Protein AF-A0A6A4WKG2-F1 (afdb_monomer)

pLDDT: mean 79.71, std 17.21, range [23.78, 96.62]

Organism: Amphibalanus amphitrite (NCBI:txid1232801)

Secondary structure (DSSP, 8-state):
--SSGGG-SSHHHHHHHHHHHHSSSPPTT-HHHHHHTSHHHHHHHTSTTTGGGTS-HHHHHHHHHH---EEE-SSSHHHHHHHHHHHH-GGGEEEEES--SSS--EETHHHHHHHHHHTTSGGGGGEEEEEPP-PPPEEEE---TT--S--EEEEEEEEEEEEEEEE-SS-EEEEEEEEEEEEEEETT-S---TTTTS-EEE-PPP--TT-----TT---S----------SS----B--HHHHHHHTGGGTT-STT-SEEE-TTS---B--SHHHH-TT--EEE--SS---S--S-TT-TT--EEE-TTS---S--S-TT-TT--EEE-TT-----GGGGGGGGG-TT--EEE-TTSGGGGSTTHHHHHHHH-TT--EETTEEPPHHHHHHHHHHHHHHHHHHHHHHHHHHHHHHHHHHHHHHT-----GGGS-HHHHHHHTTS----SHHHHHHHHHHHHHHHHSPPPP---TTSSPPPP---B-TTS-B--B-TT---EEEEEETTTTEEEEEEE--TT--GGGEEEEE-SSEEEEEETTEEEEEE-SS-B-GGG-EEEE-TTT-EEEEEEEBP---TT------------S----

Nearest PDB structures (foldseek):
  8glv-assembly1_Em  TM=5.903E-01  e=3.203E-11  Chlamydomonas reinhardtii
  6mky-assembly1_A  TM=9.482E-01  e=1.195E-07  Homo sapiens
  8axj-assembly1_A  TM=8.548E-01  e=4.445E-08  Trypanosoma brucei brucei TREU927
  6hkw-assembly5_E  TM=9.007E-01  e=2.477E-07  Homo sapiens
  6obn-assembly2_D  TM=8.796E-01  e=8.639E-07  Homo sapiens

Mean predicted aligned error: 21.27 Å

Radius of gyration: 39.15 Å; Cα contacts (8 Å, |Δi|>4): 899; chains: 1; bounding box: 76×107×89 Å

Foldseek 3Di:
DPQACVCDPDCVSVVVLVVVLPDPDCDDPHPVVSVCPWLLVVLQCQDPPNVVVPDDPVVNVVVNVPAFDKFALAPDPRNLVVLVVCLVFVQQKKKAFRGDDWPGIDGDNVSNVVCVVCVVPRCSRRIMITTDDDADWDWDWDDDPPDPDTDTATKGKDKAWDWDWDDDPPDTPDTDTDGIWIKMFGPPDPIGHVVVVGIDTDDDDDDDPVDPCPDPPPPPDDDDDDDDDDPDPDDQAADDLVNQLVQCVVVVSQQQDDQETADEPVQHQYYPCNLPRHLNHAYYHHAQHAHADDDSCLNNCNHAYDAHANYAHQAADSPLNNQNHAEYHHHQYAHLPLVRLLSCLSNLNHAYYEDHNYNLVPADLSVLQNCQSRVNYQYYNNHGDDPVSNVVSVVCVVVSVVRSVVSSVVVVVVVVVVVVVVVVPDDVPVCVVDDPVRNVVVVVDDDDPHSVVSSVVVVVVVVVVPPDDDPDDDPVPDDPDPDDQADPVGHGDQDDPPPWDKDWDQDPVQQKIKIKTQDDLPADPVQWDWDDDQQKIWIGHNNGIGIDGDQAGFDRVPKDWDADNHRRMIMIITHGDPDDPDDDRDDDDDDPDDDDDDD

Structure (mmCIF, N/CA/C/O backbone):
data_AF-A0A6A4WKG2-F1
#
_entry.id   AF-A0A6A4WKG2-F1
#
loop_
_atom_site.group_PDB
_atom_site.id
_atom_site.type_symbol
_atom_site.label_atom_id
_atom_site.label_alt_id
_atom_site.label_comp_id
_atom_site.label_asym_id
_atom_site.label_entity_id
_atom_site.label_seq_id
_atom_site.pdbx_PDB_ins_code
_atom_site.Cartn_x
_atom_site.Cartn_y
_atom_site.Cartn_z
_atom_site.occupancy
_atom_site.B_iso_or_equiv
_atom_site.auth_seq_id
_atom_site.auth_comp_id
_atom_site.auth_asym_id
_atom_site.auth_atom_id
_atom_site.pdbx_PDB_model_num
ATOM 1 N N . MET A 1 1 ? 15.780 -7.893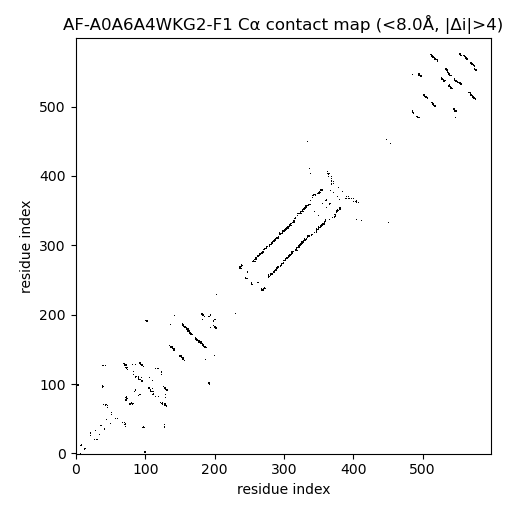 -16.369 1.00 75.62 1 MET A N 1
ATOM 2 C CA . MET A 1 1 ? 16.903 -8.104 -17.314 1.00 75.62 1 MET A CA 1
ATOM 3 C C . MET A 1 1 ? 16.369 -8.141 -18.740 1.00 75.62 1 MET A C 1
ATOM 5 O O . MET A 1 1 ? 15.164 -8.269 -18.909 1.00 75.62 1 MET A O 1
ATOM 9 N N . GLY A 1 2 ? 17.225 -7.999 -19.754 1.00 85.75 2 GLY A N 1
ATOM 10 C CA . GLY A 1 2 ? 16.813 -8.100 -21.162 1.00 85.75 2 GLY A CA 1
ATOM 11 C C . GLY A 1 2 ? 16.401 -6.785 -21.843 1.00 85.75 2 GLY A C 1
ATOM 12 O O . GLY A 1 2 ? 15.857 -6.837 -22.946 1.00 85.75 2 GLY A O 1
ATOM 13 N N . TYR A 1 3 ? 16.678 -5.640 -21.207 1.00 85.44 3 TYR A N 1
ATOM 14 C CA . TYR A 1 3 ? 16.482 -4.272 -21.730 1.00 85.44 3 TYR A CA 1
ATOM 15 C C . TYR A 1 3 ? 17.797 -3.571 -22.136 1.00 85.44 3 TYR A C 1
ATOM 17 O O . TYR A 1 3 ? 17.779 -2.471 -22.674 1.00 85.44 3 TYR A O 1
ATOM 25 N N . SER A 1 4 ? 18.944 -4.199 -21.857 1.00 87.06 4 SER A N 1
ATOM 26 C CA . SER A 1 4 ? 20.282 -3.731 -22.260 1.00 87.06 4 SER A CA 1
ATOM 27 C C . SER A 1 4 ? 20.970 -4.842 -23.055 1.00 87.06 4 SER A C 1
ATOM 29 O O . SER A 1 4 ? 20.802 -6.005 -22.669 1.00 87.06 4 SER A O 1
ATOM 31 N N . PRO A 1 5 ? 21.741 -4.522 -24.110 1.00 88.00 5 PRO A N 1
ATOM 32 C CA . PRO A 1 5 ? 22.531 -5.500 -24.858 1.00 88.00 5 PRO A CA 1
ATOM 33 C C . PRO A 1 5 ? 23.532 -6.291 -24.018 1.00 88.00 5 PRO A C 1
ATOM 35 O O . PRO A 1 5 ? 23.800 -7.435 -24.359 1.00 88.00 5 PRO A O 1
ATOM 38 N N . ASP A 1 6 ? 24.004 -5.758 -22.889 1.00 89.06 6 ASP A N 1
ATOM 39 C CA . ASP A 1 6 ? 24.918 -6.488 -21.992 1.00 89.06 6 ASP A CA 1
ATOM 40 C C . ASP A 1 6 ? 24.262 -7.729 -21.364 1.00 89.06 6 ASP A C 1
ATOM 42 O O . ASP A 1 6 ? 24.941 -8.650 -20.920 1.00 89.06 6 ASP A O 1
ATOM 46 N N . HIS A 1 7 ? 22.925 -7.790 -21.362 1.00 90.94 7 HIS A N 1
ATOM 47 C CA . HIS A 1 7 ? 22.179 -8.984 -20.966 1.00 90.94 7 HIS A CA 1
ATOM 48 C C . HIS A 1 7 ? 22.109 -10.056 -22.070 1.00 90.94 7 HIS A C 1
ATOM 50 O O . HIS A 1 7 ? 21.531 -11.113 -21.833 1.00 90.94 7 HIS A O 1
ATOM 56 N N . TYR A 1 8 ? 22.648 -9.786 -23.263 1.00 93.00 8 TYR A N 1
ATOM 57 C CA . TYR A 1 8 ? 22.671 -10.691 -24.415 1.00 93.00 8 TYR A CA 1
ATOM 58 C C . TYR A 1 8 ? 24.104 -10.864 -24.948 1.00 93.00 8 TYR A C 1
ATOM 60 O O . TYR A 1 8 ? 24.396 -10.471 -26.080 1.00 93.00 8 TYR A O 1
ATOM 68 N N . PRO A 1 9 ? 25.023 -11.434 -24.147 1.00 92.94 9 PRO A N 1
ATOM 69 C CA . PRO A 1 9 ? 26.411 -11.618 -24.562 1.00 92.94 9 PRO A CA 1
ATOM 70 C C . PRO A 1 9 ? 26.560 -12.621 -25.714 1.00 92.94 9 PRO A C 1
ATOM 72 O O . PRO A 1 9 ? 27.573 -12.593 -26.412 1.00 92.94 9 PRO A O 1
ATOM 75 N N . THR A 1 10 ? 25.588 -13.521 -25.915 1.00 95.31 10 THR A N 1
ATOM 76 C CA . THR A 1 10 ? 25.614 -14.540 -26.970 1.00 95.31 10 THR A CA 1
ATOM 77 C C . THR A 1 10 ? 24.241 -14.736 -27.635 1.00 95.31 10 THR A C 1
ATOM 79 O O . THR A 1 10 ? 23.204 -14.275 -27.155 1.00 95.31 10 THR A O 1
ATOM 82 N N . ASP A 1 11 ? 24.203 -15.498 -28.733 1.00 95.31 11 ASP A N 1
ATOM 83 C CA . ASP A 1 11 ? 22.955 -15.864 -29.426 1.00 95.31 11 ASP A CA 1
ATOM 84 C C . ASP A 1 11 ? 22.031 -16.776 -28.597 1.00 95.31 11 ASP A C 1
ATOM 86 O O . ASP A 1 11 ? 20.850 -16.960 -28.921 1.00 95.31 11 ASP A O 1
ATOM 90 N N . LYS A 1 12 ? 22.540 -17.361 -27.505 1.00 95.19 12 LYS A N 1
ATOM 91 C CA . LYS A 1 12 ? 21.744 -18.217 -26.618 1.00 95.19 12 LYS A CA 1
ATOM 92 C C . LYS A 1 12 ? 20.682 -17.408 -25.888 1.00 95.19 12 LYS A C 1
ATOM 94 O O . LYS A 1 12 ? 19.529 -17.831 -25.849 1.00 95.19 12 LYS A O 1
ATOM 99 N N . GLU A 1 13 ? 21.030 -16.235 -25.367 1.00 95.62 13 GLU A N 1
ATOM 100 C CA . GLU A 1 13 ? 20.084 -15.368 -24.660 1.00 95.62 13 GLU A CA 1
ATOM 101 C C . GLU A 1 13 ? 18.988 -14.861 -25.609 1.00 95.62 13 GLU A C 1
ATOM 103 O O . GLU A 1 13 ? 17.811 -14.822 -25.239 1.00 95.62 13 GLU A O 1
ATOM 108 N N . TRP A 1 14 ? 19.341 -14.575 -26.867 1.00 94.81 14 TRP A N 1
ATOM 109 C CA . TRP A 1 14 ? 18.375 -14.252 -27.922 1.00 94.81 14 TRP A CA 1
ATOM 110 C C . TRP A 1 14 ? 17.432 -15.417 -28.223 1.00 94.81 14 TRP A C 1
ATOM 112 O O . TRP A 1 14 ? 16.217 -15.227 -28.322 1.00 94.81 14 TRP A O 1
ATOM 122 N N . SER A 1 15 ? 17.969 -16.635 -28.303 1.00 96.06 15 SER A N 1
ATOM 123 C CA . SER A 1 15 ? 17.178 -17.851 -28.516 1.00 96.06 15 SER A CA 1
ATOM 124 C C . SER A 1 15 ? 16.203 -18.106 -27.361 1.00 96.06 15 SER A C 1
ATOM 126 O O . SER A 1 15 ? 15.045 -18.457 -27.592 1.00 96.06 15 SER A O 1
ATOM 128 N N . VAL A 1 16 ? 16.637 -17.871 -26.118 1.00 95.50 16 VAL A N 1
ATOM 129 C CA . VAL A 1 16 ? 15.786 -17.971 -24.922 1.00 95.50 16 VAL A CA 1
ATOM 130 C C . VAL A 1 16 ? 14.702 -16.897 -24.932 1.00 95.50 16 VAL A C 1
ATOM 132 O O . VAL A 1 16 ? 13.536 -17.212 -24.689 1.00 95.50 16 VAL A O 1
ATOM 135 N N . ARG A 1 17 ? 15.039 -15.646 -25.267 1.00 95.75 17 ARG A N 1
ATOM 136 C CA . ARG A 1 17 ? 14.042 -14.575 -25.380 1.00 95.75 17 ARG A CA 1
ATOM 137 C C . ARG A 1 17 ? 12.979 -14.925 -26.418 1.00 95.75 17 ARG A C 1
ATOM 139 O O . ARG A 1 17 ? 11.792 -14.812 -26.127 1.00 95.75 17 ARG A O 1
ATOM 146 N N . LEU A 1 18 ? 13.389 -15.416 -27.587 1.00 96.25 18 LEU A N 1
ATOM 147 C CA . LEU A 1 18 ? 12.469 -15.857 -28.634 1.00 96.25 18 LEU A CA 1
ATOM 148 C C . LEU A 1 18 ? 11.579 -17.022 -28.173 1.00 96.25 18 LEU A C 1
ATOM 150 O O . LEU A 1 18 ? 10.383 -17.030 -28.465 1.00 96.25 18 LEU A O 1
ATOM 154 N N . LEU A 1 19 ? 12.136 -17.992 -27.445 1.00 96.44 19 LEU A N 1
ATOM 155 C CA . LEU A 1 19 ? 11.373 -19.104 -26.876 1.00 96.44 19 LEU A CA 1
ATOM 156 C C . LEU A 1 19 ? 10.291 -18.605 -25.906 1.00 96.44 19 LEU A C 1
ATOM 158 O O . LEU A 1 19 ? 9.147 -19.050 -25.995 1.00 96.44 19 LEU A O 1
ATOM 162 N N . ILE A 1 20 ? 10.635 -17.661 -25.022 1.00 95.94 20 ILE A N 1
ATOM 163 C CA . ILE A 1 20 ? 9.691 -17.061 -24.068 1.00 95.94 20 ILE A CA 1
ATOM 164 C C . ILE A 1 20 ? 8.572 -16.329 -24.813 1.00 95.94 20 ILE A C 1
ATOM 166 O O . ILE A 1 20 ? 7.397 -16.571 -24.531 1.00 95.94 20 ILE A O 1
ATOM 170 N N . GLU A 1 21 ? 8.904 -15.494 -25.799 1.00 95.38 21 GLU A N 1
ATOM 171 C CA . GLU A 1 21 ? 7.902 -14.745 -26.571 1.00 95.38 21 GLU A CA 1
ATOM 172 C C . GLU A 1 21 ? 6.946 -15.676 -27.334 1.00 95.38 21 GLU A C 1
ATOM 174 O O . GLU A 1 21 ? 5.736 -15.440 -27.345 1.00 95.38 21 GLU A O 1
ATOM 179 N N . ARG A 1 22 ? 7.459 -16.783 -27.894 1.00 96.06 22 ARG A N 1
ATOM 180 C CA . ARG A 1 22 ? 6.666 -17.802 -28.610 1.00 96.06 22 ARG A CA 1
ATOM 181 C C . ARG A 1 22 ? 5.836 -18.709 -27.699 1.00 96.06 22 ARG A C 1
ATOM 183 O O . ARG A 1 22 ? 4.999 -19.463 -28.195 1.00 96.06 22 ARG A O 1
ATOM 190 N N . SER A 1 23 ? 6.073 -18.681 -26.391 1.00 96.62 23 SER A N 1
ATOM 191 C CA . SER A 1 23 ? 5.317 -19.484 -25.433 1.00 96.62 23 SER A CA 1
ATOM 192 C C . SER A 1 23 ? 3.903 -18.930 -25.205 1.00 96.62 23 SER A C 1
ATOM 194 O O . SER A 1 23 ? 3.613 -17.761 -25.474 1.00 96.62 23 SER A O 1
ATOM 196 N N . LYS A 1 24 ? 3.027 -19.769 -24.636 1.00 94.69 24 LYS A N 1
ATOM 197 C CA . LYS A 1 24 ? 1.678 -19.374 -24.192 1.00 94.69 24 LYS A CA 1
ATOM 198 C C . LYS A 1 24 ? 1.665 -18.571 -22.885 1.00 94.69 24 LYS A C 1
ATOM 200 O O . LYS A 1 24 ? 0.593 -18.173 -22.447 1.00 94.69 24 LYS A O 1
ATOM 205 N N . ALA A 1 25 ? 2.818 -18.350 -22.250 1.00 95.06 25 ALA A N 1
ATOM 206 C CA . ALA A 1 25 ? 2.880 -17.522 -21.054 1.00 95.06 25 ALA A CA 1
ATOM 207 C C . ALA A 1 25 ? 2.477 -16.075 -21.384 1.00 95.06 25 ALA A C 1
ATOM 209 O O . ALA A 1 25 ? 2.750 -15.579 -22.485 1.00 95.06 25 ALA A O 1
ATOM 210 N N . ILE A 1 26 ? 1.856 -15.394 -20.422 1.00 92.62 26 ILE A N 1
ATOM 211 C CA . ILE A 1 26 ? 1.661 -13.942 -20.466 1.00 92.62 26 ILE A CA 1
ATOM 212 C C . ILE A 1 26 ? 3.009 -13.294 -20.133 1.00 92.62 26 ILE A C 1
ATOM 214 O O . ILE A 1 26 ? 3.655 -13.666 -19.154 1.00 92.62 26 ILE A O 1
ATOM 218 N N . LYS A 1 27 ? 3.463 -12.367 -20.981 1.00 93.12 27 LYS A N 1
ATOM 219 C CA . LYS A 1 27 ? 4.740 -11.659 -20.814 1.00 93.12 27 LYS A CA 1
ATOM 220 C C . LYS A 1 27 ? 4.490 -10.289 -20.187 1.00 93.12 27 LYS A C 1
ATOM 222 O O . LYS A 1 27 ? 3.515 -9.633 -20.536 1.00 93.12 27 LYS A O 1
ATOM 227 N N . SER A 1 28 ? 5.406 -9.843 -19.332 1.00 93.00 28 SER A N 1
ATOM 228 C CA . SER A 1 28 ? 5.367 -8.523 -18.697 1.00 93.00 28 SER A CA 1
ATOM 229 C C . SER A 1 28 ? 6.751 -7.857 -18.753 1.00 93.00 28 SER A C 1
ATOM 231 O O . SER A 1 28 ? 7.584 -8.138 -17.889 1.00 93.00 28 SER A O 1
ATOM 233 N N . PRO A 1 29 ? 7.030 -6.988 -19.743 1.00 93.06 29 PRO A N 1
ATOM 234 C CA . PRO A 1 29 ? 6.232 -6.708 -20.944 1.00 93.06 29 PRO A CA 1
ATOM 235 C C . PRO A 1 29 ? 6.450 -7.747 -22.062 1.00 93.06 29 PRO A C 1
ATOM 237 O O . PRO A 1 29 ? 7.466 -8.443 -22.091 1.00 93.06 29 PRO A O 1
ATOM 240 N N . SER A 1 30 ? 5.517 -7.825 -23.017 1.00 92.25 30 SER A N 1
ATOM 241 C CA . SER A 1 30 ? 5.735 -8.504 -24.307 1.00 92.25 30 SER A CA 1
ATOM 242 C C . SER A 1 30 ? 6.751 -7.754 -25.174 1.00 92.25 30 SER A C 1
ATOM 244 O O . SER A 1 30 ? 7.068 -6.592 -24.910 1.00 92.25 30 SER A O 1
ATOM 246 N N . ILE A 1 31 ? 7.250 -8.376 -26.249 1.00 94.12 31 ILE A N 1
ATOM 247 C CA . ILE A 1 31 ? 8.171 -7.689 -27.169 1.00 94.12 31 ILE A CA 1
ATOM 248 C C . ILE A 1 31 ? 7.553 -6.441 -27.823 1.00 94.12 31 ILE A C 1
ATOM 250 O O . ILE A 1 31 ? 8.255 -5.453 -28.015 1.00 94.12 31 ILE A O 1
ATOM 254 N N . GLN A 1 32 ? 6.247 -6.435 -28.109 1.00 92.06 32 GLN A N 1
ATOM 255 C CA . GLN A 1 32 ? 5.551 -5.270 -28.667 1.00 92.06 32 GLN A CA 1
ATOM 256 C C . GLN A 1 32 ? 5.517 -4.110 -27.664 1.00 92.06 32 GLN A C 1
ATOM 258 O O . GLN A 1 32 ? 5.843 -2.982 -28.024 1.00 92.06 32 GLN A O 1
ATOM 263 N N . LEU A 1 33 ? 5.193 -4.403 -26.400 1.00 91.81 33 LEU A N 1
ATOM 264 C CA . LEU A 1 33 ? 5.191 -3.412 -25.319 1.00 91.81 33 LEU A CA 1
ATOM 265 C C . LEU A 1 33 ? 6.609 -2.936 -24.968 1.00 91.81 33 LEU A C 1
ATOM 267 O O . LEU A 1 33 ? 6.820 -1.792 -24.577 1.00 91.81 33 LEU A O 1
ATOM 271 N N . HIS A 1 34 ? 7.612 -3.796 -25.142 1.00 93.56 34 HIS A N 1
ATOM 272 C CA . HIS A 1 34 ? 9.007 -3.391 -25.013 1.00 93.56 34 HIS A CA 1
ATOM 273 C C . HIS A 1 34 ? 9.398 -2.389 -26.114 1.00 93.56 34 HIS A C 1
ATOM 275 O O . HIS A 1 34 ? 10.027 -1.376 -25.820 1.00 93.56 34 HIS A O 1
ATOM 281 N N . LEU A 1 35 ? 8.983 -2.626 -27.365 1.00 94.00 35 LEU A N 1
ATOM 282 C CA . LEU A 1 35 ? 9.234 -1.710 -28.484 1.00 94.00 35 LEU A CA 1
ATOM 283 C C . LEU A 1 35 ? 8.473 -0.384 -28.344 1.00 94.00 35 LEU A C 1
ATOM 285 O O . LEU A 1 35 ? 9.023 0.665 -28.687 1.00 94.00 35 LEU A O 1
ATOM 289 N N . SER A 1 36 ? 7.253 -0.397 -27.797 1.00 92.38 36 SER A N 1
ATOM 290 C CA . SER A 1 36 ? 6.492 0.836 -27.554 1.00 92.38 36 SER A CA 1
ATOM 291 C C . SER A 1 36 ? 7.145 1.750 -26.513 1.00 92.38 36 SER A C 1
ATOM 293 O O . SER A 1 36 ? 6.917 2.953 -26.536 1.00 92.38 36 SER A O 1
ATOM 295 N N . GLY A 1 37 ? 7.986 1.204 -25.627 1.00 92.00 37 GLY A N 1
ATOM 296 C CA . GLY A 1 37 ? 8.764 1.975 -24.651 1.00 92.00 37 GLY A CA 1
ATOM 297 C C . GLY A 1 37 ? 10.019 2.654 -25.216 1.00 92.00 37 GLY A C 1
ATOM 298 O O . GLY A 1 37 ? 10.708 3.368 -24.486 1.00 92.00 37 GLY A O 1
ATOM 299 N N . THR A 1 38 ? 10.345 2.440 -26.494 1.00 94.25 38 THR A N 1
ATOM 300 C CA . THR A 1 38 ? 11.543 3.033 -27.103 1.00 94.25 38 THR A CA 1
ATOM 301 C C . THR A 1 38 ? 11.428 4.550 -27.234 1.00 94.25 38 THR A C 1
ATOM 303 O O . THR A 1 38 ? 10.357 5.119 -27.456 1.00 94.25 38 THR A O 1
ATOM 306 N N . LYS A 1 39 ? 12.576 5.227 -27.162 1.00 94.06 39 LYS A N 1
ATOM 307 C CA . LYS A 1 39 ? 12.659 6.685 -27.301 1.00 94.06 39 LYS A CA 1
ATOM 308 C C . LYS A 1 39 ? 12.214 7.145 -28.694 1.00 94.06 39 LYS A C 1
ATOM 310 O O . LYS A 1 39 ? 11.612 8.205 -28.825 1.00 94.06 39 LYS A O 1
ATOM 315 N N . LYS A 1 40 ? 12.427 6.325 -29.729 1.00 93.75 40 LYS A N 1
ATOM 316 C CA . LYS A 1 40 ? 11.898 6.590 -31.074 1.00 93.75 40 LYS A CA 1
ATOM 317 C C . LYS A 1 40 ? 10.370 6.622 -31.088 1.00 93.75 40 LYS A C 1
ATOM 319 O O . LYS A 1 40 ? 9.813 7.569 -31.624 1.00 93.75 40 LYS A O 1
ATOM 324 N N . VAL A 1 41 ? 9.693 5.655 -30.462 1.00 94.88 41 VAL A N 1
ATOM 325 C CA . VAL A 1 41 ? 8.220 5.666 -30.373 1.00 94.88 41 VAL A CA 1
ATOM 326 C C . VAL A 1 41 ? 7.728 6.878 -29.583 1.00 94.88 41 VAL A C 1
ATOM 328 O O . VAL A 1 41 ? 6.802 7.545 -30.032 1.00 94.88 41 VAL A O 1
ATOM 331 N N . GLN A 1 42 ? 8.390 7.233 -28.476 1.00 94.19 42 GLN A N 1
ATOM 332 C CA . GLN A 1 42 ? 8.078 8.456 -27.725 1.00 94.19 42 GLN A CA 1
ATOM 333 C C . GLN A 1 42 ? 8.114 9.714 -28.615 1.00 94.19 42 GLN A C 1
ATOM 335 O O . GLN A 1 42 ? 7.209 10.540 -28.547 1.00 94.19 42 GLN A O 1
ATOM 340 N N . GLN A 1 43 ? 9.140 9.853 -29.460 1.00 95.00 43 GLN A N 1
ATOM 341 C CA . GLN A 1 43 ? 9.269 10.970 -30.400 1.00 95.00 43 GLN A CA 1
ATOM 342 C C . GLN A 1 43 ? 8.248 10.904 -31.544 1.00 95.00 43 GLN A C 1
ATOM 344 O O . GLN A 1 43 ? 7.734 11.932 -31.971 1.00 95.00 43 GLN A O 1
ATOM 349 N N . GLU A 1 44 ? 7.947 9.724 -32.076 1.00 94.12 44 GLU A N 1
ATOM 350 C CA . GLU A 1 44 ? 6.958 9.595 -33.151 1.00 94.12 44 GLU A CA 1
ATOM 351 C C . GLU A 1 44 ? 5.539 9.920 -32.658 1.00 94.12 44 GLU A C 1
ATOM 353 O O . GLU A 1 44 ? 4.783 10.588 -33.363 1.00 94.12 44 GLU A O 1
ATOM 358 N N . LEU 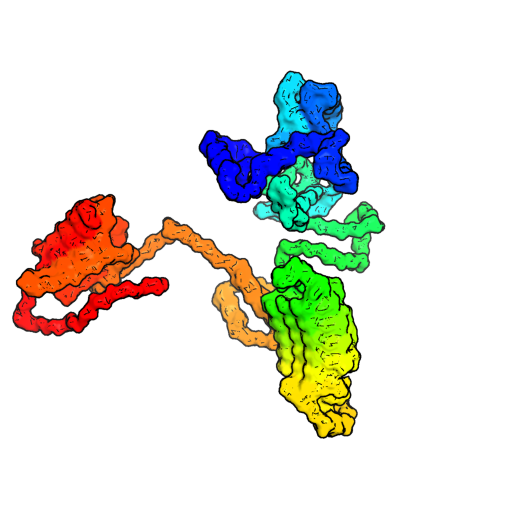A 1 45 ? 5.204 9.564 -31.412 1.00 94.44 45 LEU A N 1
ATOM 359 C CA . LEU A 1 45 ? 3.932 9.929 -30.782 1.00 94.44 45 LEU A CA 1
ATOM 360 C C . LEU A 1 45 ? 3.785 11.440 -30.544 1.00 94.44 45 LEU A C 1
ATOM 362 O O . LEU A 1 45 ? 2.662 11.920 -30.429 1.00 94.44 45 LEU A O 1
ATOM 366 N N . SER A 1 46 ? 4.872 12.218 -30.500 1.00 92.75 46 SER A N 1
ATOM 367 C CA . SER A 1 46 ? 4.776 13.677 -30.354 1.00 92.75 46 SER A CA 1
ATOM 368 C C . SER A 1 46 ? 4.451 14.405 -31.660 1.00 92.75 46 SER A C 1
ATOM 370 O O . SER A 1 46 ? 4.216 15.615 -31.633 1.00 92.75 46 SER A O 1
ATOM 372 N N . ARG A 1 47 ? 4.427 13.708 -32.808 1.00 91.44 47 ARG A N 1
ATOM 373 C CA . ARG A 1 47 ? 4.056 14.324 -34.087 1.00 91.44 47 ARG A CA 1
ATOM 374 C C . ARG A 1 47 ? 2.573 14.725 -34.099 1.00 91.44 47 ARG A C 1
ATOM 376 O O . ARG A 1 47 ? 1.726 13.993 -33.575 1.00 91.44 47 ARG A O 1
ATOM 383 N N . PRO A 1 48 ? 2.217 15.850 -34.745 1.00 89.75 48 PRO A N 1
ATOM 384 C CA . PRO A 1 48 ? 0.818 16.197 -34.978 1.00 89.75 48 PRO A CA 1
ATOM 385 C C . PRO A 1 48 ? 0.081 15.061 -35.705 1.00 89.75 48 PRO A C 1
ATOM 387 O O . PRO A 1 48 ? 0.568 14.560 -36.716 1.00 89.75 48 PRO A O 1
ATOM 390 N N . GLY A 1 49 ? -1.080 14.650 -35.192 1.00 91.19 49 GLY A N 1
ATOM 391 C CA . GLY A 1 49 ? -1.892 13.574 -35.769 1.00 91.19 49 GLY A CA 1
ATOM 392 C C . GLY A 1 49 ? -1.523 12.151 -35.330 1.00 91.19 49 GLY A C 1
ATOM 393 O O . GLY A 1 49 ? -2.286 11.233 -35.617 1.00 91.19 49 GLY A O 1
ATOM 394 N N . ALA A 1 50 ? -0.387 11.931 -34.654 1.00 93.88 50 ALA A N 1
ATOM 395 C CA . ALA A 1 50 ? 0.045 10.583 -34.274 1.00 93.88 50 ALA A CA 1
ATOM 396 C C . ALA A 1 50 ? -0.749 10.006 -33.089 1.00 93.88 50 ALA A C 1
ATOM 398 O O . ALA A 1 50 ? -1.121 8.836 -33.120 1.00 93.88 50 ALA A O 1
ATOM 399 N N . LEU A 1 51 ? -1.033 10.814 -32.059 1.00 93.19 51 LEU A N 1
ATOM 400 C CA . LEU A 1 51 ? -1.815 10.374 -30.892 1.00 93.19 51 LEU A CA 1
ATOM 401 C C . LEU A 1 51 ? -3.281 10.115 -31.246 1.00 93.19 51 LEU A C 1
ATOM 403 O O . LEU A 1 51 ? -3.882 9.196 -30.699 1.00 93.19 51 LEU A O 1
ATOM 407 N N . GLU A 1 52 ? -3.840 10.887 -32.178 1.00 95.31 52 GLU A N 1
ATOM 408 C CA . GLU A 1 52 ? -5.227 10.764 -32.637 1.00 95.31 52 GLU A CA 1
ATOM 409 C C . GLU A 1 52 ? -5.536 9.404 -33.280 1.00 95.31 52 GLU A C 1
ATOM 411 O O . GLU A 1 52 ? -6.698 9.021 -33.381 1.00 95.31 52 GLU A O 1
ATOM 416 N N . LEU A 1 53 ? -4.510 8.655 -33.699 1.00 94.25 53 LEU A N 1
ATOM 417 C CA . LEU A 1 53 ? -4.668 7.286 -34.194 1.00 94.25 53 LEU A CA 1
ATOM 418 C C . LEU A 1 53 ? -4.983 6.281 -33.075 1.00 94.25 53 LEU A C 1
ATOM 420 O O . LEU A 1 53 ? -5.475 5.193 -33.368 1.00 94.25 53 LEU A O 1
ATOM 424 N N . PHE A 1 54 ? -4.672 6.620 -31.821 1.00 91.00 54 PHE A N 1
ATOM 425 C CA . PHE A 1 54 ? -4.720 5.696 -30.685 1.00 91.00 54 PHE A CA 1
ATOM 426 C C . PHE A 1 54 ? -5.632 6.159 -29.545 1.00 91.00 54 PHE A C 1
ATOM 428 O O . PHE A 1 54 ? -6.105 5.315 -28.789 1.00 91.00 54 PHE A O 1
ATOM 435 N N . LEU A 1 55 ? -5.853 7.468 -29.402 1.00 92.69 55 LEU A N 1
ATOM 436 C CA . LEU A 1 55 ? -6.498 8.085 -28.242 1.00 92.69 55 LEU A CA 1
ATOM 437 C C . LEU A 1 55 ? -7.656 9.000 -28.650 1.00 92.69 55 LEU A C 1
ATOM 439 O O . LEU A 1 55 ? -7.689 9.532 -29.762 1.00 92.69 55 LEU A O 1
ATOM 443 N N . ASN A 1 56 ? -8.592 9.219 -27.726 1.00 93.31 56 ASN A N 1
ATOM 444 C CA . ASN A 1 56 ? -9.685 10.169 -27.924 1.00 93.31 56 ASN A CA 1
ATOM 445 C C . ASN A 1 56 ? -9.235 11.631 -27.719 1.00 93.31 56 ASN A C 1
ATOM 447 O O . ASN A 1 56 ? -8.136 11.909 -27.244 1.00 93.31 56 ASN A O 1
ATOM 451 N N . GLU A 1 57 ? -10.086 12.597 -28.078 1.00 92.56 57 GLU A N 1
ATOM 452 C CA . GLU A 1 57 ? -9.714 14.019 -28.072 1.00 92.56 57 GLU A CA 1
ATOM 453 C C . GLU A 1 57 ? -9.307 14.553 -26.682 1.00 92.56 57 GLU A C 1
ATOM 455 O O . GLU A 1 57 ? -8.404 15.389 -26.584 1.00 92.56 57 GLU A O 1
ATOM 460 N N . GLU A 1 58 ? -9.944 14.085 -25.604 1.00 92.19 58 GLU A N 1
ATOM 461 C CA . GLU A 1 58 ? -9.625 14.516 -24.236 1.00 92.19 58 GLU A CA 1
ATOM 462 C C . GLU A 1 58 ? -8.281 13.944 -23.769 1.00 92.19 58 GLU A C 1
ATOM 464 O O . GLU A 1 58 ? -7.437 14.675 -23.246 1.00 92.19 58 GLU A O 1
ATOM 469 N N . GLU A 1 59 ? -8.038 12.662 -24.041 1.00 90.56 59 GLU A N 1
ATOM 470 C CA . GLU A 1 59 ? -6.772 11.981 -23.752 1.00 90.56 59 GLU A CA 1
ATOM 471 C C . GLU A 1 59 ? -5.606 12.607 -24.524 1.00 90.56 59 GLU A C 1
ATOM 473 O O . GLU A 1 59 ? -4.540 12.857 -23.959 1.00 90.56 59 GLU A O 1
ATOM 478 N N . VAL A 1 60 ? -5.816 12.939 -25.802 1.00 92.19 60 VAL A N 1
ATOM 479 C CA . VAL A 1 60 ? -4.815 13.619 -26.634 1.00 92.19 60 VAL A CA 1
ATOM 480 C C . VAL A 1 60 ? -4.418 14.962 -26.021 1.00 92.19 60 VAL A C 1
ATOM 482 O O . VAL A 1 60 ? -3.228 15.286 -25.985 1.00 92.19 60 VAL A O 1
ATOM 485 N N . LYS A 1 61 ? -5.382 15.746 -25.519 1.00 91.19 61 LYS A N 1
ATOM 486 C CA . LYS A 1 61 ? -5.101 17.032 -24.855 1.00 91.19 61 LYS A CA 1
ATOM 487 C C . LYS A 1 61 ? -4.241 16.836 -23.605 1.00 91.19 61 LYS A C 1
ATOM 489 O O . LYS A 1 61 ? -3.268 17.570 -23.434 1.00 91.19 61 LYS A O 1
ATOM 494 N N . LEU A 1 62 ? -4.550 15.829 -22.787 1.00 90.69 62 LEU A N 1
ATOM 495 C CA . LEU A 1 62 ? -3.800 15.516 -21.568 1.00 90.69 62 LEU A CA 1
ATOM 496 C C . LEU A 1 62 ? -2.375 15.019 -21.867 1.00 90.69 62 LEU A C 1
ATOM 498 O O . LEU A 1 62 ? -1.411 15.473 -21.253 1.00 90.69 62 LEU A O 1
ATOM 502 N N . CYS A 1 63 ? -2.205 14.124 -22.842 1.00 90.12 63 CYS A N 1
ATOM 503 C CA . CYS A 1 63 ? -0.877 13.653 -23.244 1.00 90.12 63 CYS A CA 1
ATOM 504 C C . CYS A 1 63 ? -0.026 14.788 -23.827 1.00 90.12 63 CYS A C 1
ATOM 506 O O . CYS A 1 63 ? 1.158 14.903 -23.519 1.00 90.12 63 CYS A O 1
ATOM 508 N N . ARG A 1 64 ? -0.623 15.671 -24.635 1.00 91.31 64 ARG A N 1
ATOM 509 C CA . ARG A 1 64 ? 0.096 16.814 -25.210 1.00 91.31 64 ARG A CA 1
ATOM 510 C C . ARG A 1 64 ? 0.532 17.834 -24.168 1.00 91.31 64 ARG A C 1
ATOM 512 O O . ARG A 1 64 ? 1.591 18.424 -24.350 1.00 91.31 64 ARG A O 1
ATOM 519 N N . SER A 1 65 ? -0.224 18.032 -23.084 1.00 91.50 65 SER A N 1
ATOM 520 C CA . SER A 1 65 ? 0.149 19.008 -22.051 1.00 91.50 65 SER A CA 1
ATOM 521 C C . SER A 1 65 ? 1.418 18.633 -21.283 1.00 91.50 65 SER A C 1
ATOM 523 O O . SER A 1 65 ? 2.016 19.502 -20.658 1.00 91.50 65 SER A O 1
ATOM 525 N N . VAL A 1 66 ? 1.832 17.360 -21.317 1.00 89.75 66 VAL A N 1
ATOM 526 C CA . VAL A 1 66 ? 3.044 16.871 -20.636 1.00 89.75 66 VAL A CA 1
ATOM 527 C C . VAL A 1 66 ? 4.230 16.643 -21.578 1.00 89.75 66 VAL A C 1
ATOM 529 O O . VAL A 1 66 ? 5.331 16.342 -21.118 1.00 89.75 66 VAL A O 1
ATOM 532 N N . PHE A 1 67 ? 4.036 16.762 -22.894 1.00 90.38 67 PHE A N 1
ATOM 533 C CA . PHE A 1 67 ? 5.125 16.612 -23.855 1.00 90.38 67 PHE A CA 1
ATOM 534 C C . PHE A 1 67 ? 6.028 17.845 -23.863 1.00 90.38 67 PHE A C 1
ATOM 536 O O . PHE A 1 67 ? 5.585 18.984 -23.751 1.00 90.38 67 PHE A O 1
ATOM 543 N N . THR A 1 68 ? 7.319 17.593 -24.045 1.00 91.25 68 THR A N 1
ATOM 544 C CA . THR A 1 68 ? 8.315 18.618 -24.366 1.00 91.25 68 THR A CA 1
ATOM 545 C C . THR A 1 68 ? 8.731 18.479 -25.833 1.00 91.25 68 THR A C 1
ATOM 547 O O . THR A 1 68 ? 8.281 17.549 -26.511 1.00 91.25 68 THR A O 1
ATOM 550 N N . GLY A 1 69 ? 9.575 19.375 -26.347 1.00 90.94 69 GLY A N 1
ATOM 551 C CA . GLY A 1 69 ? 10.052 19.279 -27.723 1.00 90.94 69 GLY A CA 1
ATOM 552 C C . GLY A 1 69 ? 10.807 17.973 -27.957 1.00 90.94 69 GLY A C 1
ATOM 553 O O . GLY A 1 69 ? 11.787 17.665 -27.279 1.00 90.94 69 GLY A O 1
ATOM 554 N N . LEU A 1 70 ? 10.324 17.190 -28.916 1.00 93.81 70 LEU A N 1
ATOM 555 C CA . LEU A 1 70 ? 10.868 15.902 -29.326 1.00 93.81 70 LEU A CA 1
ATOM 556 C C . LEU A 1 70 ? 11.035 15.935 -30.843 1.00 93.81 70 LEU A C 1
ATOM 558 O O . LEU A 1 70 ? 10.072 16.167 -31.574 1.00 93.81 70 LEU A O 1
ATOM 562 N N . TYR A 1 71 ? 12.257 15.706 -31.316 1.00 93.94 71 TYR A N 1
ATOM 563 C CA . TYR A 1 71 ? 12.620 15.876 -32.718 1.00 93.94 71 TYR A CA 1
ATOM 564 C C . TYR A 1 71 ? 13.270 14.609 -33.266 1.00 93.94 71 TYR A C 1
ATOM 566 O O . TYR A 1 71 ? 14.156 14.009 -32.644 1.00 93.94 71 TYR A O 1
ATOM 574 N N . SER A 1 72 ? 12.824 14.217 -34.458 1.00 93.38 72 SER A N 1
ATOM 575 C CA . SER A 1 72 ? 13.457 13.148 -35.221 1.00 93.38 72 SER A CA 1
ATOM 576 C C . SER A 1 72 ? 14.808 13.608 -35.769 1.00 93.38 72 SER A C 1
ATOM 578 O O . SER A 1 72 ? 14.998 14.782 -36.078 1.00 93.38 72 SER A O 1
ATOM 580 N N . LEU A 1 73 ? 15.732 12.663 -35.930 1.00 93.38 73 LEU A N 1
ATOM 581 C CA . LEU A 1 73 ? 16.996 12.851 -36.641 1.00 93.38 73 LEU A CA 1
ATOM 582 C C . LEU A 1 73 ? 17.026 12.040 -37.945 1.00 93.38 73 LEU A C 1
ATOM 584 O O . LEU A 1 73 ? 18.094 11.783 -38.492 1.00 93.38 73 LEU A O 1
ATOM 588 N N . ASP A 1 74 ? 15.867 11.630 -38.464 1.00 92.50 74 ASP A N 1
ATOM 589 C CA . ASP A 1 74 ? 15.773 10.869 -39.713 1.00 92.50 74 ASP A CA 1
ATOM 590 C C . ASP A 1 74 ? 16.412 11.612 -40.895 1.00 92.50 74 ASP A C 1
ATOM 592 O O . ASP A 1 74 ? 16.590 12.829 -40.868 1.00 92.50 74 ASP A O 1
ATOM 596 N N . MET A 1 75 ? 16.788 10.881 -41.947 1.00 91.19 75 MET A N 1
ATOM 597 C CA . MET A 1 75 ? 17.425 11.425 -43.158 1.00 91.19 75 MET A CA 1
ATOM 598 C C . MET A 1 75 ? 16.416 12.179 -44.046 1.00 91.19 75 MET A C 1
ATOM 600 O O . MET A 1 75 ? 16.145 11.779 -45.175 1.00 91.19 75 MET A O 1
ATOM 604 N N . ASN A 1 76 ? 15.823 13.245 -43.510 1.00 92.31 76 ASN A N 1
ATOM 605 C CA . ASN A 1 76 ? 14.850 14.116 -44.161 1.00 92.31 76 ASN A CA 1
ATOM 606 C C . ASN A 1 76 ? 15.055 15.587 -43.740 1.00 92.31 76 ASN A C 1
ATOM 608 O O . ASN A 1 76 ? 15.923 15.902 -42.922 1.00 92.31 76 ASN A O 1
ATOM 612 N N . GLU A 1 77 ? 14.250 16.493 -44.300 1.00 90.88 77 GLU A N 1
ATOM 613 C CA . GLU A 1 77 ? 14.355 17.937 -44.045 1.00 90.88 77 GLU A CA 1
ATOM 614 C C . GLU A 1 77 ? 14.157 18.301 -42.563 1.00 90.88 77 GLU A C 1
ATOM 616 O O . GLU A 1 77 ? 14.882 19.148 -42.034 1.00 90.88 77 GLU A O 1
ATOM 621 N N . GLU A 1 78 ? 13.224 17.631 -41.876 1.00 89.44 78 GLU A N 1
ATOM 622 C CA . GLU A 1 78 ? 12.963 17.820 -40.442 1.00 89.44 78 GLU A CA 1
ATOM 623 C C . GLU A 1 78 ? 14.185 17.440 -39.599 1.00 89.44 78 GLU A C 1
ATOM 625 O O . GLU A 1 78 ? 14.628 18.217 -38.751 1.00 89.44 78 GLU A O 1
ATOM 630 N N . GLY A 1 79 ? 14.772 16.271 -39.865 1.00 91.25 79 GLY A N 1
ATOM 631 C CA . GLY A 1 79 ? 15.957 15.793 -39.163 1.00 91.25 79 GLY A CA 1
ATOM 632 C C . GLY A 1 79 ? 17.187 16.647 -39.448 1.00 91.25 79 GLY A C 1
ATOM 633 O O . GLY A 1 79 ? 17.951 16.951 -38.534 1.00 91.25 79 GLY A O 1
ATOM 634 N N . ASP A 1 80 ? 17.359 17.128 -40.680 1.00 92.69 80 ASP A N 1
ATOM 635 C CA . ASP A 1 80 ? 18.435 18.065 -41.015 1.00 92.69 80 ASP A CA 1
ATOM 636 C C . ASP A 1 80 ? 18.292 19.404 -40.280 1.00 92.69 80 ASP A C 1
ATOM 638 O O . ASP A 1 80 ? 19.295 19.990 -39.850 1.00 92.69 80 ASP A O 1
ATOM 642 N N . ALA A 1 81 ? 17.061 19.897 -40.121 1.00 92.69 81 ALA A N 1
ATOM 643 C CA . ALA A 1 81 ? 16.777 21.091 -39.334 1.00 92.69 81 ALA A CA 1
ATOM 644 C C . ALA A 1 81 ? 17.076 20.861 -37.844 1.00 92.69 81 ALA A C 1
ATOM 646 O O . ALA A 1 81 ? 17.754 21.688 -37.228 1.00 92.69 81 ALA A O 1
ATOM 647 N N . ALA A 1 82 ? 16.658 19.719 -37.288 1.00 93.12 82 ALA A N 1
ATOM 648 C CA . ALA A 1 82 ? 16.927 19.341 -35.902 1.00 93.12 82 ALA A CA 1
ATOM 649 C C . ALA A 1 82 ? 18.435 19.215 -35.618 1.00 93.12 82 ALA A C 1
ATOM 651 O O . ALA A 1 82 ? 18.926 19.773 -34.637 1.00 93.12 82 ALA A O 1
ATOM 652 N N . VAL A 1 83 ? 19.205 18.582 -36.513 1.00 93.12 83 VAL A N 1
ATOM 653 C CA . VAL A 1 83 ? 20.672 18.486 -36.389 1.00 93.12 83 VAL A CA 1
ATOM 654 C C . VAL A 1 83 ? 21.323 19.871 -36.388 1.00 93.12 83 VAL A C 1
ATOM 656 O O . VAL A 1 83 ? 22.180 20.151 -35.550 1.00 93.12 83 VAL A O 1
ATOM 659 N N . LYS A 1 84 ? 20.925 20.762 -37.307 1.00 93.31 84 LYS A N 1
ATOM 660 C CA . LYS A 1 84 ? 21.450 22.140 -37.347 1.00 93.31 84 LYS A CA 1
ATOM 661 C C . LYS A 1 84 ? 21.135 22.894 -36.056 1.00 93.31 84 LYS A C 1
ATOM 663 O O . LYS A 1 84 ? 22.009 23.579 -35.529 1.00 93.31 84 LYS A O 1
ATOM 668 N N . MET A 1 85 ? 19.913 22.750 -35.546 1.00 93.75 85 MET A N 1
ATOM 669 C CA . MET A 1 85 ? 19.465 23.390 -34.310 1.00 93.75 85 MET A CA 1
ATOM 670 C C . MET A 1 85 ? 20.266 22.904 -33.095 1.00 93.75 85 MET A C 1
ATOM 672 O O . MET A 1 85 ? 20.747 23.728 -32.316 1.00 93.75 85 MET A O 1
ATOM 676 N N . ALA A 1 86 ? 20.467 21.589 -32.980 1.00 92.94 86 ALA A N 1
ATOM 677 C CA . ALA A 1 86 ? 21.222 20.964 -31.900 1.00 92.94 86 ALA A CA 1
ATOM 678 C C . ALA A 1 86 ? 22.709 21.340 -31.911 1.00 92.94 86 ALA A C 1
ATOM 680 O O . ALA A 1 86 ? 23.288 21.577 -30.857 1.00 92.94 86 ALA A O 1
ATOM 681 N N . ILE A 1 87 ? 23.334 21.432 -33.091 1.00 92.25 87 ILE A N 1
ATOM 682 C CA . ILE A 1 87 ? 24.737 21.861 -33.213 1.00 92.25 87 ILE A CA 1
ATOM 683 C C . ILE A 1 87 ? 24.892 23.342 -32.847 1.00 92.25 87 ILE A C 1
ATOM 685 O O . ILE A 1 87 ? 25.888 23.716 -32.232 1.00 92.25 87 ILE A O 1
ATOM 689 N N . ALA A 1 88 ? 23.925 24.186 -33.219 1.00 92.94 88 ALA A N 1
ATOM 690 C CA . ALA A 1 88 ? 23.980 25.617 -32.937 1.00 92.94 88 ALA A CA 1
ATOM 691 C C . ALA A 1 88 ? 23.770 25.941 -31.448 1.00 92.94 88 ALA A C 1
ATOM 693 O O . ALA A 1 88 ? 24.421 26.844 -30.932 1.00 92.94 88 ALA A O 1
ATOM 694 N N . ASN A 1 89 ? 22.873 25.223 -30.762 1.00 91.69 89 ASN A N 1
ATOM 695 C CA . ASN A 1 89 ? 22.534 25.473 -29.357 1.00 91.69 89 ASN A CA 1
ATOM 696 C C . ASN A 1 89 ? 22.504 24.171 -28.536 1.00 91.69 89 ASN A C 1
ATOM 698 O O . ASN A 1 89 ? 21.436 23.779 -28.065 1.00 91.69 89 ASN A O 1
ATOM 702 N N . PRO A 1 90 ? 23.648 23.494 -28.348 1.00 90.69 90 PRO A N 1
ATOM 703 C CA . PRO A 1 90 ? 23.682 22.158 -27.754 1.00 90.69 90 PRO A CA 1
ATOM 704 C C . PRO A 1 90 ? 23.202 22.105 -26.297 1.00 90.69 90 PRO A C 1
ATOM 706 O O . PRO A 1 90 ? 22.615 21.110 -25.891 1.00 90.69 90 PRO A O 1
ATOM 709 N N . GLU A 1 91 ? 23.383 23.179 -25.525 1.00 88.88 91 GLU A N 1
ATOM 710 C CA . GLU A 1 91 ? 22.980 23.244 -24.108 1.00 88.88 91 GLU A CA 1
ATOM 711 C C . GLU A 1 91 ? 21.458 23.178 -23.892 1.00 88.88 91 GLU A C 1
ATOM 713 O O . GLU A 1 91 ? 20.999 22.885 -22.794 1.00 88.88 91 GLU A O 1
ATOM 718 N N . ARG A 1 92 ? 20.657 23.427 -24.937 1.00 91.38 92 ARG A N 1
ATOM 719 C CA . ARG A 1 92 ? 19.188 23.383 -24.862 1.00 91.38 92 ARG A CA 1
ATOM 720 C C . ARG A 1 92 ? 18.609 21.979 -24.993 1.00 91.38 92 ARG A C 1
ATOM 722 O O . ARG A 1 92 ? 17.402 21.815 -24.839 1.00 91.38 92 ARG A O 1
ATOM 729 N N . PHE A 1 93 ? 19.430 20.989 -25.329 1.00 93.69 93 PHE A N 1
ATOM 730 C CA . PHE A 1 93 ? 18.949 19.675 -25.727 1.00 93.69 93 PHE A CA 1
ATOM 731 C C . PHE A 1 93 ? 19.637 18.549 -24.964 1.00 93.69 93 PHE A C 1
ATOM 733 O O . PHE A 1 93 ? 20.719 18.690 -24.397 1.00 93.69 93 PHE A O 1
ATOM 740 N N . VAL A 1 94 ? 19.005 17.385 -25.022 1.00 93.25 94 VAL A N 1
ATOM 741 C CA . VAL A 1 94 ? 19.597 16.097 -24.690 1.00 93.25 94 VAL A CA 1
ATOM 742 C C . VAL A 1 94 ? 19.456 15.169 -25.891 1.00 93.25 94 VAL A C 1
ATOM 744 O O . VAL A 1 94 ? 18.382 15.039 -26.483 1.00 93.25 94 VAL A O 1
ATOM 747 N N . LEU A 1 95 ? 20.552 14.510 -26.254 1.00 94.25 95 LEU A N 1
ATOM 748 C CA . LEU A 1 95 ? 20.579 13.513 -27.316 1.00 94.25 95 LEU A CA 1
ATOM 749 C C . LEU A 1 95 ? 20.468 12.121 -26.682 1.00 94.25 95 LEU A C 1
ATOM 751 O O . LEU A 1 95 ? 21.292 11.749 -25.842 1.00 94.25 95 LEU A O 1
ATOM 755 N N . LYS A 1 96 ? 19.440 11.355 -27.063 1.00 93.69 96 LYS A N 1
ATOM 756 C CA . LYS A 1 96 ? 19.124 10.059 -26.441 1.00 93.69 96 LYS A CA 1
ATOM 757 C C . LYS A 1 96 ? 19.223 8.913 -27.451 1.00 93.69 96 LYS A C 1
ATOM 759 O O . LYS A 1 96 ? 18.490 8.941 -28.442 1.00 93.69 96 LYS A O 1
ATOM 764 N N . PRO A 1 97 ? 20.076 7.898 -27.224 1.00 93.25 97 PRO A N 1
ATOM 765 C CA . PRO A 1 97 ? 20.057 6.669 -28.011 1.00 93.25 97 PRO A CA 1
ATOM 766 C C . PRO A 1 97 ? 18.879 5.766 -27.608 1.00 93.25 97 PRO A C 1
ATOM 768 O O . PRO A 1 97 ? 18.267 5.950 -26.554 1.00 93.25 97 PRO A O 1
ATOM 771 N N . GLN A 1 98 ? 18.601 4.732 -28.406 1.00 88.69 98 GLN A N 1
ATOM 772 C CA . GLN A 1 98 ? 17.598 3.699 -28.091 1.00 88.69 98 GLN A CA 1
ATOM 773 C C . GLN A 1 98 ? 18.089 2.707 -27.015 1.00 88.69 98 GLN A C 1
ATOM 775 O O . GLN A 1 98 ? 18.201 1.506 -27.261 1.00 88.69 98 GLN A O 1
ATOM 780 N N . ARG A 1 99 ? 18.438 3.209 -25.825 1.00 87.69 99 ARG A N 1
ATOM 781 C CA . ARG A 1 99 ? 18.880 2.405 -24.674 1.00 87.69 99 ARG A CA 1
ATOM 782 C C . ARG A 1 99 ? 18.093 2.760 -23.416 1.00 87.69 99 ARG A C 1
ATOM 784 O O . ARG A 1 99 ? 17.680 3.902 -23.233 1.00 87.69 99 ARG A O 1
ATOM 791 N N . GLU A 1 100 ? 17.946 1.777 -22.533 1.00 82.31 100 GLU A N 1
ATOM 792 C CA . GLU A 1 100 ? 17.328 1.921 -21.211 1.00 82.31 100 GLU A CA 1
ATOM 793 C C . GLU A 1 100 ? 18.355 1.692 -20.094 1.00 82.31 100 GLU A C 1
ATOM 795 O O . GLU A 1 100 ? 19.394 1.069 -20.308 1.00 82.31 100 GLU A O 1
ATOM 800 N N . GLY A 1 101 ? 18.048 2.162 -18.880 1.00 71.50 101 GLY A N 1
ATOM 801 C CA . GLY A 1 101 ? 18.860 1.894 -17.683 1.00 71.50 101 GLY A CA 1
ATOM 802 C C . GLY A 1 101 ? 19.767 3.034 -17.203 1.00 71.50 101 GLY A C 1
ATOM 803 O O . GLY A 1 101 ? 20.539 2.820 -16.275 1.00 71.50 101 GLY A O 1
ATOM 804 N N . GLY A 1 102 ? 19.645 4.243 -17.768 1.00 73.44 102 GLY A N 1
ATOM 805 C CA . GLY A 1 102 ? 20.523 5.383 -17.442 1.00 73.44 102 GLY A CA 1
ATOM 806 C C . GLY A 1 102 ? 21.934 5.216 -18.024 1.00 73.44 102 GLY A C 1
ATOM 807 O O . GLY A 1 102 ? 22.247 4.153 -18.549 1.00 73.44 102 GLY A O 1
ATOM 808 N N . GLY A 1 103 ? 22.776 6.254 -18.009 1.00 78.38 103 GLY A N 1
ATOM 809 C CA . GLY A 1 103 ? 24.173 6.124 -18.465 1.00 78.38 103 GLY A CA 1
ATOM 810 C C . GLY A 1 103 ? 24.453 6.430 -19.939 1.00 78.38 103 GLY A C 1
ATOM 811 O O . GLY A 1 103 ? 25.598 6.360 -20.369 1.00 78.38 103 GLY A O 1
ATOM 812 N N . ASN A 1 104 ? 23.419 6.669 -20.752 1.00 85.50 104 ASN A N 1
ATOM 813 C CA . ASN A 1 104 ? 23.537 6.605 -22.216 1.00 85.50 104 ASN A CA 1
ATOM 814 C C . ASN A 1 104 ? 23.294 7.941 -22.932 1.00 85.50 104 ASN A C 1
ATOM 816 O O . ASN A 1 104 ? 23.423 8.010 -24.154 1.00 85.50 104 ASN A O 1
ATOM 820 N N . ASN A 1 105 ? 22.876 8.980 -22.212 1.00 89.94 105 ASN A N 1
ATOM 821 C CA . ASN A 1 105 ? 22.480 10.244 -22.827 1.00 89.94 105 ASN A CA 1
ATOM 822 C C . ASN A 1 105 ? 23.703 11.132 -23.082 1.00 89.94 105 ASN A C 1
ATOM 824 O O . ASN A 1 105 ? 24.661 11.122 -22.314 1.00 89.94 105 ASN A O 1
ATOM 828 N N . VAL A 1 106 ? 23.638 11.951 -24.131 1.00 90.25 106 VAL A N 1
ATOM 829 C CA . VAL A 1 106 ? 24.688 12.918 -24.475 1.00 90.25 106 VAL A CA 1
ATOM 830 C C . VAL A 1 106 ? 24.163 14.337 -24.247 1.00 90.25 106 VAL A C 1
ATOM 832 O O . VAL A 1 106 ? 23.025 14.645 -24.608 1.00 90.25 106 VAL A O 1
ATOM 835 N N . TYR A 1 107 ? 24.995 15.190 -23.645 1.00 89.44 107 TYR A N 1
ATOM 836 C CA . TYR A 1 107 ? 24.641 16.536 -23.181 1.00 89.44 107 TYR A CA 1
ATOM 837 C C . TYR A 1 107 ? 25.665 17.582 -23.633 1.00 89.44 107 TYR A C 1
ATOM 839 O O . TYR A 1 107 ? 26.831 17.254 -23.874 1.00 89.44 107 TYR A O 1
ATOM 847 N N . GLY A 1 108 ? 25.232 18.844 -23.705 1.00 89.12 108 GLY A N 1
ATOM 848 C CA . GLY A 1 108 ? 26.094 20.000 -23.956 1.00 89.12 108 GLY A CA 1
ATOM 849 C C . GLY A 1 108 ? 26.953 19.849 -25.213 1.00 89.12 108 GLY A C 1
ATOM 850 O O . GLY A 1 108 ? 26.540 19.241 -26.203 1.00 89.12 108 GLY A O 1
ATOM 851 N N . LEU A 1 109 ? 28.180 20.370 -25.181 1.00 89.31 109 LEU A N 1
ATOM 852 C CA . LEU A 1 109 ? 29.105 20.368 -26.328 1.00 89.31 109 LEU A CA 1
ATOM 853 C C . LEU A 1 109 ? 29.364 18.982 -26.958 1.00 89.31 109 LEU A C 1
ATOM 855 O O . LEU A 1 109 ? 29.697 18.909 -28.145 1.00 89.31 109 LEU A O 1
ATOM 859 N N . GLU A 1 110 ? 29.186 17.885 -26.216 1.00 90.31 110 GLU A N 1
ATOM 860 C CA . GLU A 1 110 ? 29.318 16.527 -26.762 1.00 90.31 110 GLU A CA 1
ATOM 861 C C . GLU A 1 110 ? 28.214 16.189 -27.777 1.00 90.31 110 GLU A C 1
ATOM 863 O O . GLU A 1 110 ? 28.454 15.408 -28.701 1.00 90.31 110 GLU A O 1
ATOM 868 N N . ILE A 1 111 ? 27.041 16.829 -27.696 1.00 92.25 111 ILE A N 1
ATOM 869 C CA . ILE A 1 111 ? 25.984 16.719 -28.715 1.00 92.25 111 ILE A CA 1
ATOM 870 C C . ILE A 1 111 ? 26.496 17.255 -30.050 1.00 92.25 111 ILE A C 1
ATOM 872 O O . ILE A 1 111 ? 26.388 16.576 -31.071 1.00 92.25 111 ILE A O 1
ATOM 876 N N . ALA A 1 112 ? 27.096 18.449 -30.049 1.00 91.50 112 ALA A N 1
ATOM 877 C CA . ALA A 1 112 ? 27.602 19.075 -31.266 1.00 91.50 112 ALA A CA 1
ATOM 878 C C . ALA A 1 112 ? 28.719 18.238 -31.907 1.00 91.50 112 ALA A C 1
ATOM 880 O O . ALA A 1 112 ? 28.727 18.064 -33.128 1.00 91.50 112 ALA A O 1
ATOM 881 N N . LYS A 1 113 ? 29.621 17.663 -31.097 1.00 92.88 113 LYS A N 1
ATOM 882 C CA . LYS A 1 113 ? 30.671 16.748 -31.574 1.00 92.88 113 LYS A CA 1
ATOM 883 C C . LYS A 1 113 ? 30.082 15.476 -32.180 1.00 92.88 113 LYS A C 1
ATOM 885 O O . LYS A 1 113 ? 30.413 15.135 -33.315 1.00 92.88 113 LYS A O 1
ATOM 890 N N . THR A 1 114 ? 29.182 14.818 -31.451 1.00 92.44 114 THR A N 1
ATOM 891 C CA . THR A 1 114 ? 28.551 13.559 -31.870 1.00 92.44 114 THR A CA 1
ATOM 892 C C . THR A 1 114 ? 27.775 13.755 -33.166 1.00 92.44 114 THR A C 1
ATOM 894 O O . THR A 1 114 ? 28.040 13.072 -34.153 1.00 92.44 114 THR A O 1
ATOM 897 N N . LEU A 1 115 ? 26.879 14.747 -33.212 1.00 92.62 115 LEU A N 1
ATOM 898 C CA . LEU A 1 115 ? 26.067 15.028 -34.394 1.00 92.62 115 LEU A CA 1
ATOM 899 C C . LEU A 1 115 ? 26.900 15.495 -35.586 1.00 92.62 115 LEU A C 1
ATOM 901 O O . LEU A 1 115 ? 26.556 15.152 -36.710 1.00 92.62 115 LEU A O 1
ATOM 905 N N . SER A 1 116 ? 28.000 16.224 -35.378 1.00 91.69 116 SER A N 1
ATOM 906 C CA . SER A 1 116 ? 28.892 16.604 -36.483 1.00 91.69 116 SER A CA 1
ATOM 907 C C . SER A 1 116 ? 29.584 15.392 -37.108 1.00 91.69 116 SER A C 1
ATOM 909 O O . SER A 1 116 ? 29.762 15.366 -38.325 1.00 91.69 116 SER A O 1
ATOM 911 N N . ALA A 1 117 ? 29.929 14.380 -36.305 1.00 92.94 117 ALA A N 1
ATOM 912 C CA . ALA A 1 117 ? 30.541 13.146 -36.790 1.00 92.94 117 ALA A CA 1
ATOM 913 C C . ALA A 1 117 ? 29.549 12.271 -37.577 1.00 92.94 117 ALA A C 1
ATOM 915 O O . ALA A 1 117 ? 29.895 11.755 -38.637 1.00 92.94 117 ALA A O 1
ATOM 916 N N . ILE A 1 118 ? 28.305 12.147 -37.098 1.00 92.19 118 ILE A N 1
ATOM 917 C CA . ILE A 1 118 ? 27.292 11.255 -37.693 1.00 92.19 118 ILE A CA 1
ATOM 918 C C . ILE A 1 118 ? 26.282 11.970 -38.601 1.00 92.19 118 ILE A C 1
ATOM 920 O O . ILE A 1 118 ? 25.343 11.344 -39.080 1.00 92.19 118 ILE A O 1
ATOM 924 N N . LYS A 1 119 ? 26.459 13.268 -38.880 1.00 88.38 119 LYS A N 1
ATOM 925 C CA . LYS A 1 119 ? 25.485 14.111 -39.601 1.00 88.38 119 LYS A CA 1
ATOM 926 C C . LYS A 1 119 ? 24.975 13.501 -40.906 1.00 88.38 119 LYS A C 1
ATOM 928 O O . LYS A 1 119 ? 23.788 13.603 -41.195 1.00 88.38 119 LYS A O 1
ATOM 933 N N . ASN A 1 120 ? 25.871 12.909 -41.692 1.00 89.88 120 ASN A N 1
ATOM 934 C CA . ASN A 1 120 ? 25.552 12.315 -42.994 1.00 89.88 120 ASN A CA 1
ATOM 935 C C . ASN A 1 120 ? 25.457 10.779 -42.931 1.00 89.88 120 ASN A C 1
ATOM 937 O O . ASN A 1 120 ? 25.327 10.132 -43.967 1.00 89.88 120 ASN A O 1
ATOM 941 N N . SER A 1 121 ? 25.574 10.198 -41.735 1.00 92.19 121 SER A N 1
ATOM 942 C CA . SER A 1 121 ? 25.521 8.758 -41.499 1.00 92.19 121 SER A CA 1
ATOM 943 C C . SER A 1 121 ? 24.090 8.342 -41.151 1.00 92.19 121 SER A C 1
ATOM 945 O O . SER A 1 121 ? 23.427 9.043 -40.381 1.00 92.19 121 SER A O 1
ATOM 947 N N . PRO A 1 122 ? 23.606 7.181 -41.631 1.00 90.56 122 PRO A N 1
ATOM 948 C CA . PRO A 1 122 ? 22.328 6.627 -41.186 1.00 90.56 122 PRO A CA 1
ATOM 949 C C . PRO A 1 122 ? 22.310 6.323 -39.680 1.00 90.56 122 PRO A C 1
ATOM 951 O O . PRO A 1 122 ? 21.237 6.207 -39.096 1.00 90.56 122 PRO A O 1
ATOM 954 N N . GLU A 1 123 ? 23.470 6.254 -39.020 1.00 90.12 123 GLU A N 1
ATOM 955 C CA . GLU A 1 123 ? 23.589 6.060 -37.569 1.00 90.12 123 GLU A CA 1
ATOM 956 C C . GLU A 1 123 ? 22.873 7.146 -36.757 1.00 90.12 123 GLU A C 1
ATOM 958 O O . GLU A 1 123 ? 22.412 6.874 -35.649 1.00 90.12 123 GLU A O 1
ATOM 963 N N . ARG A 1 124 ? 22.700 8.357 -37.312 1.00 90.75 124 ARG A N 1
ATOM 964 C CA . ARG A 1 124 ? 21.971 9.440 -36.635 1.00 90.75 124 ARG A CA 1
ATOM 965 C C . ARG A 1 124 ? 20.511 9.079 -36.323 1.00 90.75 124 ARG A C 1
ATOM 967 O O . ARG A 1 124 ? 19.960 9.590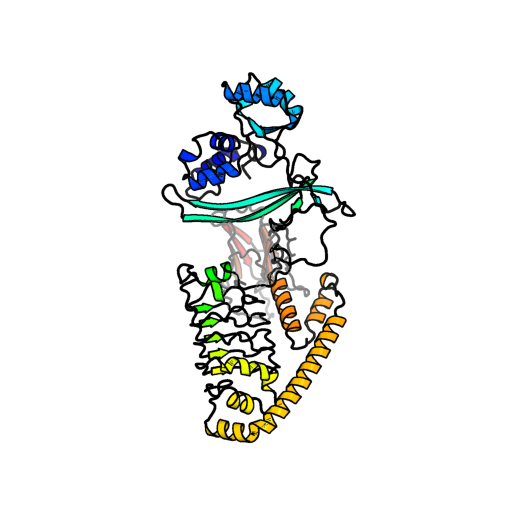 -35.356 1.00 90.75 124 ARG A O 1
ATOM 974 N N . THR A 1 125 ? 19.919 8.146 -37.075 1.00 90.69 125 THR A N 1
ATOM 975 C CA . THR A 1 125 ? 18.554 7.626 -36.843 1.00 90.69 125 THR A CA 1
ATOM 976 C C . THR A 1 125 ? 18.429 6.796 -35.561 1.00 90.69 125 THR A C 1
ATOM 978 O O . THR A 1 125 ? 17.334 6.631 -35.025 1.00 90.69 125 THR A O 1
ATOM 981 N N . GLY A 1 126 ? 19.554 6.312 -35.020 1.00 90.50 126 GLY A N 1
ATOM 982 C CA . GLY A 1 126 ? 19.612 5.620 -33.732 1.00 90.50 126 GLY A CA 1
ATOM 983 C C . GLY A 1 126 ? 19.401 6.538 -32.524 1.00 90.50 126 GLY A C 1
ATOM 984 O O . GLY A 1 126 ? 19.314 6.050 -31.395 1.00 90.50 126 GLY A O 1
ATOM 985 N N . TYR A 1 127 ? 19.296 7.849 -32.748 1.00 94.06 127 TYR A N 1
ATOM 986 C CA . TYR A 1 127 ? 19.131 8.863 -31.717 1.00 94.06 127 TYR A CA 1
ATOM 987 C C . TYR A 1 127 ? 17.842 9.662 -31.912 1.00 94.06 127 TYR A C 1
ATOM 989 O O . TYR A 1 127 ? 17.342 9.821 -33.024 1.00 94.06 127 TYR A O 1
ATOM 997 N N . ILE A 1 128 ? 17.336 10.214 -30.812 1.00 95.50 128 ILE A N 1
ATOM 998 C CA . ILE A 1 128 ? 16.346 11.292 -30.826 1.00 95.50 128 ILE A CA 1
ATOM 999 C C . ILE A 1 128 ? 16.927 12.528 -30.144 1.00 95.50 128 ILE A C 1
ATOM 1001 O O . ILE A 1 128 ? 17.768 12.418 -29.246 1.00 95.50 128 ILE A O 1
ATOM 1005 N N . LEU A 1 129 ? 16.451 13.699 -30.551 1.00 95.88 129 LEU A N 1
ATOM 1006 C CA . LEU A 1 129 ? 16.749 14.958 -29.883 1.00 95.88 129 LEU A CA 1
ATOM 1007 C C . LEU A 1 129 ? 15.540 15.366 -29.039 1.00 95.88 129 LEU A C 1
ATOM 1009 O O . LEU A 1 129 ? 14.405 15.298 -29.506 1.00 95.88 129 LEU A O 1
ATOM 1013 N N . MET A 1 130 ? 15.776 15.785 -27.802 1.00 95.56 130 MET A N 1
ATOM 1014 C CA . MET A 1 130 ? 14.727 16.223 -26.885 1.00 95.56 130 MET A CA 1
ATOM 1015 C C . MET A 1 130 ? 15.145 17.529 -26.214 1.00 95.56 130 MET A C 1
ATOM 1017 O O . MET A 1 130 ? 16.323 17.693 -25.891 1.00 95.56 130 MET A O 1
ATOM 1021 N N . ASP A 1 131 ? 14.199 18.439 -25.997 1.00 93.06 131 ASP A N 1
ATOM 1022 C CA . ASP A 1 131 ? 14.418 19.649 -25.206 1.00 93.06 131 ASP A CA 1
ATOM 1023 C C . ASP A 1 131 ? 14.865 19.270 -23.786 1.00 93.06 131 ASP A C 1
ATOM 1025 O O . ASP A 1 131 ? 14.334 18.346 -23.155 1.00 93.06 131 ASP A O 1
ATOM 1029 N N . LEU A 1 132 ? 15.879 19.971 -23.282 1.00 90.12 132 LEU A N 1
ATOM 1030 C CA . LEU A 1 132 ? 16.337 19.799 -21.915 1.00 90.12 132 LEU A CA 1
ATOM 1031 C C . LEU A 1 132 ? 15.305 20.425 -20.972 1.00 90.12 132 LEU A C 1
ATOM 1033 O O . LEU A 1 132 ? 15.008 21.613 -21.050 1.00 90.12 132 LEU A O 1
ATOM 1037 N N . ILE A 1 133 ? 14.756 19.608 -20.078 1.00 88.94 133 ILE A N 1
ATOM 1038 C CA . ILE A 1 133 ? 13.843 20.083 -19.039 1.00 88.94 133 ILE A CA 1
ATOM 1039 C C . ILE A 1 133 ? 14.683 20.760 -17.955 1.00 88.94 133 ILE A C 1
ATOM 1041 O O . ILE A 1 133 ? 15.646 20.165 -17.468 1.00 88.94 133 ILE A O 1
ATOM 1045 N N . GLU A 1 134 ? 14.294 21.972 -17.562 1.00 83.94 134 GLU A N 1
ATOM 1046 C CA . GLU A 1 134 ? 14.881 22.720 -16.447 1.00 83.94 134 GLU A CA 1
ATOM 1047 C C . GLU A 1 134 ? 14.001 22.547 -15.195 1.00 83.94 134 GLU A C 1
ATOM 1049 O O . GLU A 1 134 ? 13.041 23.296 -14.999 1.00 83.94 134 GLU A O 1
ATOM 1054 N N . PRO A 1 135 ? 14.246 21.517 -14.362 1.00 84.25 135 PRO A N 1
ATOM 1055 C CA . PRO A 1 135 ? 13.448 21.275 -13.167 1.00 84.25 135 PRO A CA 1
ATOM 1056 C C . PRO A 1 135 ? 13.736 22.310 -12.075 1.00 84.25 135 PRO A C 1
ATOM 1058 O O . PRO A 1 135 ? 14.839 22.850 -11.971 1.00 84.25 135 PRO A O 1
ATOM 1061 N N . HIS A 1 136 ? 12.755 22.519 -11.197 1.00 82.94 136 HIS A N 1
ATOM 1062 C CA . HIS A 1 136 ? 12.939 23.328 -9.999 1.00 82.94 136 HIS A CA 1
ATOM 1063 C C . HIS A 1 136 ? 14.012 22.710 -9.088 1.00 82.94 136 HIS A C 1
ATOM 1065 O O . HIS A 1 136 ? 13.968 21.521 -8.762 1.00 82.94 136 HIS A O 1
ATOM 1071 N N . VAL A 1 137 ? 14.974 23.533 -8.675 1.00 88.44 137 VAL A N 1
ATOM 1072 C CA . VAL A 1 137 ? 16.081 23.131 -7.807 1.00 88.44 137 VAL A CA 1
ATOM 1073 C C . VAL A 1 137 ? 15.729 23.468 -6.365 1.00 88.44 137 VAL A C 1
ATOM 1075 O O . VAL A 1 137 ? 15.344 24.596 -6.067 1.00 88.44 137 VAL A O 1
ATOM 1078 N N . GLN A 1 138 ? 15.888 22.503 -5.463 1.00 86.38 138 GLN A N 1
ATOM 1079 C CA . GLN A 1 138 ? 15.602 22.684 -4.043 1.00 86.38 138 GLN A CA 1
ATOM 1080 C C . GLN A 1 138 ? 16.734 22.152 -3.156 1.00 86.38 138 GLN A C 1
ATOM 1082 O O . GLN A 1 138 ? 17.352 21.137 -3.490 1.00 86.38 138 GLN A O 1
ATOM 1087 N N . PRO A 1 139 ? 17.021 22.800 -2.014 1.00 88.81 139 PRO A N 1
ATOM 1088 C CA . PRO A 1 139 ? 17.979 22.275 -1.051 1.00 88.81 139 PRO A CA 1
ATOM 1089 C C . PRO A 1 139 ? 17.444 20.975 -0.433 1.00 88.81 139 PRO A C 1
ATOM 1091 O O . PRO A 1 139 ? 16.326 20.941 0.073 1.00 88.81 139 PRO A O 1
ATOM 1094 N N . ASN A 1 140 ? 18.241 19.907 -0.464 1.00 88.44 140 ASN A N 1
ATOM 1095 C CA . ASN A 1 140 ? 17.895 18.614 0.124 1.00 88.44 140 ASN A CA 1
ATOM 1096 C C . ASN A 1 140 ? 19.146 17.912 0.691 1.00 88.44 140 ASN A C 1
ATOM 1098 O O . ASN A 1 140 ? 20.281 18.262 0.355 1.00 88.44 140 ASN A O 1
ATOM 1102 N N . TYR A 1 141 ? 18.951 16.916 1.553 1.00 88.25 141 TYR A N 1
ATOM 1103 C CA . TYR A 1 141 ? 20.016 16.068 2.086 1.00 88.25 141 TYR A CA 1
ATOM 1104 C C . TYR A 1 141 ? 20.005 14.713 1.383 1.00 88.25 141 TYR A C 1
ATOM 1106 O O . TYR A 1 141 ? 19.017 13.987 1.428 1.00 88.25 141 TYR A O 1
ATOM 1114 N N . LEU A 1 142 ? 21.126 14.340 0.765 1.00 84.12 142 LEU A N 1
ATOM 1115 C CA . LEU A 1 142 ? 21.283 13.014 0.166 1.00 84.12 142 LEU A CA 1
ATOM 1116 C C . LEU A 1 142 ? 22.045 12.106 1.128 1.00 84.12 142 LEU A C 1
ATOM 1118 O O . LEU A 1 142 ? 23.230 12.310 1.392 1.00 84.12 142 LEU A O 1
ATOM 1122 N N . LEU A 1 143 ? 21.355 11.089 1.637 1.00 85.38 143 LEU A N 1
ATOM 1123 C CA . LEU A 1 143 ? 21.921 10.097 2.545 1.00 85.38 143 LEU A CA 1
ATOM 1124 C C . LEU A 1 143 ? 22.482 8.917 1.748 1.00 85.38 143 LEU A C 1
ATOM 1126 O O . LEU A 1 143 ? 21.783 8.315 0.933 1.00 85.38 143 LEU A O 1
ATOM 1130 N N . ARG A 1 144 ? 23.753 8.573 1.986 1.00 81.75 144 ARG A N 1
ATOM 1131 C CA . ARG A 1 144 ? 24.420 7.423 1.361 1.00 81.75 144 ARG A CA 1
ATOM 1132 C C . ARG A 1 144 ? 25.213 6.638 2.396 1.00 81.75 144 ARG A C 1
ATOM 1134 O O . ARG A 1 144 ? 25.946 7.220 3.191 1.00 81.75 144 ARG A O 1
ATOM 1141 N N . ALA A 1 145 ? 25.093 5.313 2.352 1.00 82.00 145 ALA A N 1
ATOM 1142 C CA . ALA A 1 145 ? 25.843 4.427 3.234 1.00 82.00 145 ALA A CA 1
ATOM 1143 C C . ALA A 1 145 ? 27.359 4.619 3.052 1.00 82.00 145 ALA A C 1
ATOM 1145 O O . ALA A 1 145 ? 27.852 4.719 1.929 1.00 82.00 145 ALA A O 1
ATOM 1146 N N . GLY A 1 146 ? 28.096 4.686 4.163 1.00 79.88 146 GLY A N 1
ATOM 1147 C CA . GLY A 1 146 ? 29.554 4.850 4.163 1.00 79.88 146 GLY A CA 1
ATOM 1148 C C . GLY A 1 146 ? 30.052 6.265 3.846 1.00 79.88 146 GLY A C 1
ATOM 1149 O O . GLY A 1 146 ? 31.250 6.517 3.956 1.00 79.88 146 GLY A O 1
ATOM 1150 N N . GLN A 1 147 ? 29.166 7.203 3.502 1.00 70.69 147 GLN A N 1
ATOM 1151 C CA . GLN A 1 147 ? 29.499 8.625 3.510 1.00 70.69 147 GLN A CA 1
ATOM 1152 C C . GLN A 1 147 ? 29.217 9.185 4.906 1.00 70.69 147 GLN A C 1
ATOM 1154 O O . GLN A 1 147 ? 28.280 8.751 5.567 1.00 70.69 147 GLN A O 1
ATOM 1159 N N . GLY A 1 148 ? 30.092 10.073 5.389 1.00 75.94 148 GLY A N 1
ATOM 1160 C CA . GLY A 1 148 ? 30.039 10.618 6.747 1.00 75.94 148 GLY A CA 1
ATOM 1161 C C . GLY A 1 148 ? 28.829 11.527 6.991 1.00 75.94 148 GLY A C 1
ATOM 1162 O O . GLY A 1 148 ? 27.697 11.212 6.644 1.00 75.94 148 GLY A O 1
ATOM 1163 N N . LYS A 1 149 ? 29.043 12.687 7.621 1.00 79.50 149 LYS A N 1
ATOM 1164 C CA . LYS A 1 149 ? 27.931 13.603 7.918 1.00 79.50 149 LYS A CA 1
ATOM 1165 C C . LYS A 1 149 ? 27.209 14.034 6.625 1.00 79.50 149 LYS A C 1
ATOM 1167 O O . LYS A 1 149 ? 27.895 14.469 5.697 1.00 79.50 149 LYS A O 1
ATOM 1172 N N . PRO A 1 150 ? 25.864 13.964 6.577 1.00 80.62 150 PRO A N 1
ATOM 1173 C CA . PRO A 1 150 ? 25.085 14.411 5.427 1.00 80.62 150 PRO A CA 1
ATOM 1174 C C . PRO A 1 150 ? 25.383 15.870 5.093 1.00 80.62 150 PRO A C 1
ATOM 1176 O O . PRO A 1 150 ? 25.424 16.719 5.986 1.00 80.62 150 PRO A O 1
ATOM 1179 N N . GLN A 1 151 ? 25.578 16.165 3.810 1.00 79.00 151 GLN A N 1
ATOM 1180 C CA . GLN A 1 151 ? 25.757 17.532 3.328 1.00 79.00 151 GLN A CA 1
ATOM 1181 C C . GLN A 1 151 ? 24.496 18.005 2.619 1.00 79.00 151 GLN A C 1
ATOM 1183 O O . GLN A 1 151 ? 23.850 17.243 1.898 1.00 79.00 151 GLN A O 1
ATOM 1188 N N . LEU A 1 152 ? 24.162 19.275 2.839 1.00 86.62 152 LEU A N 1
ATOM 1189 C CA . LEU A 1 152 ? 23.090 19.931 2.114 1.00 86.62 152 LEU A CA 1
ATOM 1190 C C . LEU A 1 152 ? 23.536 20.133 0.665 1.00 86.62 152 LEU A C 1
ATOM 1192 O O . LEU A 1 152 ? 24.601 20.702 0.417 1.00 86.62 152 LEU A O 1
ATOM 1196 N N . VAL A 1 153 ? 22.723 19.687 -0.285 1.00 89.12 153 VAL A N 1
ATOM 1197 C CA . VAL A 1 153 ? 22.986 19.840 -1.717 1.00 89.12 153 VAL A CA 1
ATOM 1198 C C . VAL A 1 153 ? 21.775 20.437 -2.414 1.00 89.12 153 VAL A C 1
ATOM 1200 O O . VAL A 1 153 ? 20.638 20.275 -1.980 1.00 89.12 153 VAL A O 1
ATOM 1203 N N . GLN A 1 154 ? 22.018 21.131 -3.519 1.00 90.94 154 GLN A N 1
ATOM 1204 C CA . GLN A 1 154 ? 20.955 21.544 -4.424 1.00 90.94 154 GLN A CA 1
ATOM 1205 C C . GLN A 1 154 ? 20.530 20.324 -5.237 1.00 90.94 154 GLN A C 1
ATOM 1207 O O . GLN A 1 154 ? 21.358 19.746 -5.940 1.00 90.94 154 GLN A O 1
ATOM 1212 N N . ALA A 1 155 ? 19.279 19.899 -5.101 1.00 89.62 155 ALA A N 1
ATOM 1213 C CA . ALA A 1 155 ? 18.751 18.679 -5.688 1.00 89.62 155 ALA A CA 1
ATOM 1214 C C . ALA A 1 155 ? 17.573 18.963 -6.624 1.00 89.62 155 ALA A C 1
ATOM 1216 O O . ALA A 1 155 ? 16.845 19.940 -6.465 1.00 89.62 155 ALA A O 1
ATOM 1217 N N . VAL A 1 156 ? 17.397 18.077 -7.599 1.00 89.88 156 VAL A N 1
ATOM 1218 C CA . VAL A 1 156 ? 16.273 18.062 -8.537 1.00 89.88 156 VAL A CA 1
ATOM 1219 C C . VAL A 1 156 ? 15.575 16.713 -8.441 1.00 89.88 156 VAL A C 1
ATOM 1221 O O . VAL A 1 156 ? 16.243 15.675 -8.397 1.00 89.88 156 VAL A O 1
ATOM 1224 N N . GLY A 1 157 ? 14.245 16.741 -8.385 1.00 88.12 157 GLY A N 1
ATOM 1225 C CA . GLY A 1 157 ? 13.399 15.555 -8.300 1.00 88.12 157 GLY A CA 1
ATOM 1226 C C . GLY A 1 157 ? 12.841 15.147 -9.663 1.00 88.12 157 GLY A C 1
ATOM 1227 O O . GLY A 1 157 ? 12.471 15.992 -10.475 1.00 88.12 157 GLY A O 1
ATOM 1228 N N . GLU A 1 158 ? 12.754 13.844 -9.903 1.00 89.88 158 GLU A N 1
ATOM 1229 C CA . GLU A 1 158 ? 12.112 13.236 -11.065 1.00 89.88 158 GLU A CA 1
ATOM 1230 C C . GLU A 1 158 ? 11.009 12.288 -10.584 1.00 89.88 158 GLU A C 1
ATOM 1232 O O . GLU A 1 158 ? 11.290 11.252 -9.967 1.00 89.88 158 GLU A O 1
ATOM 1237 N N . LEU A 1 159 ? 9.754 12.670 -10.831 1.00 90.50 159 LEU A N 1
ATOM 1238 C CA . LEU A 1 159 ? 8.574 11.909 -10.430 1.00 90.50 159 LEU A CA 1
ATOM 1239 C C . LEU A 1 159 ? 8.240 10.858 -11.494 1.00 90.50 159 LEU A C 1
ATOM 1241 O O . LEU A 1 159 ? 7.935 11.191 -12.637 1.00 90.50 159 LEU A O 1
ATOM 1245 N N . GLY A 1 160 ? 8.274 9.589 -11.102 1.00 91.50 160 GLY A N 1
ATOM 1246 C CA . GLY A 1 160 ? 7.757 8.468 -11.875 1.00 91.50 160 GLY A CA 1
ATOM 1247 C C . GLY A 1 160 ? 6.410 8.018 -11.323 1.00 91.50 160 GLY A C 1
ATOM 1248 O O . GLY A 1 160 ? 6.277 7.816 -10.119 1.00 91.50 160 GLY A O 1
ATOM 1249 N N . ILE A 1 161 ? 5.428 7.833 -12.200 1.00 91.75 161 ILE A N 1
ATOM 1250 C CA . ILE A 1 161 ? 4.117 7.273 -11.859 1.00 91.75 161 ILE A CA 1
ATOM 1251 C C . ILE A 1 161 ? 4.052 5.851 -12.410 1.00 91.75 161 ILE A C 1
ATOM 1253 O O . ILE A 1 161 ? 4.339 5.630 -13.589 1.00 91.75 161 ILE A O 1
ATOM 1257 N N . PHE A 1 162 ? 3.709 4.888 -11.558 1.00 91.62 162 PHE A N 1
ATOM 1258 C CA . PHE A 1 162 ? 3.545 3.501 -11.967 1.00 91.62 162 PHE A CA 1
ATOM 1259 C C . PHE A 1 162 ? 2.118 3.271 -12.448 1.00 91.62 162 PHE A C 1
ATOM 1261 O O . PHE A 1 162 ? 1.154 3.652 -11.789 1.00 91.62 162 PHE A O 1
ATOM 1268 N N . GLY A 1 163 ? 1.991 2.611 -13.591 1.00 91.56 163 GLY A N 1
ATOM 1269 C CA . GLY A 1 163 ? 0.724 2.093 -14.081 1.00 91.56 163 GLY A CA 1
ATOM 1270 C C . GLY A 1 163 ? 0.900 0.649 -14.511 1.00 91.56 163 GLY A C 1
ATOM 1271 O O . GLY A 1 163 ? 1.969 0.270 -15.000 1.00 91.56 163 GLY A O 1
ATOM 1272 N N . TYR A 1 164 ? -0.142 -0.154 -14.334 1.00 91.81 164 TYR A N 1
ATOM 1273 C CA . TYR A 1 164 ? -0.199 -1.492 -14.902 1.00 91.81 164 TYR A CA 1
ATOM 1274 C C . TYR A 1 164 ? -1.439 -1.630 -15.775 1.00 91.81 164 TYR A C 1
ATOM 1276 O O . TYR A 1 164 ? -2.517 -1.125 -15.464 1.00 91.81 164 TYR A O 1
ATOM 1284 N N . ILE A 1 165 ? -1.254 -2.322 -16.894 1.00 92.19 165 ILE A N 1
ATOM 1285 C CA . ILE A 1 165 ? -2.316 -2.628 -17.839 1.00 92.19 165 ILE A CA 1
ATOM 1286 C C . ILE A 1 165 ? -2.297 -4.124 -18.127 1.00 92.19 165 ILE A C 1
ATOM 1288 O O . ILE A 1 165 ? -1.248 -4.705 -18.413 1.00 92.19 165 ILE A O 1
ATOM 1292 N N . LEU A 1 166 ? -3.468 -4.747 -18.034 1.00 92.94 166 LEU A N 1
ATOM 1293 C CA . LEU A 1 166 ? -3.703 -6.120 -18.455 1.00 92.94 166 LEU A CA 1
ATOM 1294 C C . LEU A 1 166 ? -4.729 -6.087 -19.582 1.00 92.94 166 LEU A C 1
ATOM 1296 O O . LEU A 1 166 ? -5.894 -5.759 -19.359 1.00 92.94 166 LEU A O 1
ATOM 1300 N N . SER A 1 167 ? -4.297 -6.423 -20.791 1.00 87.88 167 SER A N 1
ATOM 1301 C CA . SER A 1 167 ? -5.129 -6.392 -21.992 1.00 87.88 167 SER A CA 1
ATOM 1302 C C . SER A 1 167 ? -4.787 -7.537 -22.940 1.00 87.88 167 SER A C 1
ATOM 1304 O O . SER A 1 167 ? -3.667 -8.056 -22.946 1.00 87.88 167 SER A O 1
ATOM 1306 N N . ASP A 1 168 ? -5.773 -7.936 -23.738 1.00 88.06 168 ASP A N 1
ATOM 1307 C CA . ASP A 1 168 ? -5.577 -8.735 -24.943 1.00 88.06 168 ASP A CA 1
ATOM 1308 C C . ASP A 1 168 ? -5.851 -7.891 -26.204 1.00 88.06 168 ASP A C 1
ATOM 1310 O O . ASP A 1 168 ? -5.944 -6.666 -26.140 1.00 88.06 168 ASP A O 1
ATOM 1314 N N . ALA A 1 169 ? -5.920 -8.532 -27.373 1.00 83.31 169 ALA A N 1
ATOM 1315 C CA . ALA A 1 169 ? -6.123 -7.838 -28.646 1.00 83.31 169 ALA A CA 1
ATOM 1316 C C . ALA A 1 169 ? -7.511 -7.183 -28.793 1.00 83.31 169 ALA A C 1
ATOM 1318 O O . ALA A 1 169 ? -7.677 -6.313 -29.643 1.00 83.31 169 ALA A O 1
ATOM 1319 N N . ASN A 1 170 ? -8.495 -7.617 -28.007 1.00 87.69 170 ASN A N 1
ATOM 1320 C CA . ASN A 1 170 ? -9.896 -7.227 -28.137 1.00 87.69 170 ASN A CA 1
ATOM 1321 C C . ASN A 1 170 ? -10.389 -6.409 -26.940 1.00 87.69 170 ASN A C 1
ATOM 1323 O O . ASN A 1 170 ? -11.316 -5.615 -27.090 1.00 87.69 170 ASN A O 1
ATOM 1327 N N . GLN A 1 171 ? -9.811 -6.617 -25.755 1.00 91.12 171 GLN A N 1
ATOM 1328 C CA . GLN A 1 171 ? -10.299 -6.039 -24.512 1.00 91.12 171 GLN A CA 1
ATOM 1329 C C . GLN A 1 171 ? -9.171 -5.702 -23.531 1.00 91.12 171 GLN A C 1
ATOM 1331 O O . GLN A 1 171 ? -8.209 -6.448 -23.342 1.00 91.12 171 GLN A O 1
ATOM 1336 N N . THR A 1 172 ? -9.361 -4.589 -22.822 1.00 90.69 172 THR A N 1
ATOM 1337 C CA . THR A 1 172 ? -8.604 -4.241 -21.617 1.00 90.69 172 THR A CA 1
ATOM 1338 C C . THR A 1 172 ? -9.338 -4.766 -20.386 1.00 90.69 172 THR A C 1
ATOM 1340 O O . THR A 1 172 ? -10.496 -4.423 -20.156 1.00 90.69 172 THR A O 1
ATOM 1343 N N . TYR A 1 173 ? -8.667 -5.604 -19.598 1.00 90.00 173 TYR A N 1
ATOM 1344 C CA . TYR A 1 173 ? -9.193 -6.183 -18.358 1.00 90.00 173 TYR A CA 1
ATOM 1345 C C . TYR A 1 173 ? -8.915 -5.292 -17.149 1.00 90.00 173 TYR A C 1
ATOM 1347 O O . TYR A 1 173 ? -9.740 -5.199 -16.246 1.00 90.00 173 TYR A O 1
ATOM 1355 N N . CYS A 1 174 ? -7.746 -4.653 -17.120 1.00 89.50 174 CYS A N 1
ATOM 1356 C CA . CYS A 1 174 ? -7.350 -3.745 -16.053 1.00 89.50 174 CYS A CA 1
ATOM 1357 C C . CYS A 1 174 ? -6.441 -2.646 -16.606 1.00 89.50 174 CYS A C 1
ATOM 1359 O O . CYS A 1 174 ? -5.606 -2.920 -17.469 1.00 89.50 174 CYS A O 1
ATOM 1361 N N . ASN A 1 175 ? -6.615 -1.420 -16.119 1.00 90.12 175 ASN A N 1
ATOM 1362 C CA . ASN A 1 175 ? -5.781 -0.263 -16.423 1.00 90.12 175 ASN A CA 1
ATOM 1363 C C . ASN A 1 175 ? -5.817 0.678 -15.214 1.00 90.12 175 ASN A C 1
ATOM 1365 O O . ASN A 1 175 ? -6.784 1.418 -15.036 1.00 90.12 175 ASN A O 1
ATOM 1369 N N . GLU A 1 176 ? -4.804 0.600 -14.358 1.00 89.25 176 GLU A N 1
ATOM 1370 C CA . GLU A 1 176 ? -4.782 1.312 -13.081 1.00 89.25 176 GLU A CA 1
ATOM 1371 C C . GLU A 1 176 ? -3.419 1.960 -12.820 1.00 89.25 176 GLU A C 1
ATOM 1373 O O . GLU A 1 176 ? -2.362 1.441 -13.190 1.00 89.25 176 GLU A O 1
ATOM 1378 N N . CYS A 1 177 ? -3.454 3.104 -12.135 1.00 87.56 177 CYS A N 1
ATOM 1379 C CA . CYS A 1 177 ? -2.281 3.734 -11.542 1.00 87.56 177 CYS A CA 1
ATOM 1380 C C . CYS A 1 177 ? -1.983 3.051 -10.200 1.00 87.56 177 CYS A C 1
ATOM 1382 O O . CYS A 1 177 ? -2.856 2.988 -9.339 1.00 87.56 177 CYS A O 1
ATOM 1384 N N . CYS A 1 178 ? -0.766 2.543 -10.014 1.00 87.12 178 CYS A N 1
ATOM 1385 C CA . CYS A 1 178 ? -0.375 1.729 -8.858 1.00 87.12 178 CYS A CA 1
ATOM 1386 C C . CYS A 1 178 ? 0.728 2.372 -8.003 1.00 87.12 178 CYS A C 1
ATOM 1388 O O . CYS A 1 178 ? 1.541 1.683 -7.387 1.00 87.12 178 CYS A O 1
ATOM 1390 N N . GLY A 1 179 ? 0.746 3.705 -7.951 1.00 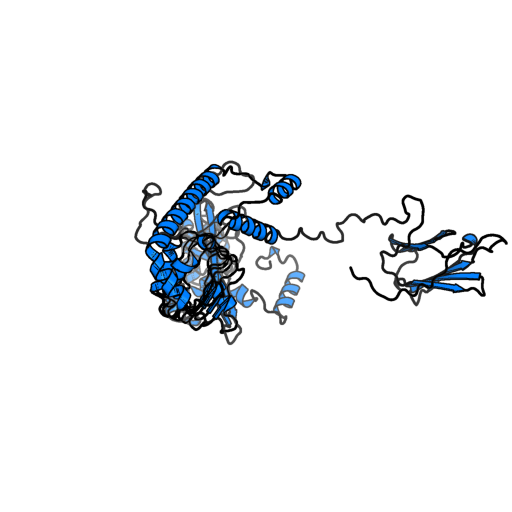89.12 179 GLY A N 1
ATOM 1391 C CA . GLY A 1 179 ? 1.615 4.479 -7.067 1.00 89.12 179 GLY A CA 1
ATOM 1392 C C . GLY A 1 179 ? 2.691 5.265 -7.809 1.00 89.12 179 GLY A C 1
ATOM 1393 O O . GLY A 1 179 ? 2.582 5.549 -9.002 1.00 89.12 179 GLY A O 1
ATOM 1394 N N . PHE A 1 180 ? 3.736 5.657 -7.086 1.00 92.25 180 PHE A N 1
ATOM 1395 C CA . PHE A 1 180 ? 4.775 6.543 -7.602 1.00 92.25 180 PHE A CA 1
ATOM 1396 C C . PHE A 1 180 ? 6.156 6.208 -7.034 1.00 92.25 180 PHE A C 1
ATOM 1398 O O . PHE A 1 180 ? 6.303 5.522 -6.025 1.00 92.25 180 PHE A O 1
ATOM 1405 N N . THR A 1 181 ? 7.184 6.747 -7.676 1.00 92.00 181 THR A N 1
ATOM 1406 C CA . THR A 1 181 ? 8.542 6.855 -7.147 1.00 92.00 181 THR A CA 1
ATOM 1407 C C . THR A 1 181 ? 9.027 8.272 -7.398 1.00 92.00 181 THR A C 1
ATOM 1409 O O . THR A 1 181 ? 8.893 8.780 -8.507 1.00 92.00 181 THR A O 1
ATOM 1412 N N . LEU A 1 182 ? 9.632 8.913 -6.404 1.00 90.62 182 LEU A N 1
ATOM 1413 C CA . LEU A 1 182 ? 10.398 10.134 -6.632 1.00 90.62 182 LEU A CA 1
ATOM 1414 C C . LEU A 1 182 ? 11.880 9.788 -6.523 1.00 90.62 182 LEU A C 1
ATOM 1416 O O . LEU A 1 182 ? 12.302 9.060 -5.625 1.00 90.62 182 LEU A O 1
ATOM 1420 N N . ARG A 1 183 ? 12.667 10.251 -7.490 1.00 90.62 183 ARG A N 1
ATOM 1421 C CA . ARG A 1 183 ? 14.123 10.099 -7.480 1.00 90.62 183 ARG A CA 1
ATOM 1422 C C . ARG A 1 183 ? 14.744 11.475 -7.478 1.00 90.62 183 ARG A C 1
ATOM 1424 O O . ARG A 1 183 ? 14.449 12.266 -8.367 1.00 90.62 183 ARG A O 1
ATOM 1431 N N . SER A 1 184 ? 15.629 11.729 -6.528 1.00 89.56 184 SER A N 1
ATOM 1432 C CA . SER A 1 184 ? 16.314 13.011 -6.408 1.00 89.56 184 SER A CA 1
ATOM 1433 C C . SER A 1 184 ? 17.799 12.858 -6.686 1.00 89.56 184 SER A C 1
ATOM 1435 O O . SER A 1 184 ? 18.440 11.891 -6.270 1.00 89.56 184 SER A O 1
ATOM 1437 N N . LYS A 1 185 ? 18.365 13.815 -7.415 1.00 88.50 185 LYS A N 1
ATOM 1438 C CA . LYS A 1 185 ? 19.799 13.872 -7.729 1.00 88.50 185 LYS A CA 1
ATOM 1439 C C . LYS A 1 185 ? 20.328 15.285 -7.500 1.00 88.50 185 LYS A C 1
ATOM 1441 O O . LYS A 1 185 ? 19.543 16.228 -7.591 1.00 88.50 185 LYS A O 1
ATOM 1446 N N . PRO A 1 186 ? 21.631 15.469 -7.238 1.00 88.38 186 PRO A N 1
ATOM 1447 C CA . PRO A 1 186 ? 22.206 16.807 -7.209 1.00 88.38 186 PRO A CA 1
ATOM 1448 C C . PRO A 1 186 ? 21.996 17.509 -8.559 1.00 88.38 186 PRO A C 1
ATOM 1450 O O . PRO A 1 186 ? 22.153 16.884 -9.607 1.00 88.38 186 PRO A O 1
ATOM 1453 N N . SER A 1 187 ? 21.679 18.802 -8.547 1.00 86.62 187 SER A N 1
ATOM 1454 C CA . SER A 1 187 ? 21.421 19.600 -9.755 1.00 86.62 187 SER A CA 1
ATOM 1455 C C . SER A 1 187 ? 22.626 19.678 -10.696 1.00 86.62 187 SER A C 1
ATOM 1457 O O . SER A 1 187 ? 22.468 19.874 -11.895 1.00 86.62 187 SER A O 1
ATOM 1459 N N . THR A 1 188 ? 23.832 19.474 -10.166 1.00 82.44 188 THR A N 1
ATOM 1460 C CA . THR A 1 188 ? 25.088 19.434 -10.924 1.00 82.44 188 THR A CA 1
ATOM 1461 C C . THR A 1 188 ? 25.303 18.126 -11.686 1.00 82.44 188 THR A C 1
ATOM 1463 O O . THR A 1 188 ? 26.211 18.050 -12.512 1.00 82.44 188 THR A O 1
ATOM 1466 N N . VAL A 1 189 ? 24.506 17.087 -11.417 1.00 81.31 189 VAL A N 1
ATOM 1467 C CA . VAL A 1 189 ? 24.683 15.760 -12.010 1.00 81.31 189 VAL A CA 1
ATOM 1468 C C . VAL A 1 189 ? 23.657 15.531 -13.116 1.00 81.31 189 VAL A C 1
ATOM 1470 O O . VAL A 1 189 ? 22.444 15.517 -12.897 1.00 81.31 189 VAL A O 1
ATOM 1473 N N . LEU A 1 190 ? 24.162 15.291 -14.325 1.00 75.62 190 LEU A N 1
ATOM 1474 C CA . LEU A 1 190 ? 23.334 15.072 -15.510 1.00 75.62 190 LEU A CA 1
ATOM 1475 C C . LEU A 1 190 ? 22.601 13.721 -15.455 1.00 75.62 190 LEU A C 1
ATOM 1477 O O . LEU A 1 190 ? 21.420 13.641 -15.803 1.00 75.62 190 LEU A O 1
ATOM 1481 N N . GLU A 1 191 ? 23.234 12.680 -14.910 1.00 71.25 191 GLU A N 1
ATOM 1482 C CA . GLU A 1 191 ? 22.669 11.329 -14.826 1.00 71.25 191 GLU A CA 1
ATOM 1483 C C . GLU A 1 191 ? 22.104 10.990 -13.437 1.00 71.25 191 GLU A C 1
ATOM 1485 O O . GLU A 1 191 ? 22.736 11.201 -12.410 1.00 71.25 191 GLU A O 1
ATOM 1490 N N . GLY A 1 192 ? 20.874 10.469 -13.393 1.00 60.25 192 GLY A N 1
ATOM 1491 C CA . GLY A 1 192 ? 20.090 10.330 -12.154 1.00 60.25 192 GLY A CA 1
ATOM 1492 C C . GLY A 1 192 ? 19.914 8.909 -11.619 1.00 60.25 192 GLY A C 1
ATOM 1493 O O . GLY A 1 192 ? 19.019 8.678 -10.810 1.00 60.25 192 GLY A O 1
ATOM 1494 N N . GLY A 1 193 ? 20.695 7.933 -12.087 1.00 67.38 193 GLY A N 1
ATOM 1495 C CA . GLY A 1 193 ? 20.509 6.534 -11.696 1.00 67.38 193 GLY A CA 1
ATOM 1496 C C . GLY A 1 193 ? 20.737 6.309 -10.196 1.00 67.38 193 GLY A C 1
ATOM 1497 O O . GLY A 1 193 ? 21.810 6.620 -9.683 1.00 67.38 193 GLY A O 1
ATOM 1498 N N . VAL A 1 194 ? 19.753 5.727 -9.496 1.00 73.06 194 VAL A N 1
ATOM 1499 C CA . VAL A 1 194 ? 19.879 5.357 -8.068 1.00 73.06 194 VAL A CA 1
ATOM 1500 C C . VAL A 1 194 ? 20.912 4.240 -7.894 1.00 73.06 194 VAL A C 1
ATOM 1502 O O . VAL A 1 194 ? 21.839 4.369 -7.103 1.00 73.06 194 VAL A O 1
ATOM 1505 N N . ILE A 1 195 ? 20.809 3.182 -8.706 1.00 62.94 195 ILE A N 1
ATOM 1506 C CA . ILE A 1 195 ? 21.755 2.050 -8.706 1.00 62.94 195 ILE A CA 1
ATOM 1507 C C . ILE A 1 195 ? 23.149 2.491 -9.182 1.00 62.94 195 ILE A C 1
ATOM 1509 O O . ILE A 1 195 ? 24.154 1.992 -8.691 1.00 62.94 195 ILE A O 1
ATOM 1513 N N . GLY A 1 196 ? 23.214 3.476 -10.084 1.00 62.50 196 GLY A N 1
ATOM 1514 C CA . GLY A 1 196 ? 24.468 4.084 -10.544 1.00 62.50 196 GLY A CA 1
ATOM 1515 C C . GLY A 1 196 ? 25.158 4.977 -9.504 1.00 62.50 196 GLY A C 1
ATOM 1516 O O . GLY A 1 196 ? 26.212 5.530 -9.790 1.00 62.50 196 GLY A O 1
ATOM 1517 N N . GLY A 1 197 ? 24.575 5.145 -8.309 1.00 67.56 197 GLY A N 1
ATOM 1518 C CA . GLY A 1 197 ? 25.159 5.911 -7.203 1.00 67.56 197 GLY A CA 1
ATOM 1519 C C . GLY A 1 197 ? 25.000 7.431 -7.312 1.00 67.56 197 GLY A C 1
ATOM 1520 O O . GLY A 1 197 ? 25.406 8.151 -6.402 1.00 67.56 197 GLY A O 1
ATOM 1521 N N . SER A 1 198 ? 24.385 7.934 -8.383 1.00 71.00 198 SER A N 1
ATOM 1522 C CA . SER A 1 198 ? 24.218 9.369 -8.646 1.00 71.00 198 SER A CA 1
ATOM 1523 C C . SER A 1 198 ? 22.922 9.938 -8.060 1.00 71.00 198 SER A C 1
ATOM 1525 O O . SER A 1 198 ? 22.908 11.065 -7.567 1.00 71.00 198 SER A O 1
ATOM 1527 N N . GLY A 1 199 ? 21.844 9.148 -8.045 1.00 81.56 199 GLY A N 1
ATOM 1528 C CA . GLY A 1 199 ? 20.541 9.512 -7.470 1.00 81.56 199 GLY A CA 1
ATOM 1529 C C . GLY A 1 199 ? 20.284 8.891 -6.093 1.00 81.56 199 GLY A C 1
ATOM 1530 O O . GLY A 1 199 ? 21.038 8.025 -5.644 1.00 81.56 199 GLY A O 1
ATOM 1531 N N . ALA A 1 200 ? 19.226 9.339 -5.427 1.00 86.25 200 ALA A N 1
ATOM 1532 C CA . ALA A 1 200 ? 18.668 8.780 -4.199 1.00 86.25 200 ALA A CA 1
ATOM 1533 C C . ALA A 1 200 ? 17.140 8.650 -4.336 1.00 86.25 200 ALA A C 1
ATOM 1535 O O . ALA A 1 200 ? 16.524 9.346 -5.147 1.00 86.25 200 ALA A O 1
ATOM 1536 N N . MET A 1 201 ? 16.542 7.739 -3.566 1.00 90.12 201 MET A N 1
ATOM 1537 C CA . MET A 1 201 ? 15.084 7.647 -3.450 1.00 90.12 201 MET A CA 1
ATOM 1538 C C . MET A 1 201 ? 14.562 8.819 -2.619 1.00 90.12 201 MET A C 1
ATOM 1540 O O . MET A 1 201 ? 15.228 9.243 -1.677 1.00 90.12 201 MET A O 1
ATOM 1544 N N . ASP A 1 202 ? 13.388 9.325 -2.977 1.00 89.81 202 ASP A N 1
ATOM 1545 C CA . ASP A 1 202 ? 12.757 10.479 -2.341 1.00 89.81 202 ASP A CA 1
ATOM 1546 C C . ASP A 1 202 ? 11.225 10.304 -2.307 1.00 89.81 202 ASP A C 1
ATOM 1548 O O . ASP A 1 202 ? 10.678 9.354 -2.881 1.00 89.81 202 ASP A O 1
ATOM 1552 N N . SER A 1 203 ? 10.525 11.229 -1.653 1.00 88.62 203 SER A N 1
ATOM 1553 C CA . SER A 1 203 ? 9.064 11.291 -1.569 1.00 88.62 203 SER A CA 1
ATOM 1554 C C . SER A 1 203 ? 8.547 12.693 -1.910 1.00 88.62 203 SER A C 1
ATOM 1556 O O . SER A 1 203 ? 9.116 13.675 -1.435 1.00 88.62 203 SER A O 1
ATOM 1558 N N . PRO A 1 204 ? 7.469 12.824 -2.702 1.00 87.25 204 PRO A N 1
ATOM 1559 C CA . PRO A 1 204 ? 6.902 14.122 -3.030 1.00 87.25 204 PRO A CA 1
ATOM 1560 C C . PRO A 1 204 ? 6.193 14.729 -1.815 1.00 87.25 204 PRO A C 1
ATOM 1562 O O . PRO A 1 204 ? 5.391 14.067 -1.158 1.00 87.25 204 PRO A O 1
ATOM 1565 N N . PHE A 1 205 ? 6.453 16.010 -1.558 1.00 83.56 205 PHE A N 1
ATOM 1566 C CA . PHE A 1 205 ? 5.692 16.820 -0.611 1.00 83.56 205 PHE A CA 1
ATOM 1567 C C . PHE A 1 205 ? 4.719 17.708 -1.393 1.00 83.56 205 PHE A C 1
ATOM 1569 O O . PHE A 1 205 ? 5.145 18.523 -2.213 1.00 83.56 205 PHE A O 1
ATOM 1576 N N . LEU A 1 206 ? 3.414 17.515 -1.189 1.00 83.56 206 LEU A N 1
ATOM 1577 C CA . LEU A 1 206 ? 2.380 18.258 -1.909 1.00 83.56 206 LEU A CA 1
ATOM 1578 C C . LEU A 1 206 ? 2.197 19.647 -1.289 1.00 83.56 206 LEU A C 1
ATOM 1580 O O . LEU A 1 206 ? 1.933 19.771 -0.096 1.00 83.56 206 LEU A O 1
ATOM 1584 N N . VAL A 1 207 ? 2.303 20.687 -2.116 1.00 76.81 207 VAL A N 1
ATOM 1585 C CA . VAL A 1 207 ? 2.099 22.090 -1.724 1.00 76.81 207 VAL A CA 1
ATOM 1586 C C . VAL A 1 207 ? 0.820 22.629 -2.368 1.00 76.81 207 VAL A C 1
ATOM 1588 O O . VAL A 1 207 ? 0.529 22.309 -3.522 1.00 76.81 207 VAL A O 1
ATOM 1591 N N . SER A 1 208 ? 0.022 23.411 -1.629 1.00 54.25 208 SER A N 1
ATOM 1592 C CA . SER A 1 208 ? -1.218 23.991 -2.168 1.00 54.25 208 SER A CA 1
ATOM 1593 C C . SER A 1 208 ? -0.907 25.128 -3.151 1.00 54.25 208 SER A C 1
ATOM 1595 O O . SER A 1 208 ? 0.037 25.891 -2.950 1.00 54.25 208 SER A O 1
ATOM 1597 N N . SER A 1 209 ? -1.703 25.255 -4.213 1.00 48.03 209 SER A N 1
ATOM 1598 C CA . SER A 1 209 ? -1.466 26.184 -5.329 1.00 48.03 209 SER A CA 1
ATOM 1599 C C . SER A 1 209 ? -1.516 27.679 -4.972 1.00 48.03 209 SER A C 1
ATOM 1601 O O . SER A 1 209 ? -1.081 28.495 -5.784 1.00 48.03 209 SER A O 1
ATOM 1603 N N . ASP A 1 210 ? -2.022 28.045 -3.789 1.00 43.53 210 ASP A N 1
ATOM 1604 C CA . ASP A 1 210 ? -2.148 29.444 -3.348 1.00 43.53 210 ASP A CA 1
ATOM 1605 C C . ASP A 1 210 ? -0.879 29.995 -2.671 1.00 43.53 210 ASP A C 1
ATOM 1607 O O . ASP A 1 210 ? -0.716 31.210 -2.547 1.00 43.53 210 ASP A O 1
ATOM 1611 N N . GLU A 1 211 ? 0.074 29.136 -2.301 1.00 43.03 211 GLU A N 1
ATOM 1612 C CA . GLU A 1 211 ? 1.358 29.556 -1.742 1.00 43.03 211 GLU A CA 1
ATOM 1613 C C . GLU A 1 211 ? 2.438 29.530 -2.827 1.00 43.03 211 GLU A C 1
ATOM 1615 O O . GLU A 1 211 ? 3.086 28.520 -3.094 1.00 43.03 211 GLU A O 1
ATOM 1620 N N . HIS A 1 212 ? 2.679 30.679 -3.464 1.00 41.12 212 HIS A N 1
ATOM 1621 C CA . HIS A 1 212 ? 3.946 30.899 -4.161 1.00 41.12 212 HIS A CA 1
ATOM 1622 C C . HIS A 1 212 ? 5.072 30.946 -3.117 1.00 41.12 212 HIS A C 1
ATOM 1624 O O . HIS A 1 212 ? 5.407 32.014 -2.602 1.00 41.12 212 HIS A O 1
ATOM 1630 N N . ILE A 1 213 ? 5.652 29.789 -2.792 1.00 41.09 213 ILE A N 1
ATOM 1631 C CA . ILE A 1 213 ? 6.795 29.679 -1.881 1.00 41.09 213 ILE A CA 1
ATOM 1632 C C . ILE A 1 213 ? 7.978 30.433 -2.502 1.00 41.09 213 ILE A C 1
ATOM 1634 O O . ILE A 1 213 ? 8.554 29.997 -3.498 1.00 41.09 213 ILE A O 1
ATOM 1638 N N . ARG A 1 214 ? 8.339 31.589 -1.928 1.00 39.09 214 ARG A N 1
ATOM 1639 C CA . ARG A 1 214 ? 9.491 32.395 -2.374 1.00 39.09 214 ARG A CA 1
ATOM 1640 C C . ARG A 1 214 ? 10.792 32.089 -1.636 1.00 39.09 214 ARG A C 1
ATOM 1642 O O . ARG A 1 214 ? 11.839 32.489 -2.130 1.00 39.09 214 ARG A O 1
ATOM 1649 N N . SER A 1 215 ? 10.773 31.369 -0.514 1.00 39.66 215 SER A N 1
ATOM 1650 C CA . SER A 1 215 ? 11.962 30.763 0.110 1.00 39.66 215 SER A CA 1
ATOM 1651 C C . SER A 1 215 ? 11.579 29.951 1.353 1.00 39.66 215 SER A C 1
ATOM 1653 O O . SER A 1 215 ? 10.525 30.169 1.945 1.00 39.66 215 SER A O 1
ATOM 1655 N N . ALA A 1 216 ? 12.465 29.047 1.784 1.00 38.47 216 ALA A N 1
ATOM 1656 C CA . ALA A 1 216 ? 12.284 28.185 2.958 1.00 38.47 216 ALA A CA 1
ATOM 1657 C C . ALA A 1 216 ? 12.206 28.928 4.315 1.00 38.47 216 ALA A C 1
ATOM 1659 O O . ALA A 1 216 ? 11.987 28.289 5.339 1.00 38.47 216 ALA A O 1
ATOM 1660 N N . SER A 1 217 ? 12.393 30.254 4.351 1.00 41.34 217 SER A N 1
ATOM 1661 C CA . SER A 1 217 ? 12.342 31.061 5.579 1.00 41.34 217 SER A CA 1
ATOM 1662 C C . SER A 1 217 ? 10.954 31.603 5.940 1.00 41.34 217 SER A C 1
ATOM 1664 O O . SER A 1 217 ? 10.811 32.153 7.027 1.00 41.34 217 SER A O 1
ATOM 1666 N N . ASP A 1 218 ? 9.943 31.434 5.081 1.00 38.19 218 ASP A N 1
ATOM 1667 C CA . ASP A 1 218 ? 8.592 31.989 5.296 1.00 38.19 218 ASP A CA 1
ATOM 1668 C C . ASP A 1 218 ? 7.600 31.009 5.960 1.00 38.19 218 ASP A C 1
ATOM 1670 O O . ASP A 1 218 ? 6.428 31.336 6.140 1.00 38.19 218 ASP A O 1
ATOM 1674 N N . LEU A 1 219 ? 8.049 29.817 6.373 1.00 40.59 219 LEU A N 1
ATOM 1675 C CA . LEU A 1 219 ? 7.232 28.851 7.121 1.00 40.59 219 LEU A CA 1
ATOM 1676 C C . LEU A 1 219 ? 7.051 29.312 8.582 1.00 40.59 219 LEU A C 1
ATOM 1678 O O . LEU A 1 219 ? 7.720 28.836 9.498 1.00 40.59 219 LEU A O 1
ATOM 1682 N N . GLY A 1 220 ? 6.158 30.281 8.786 1.00 37.09 220 GLY A N 1
ATOM 1683 C CA . GLY A 1 220 ? 5.609 30.652 10.092 1.00 37.09 220 GLY A CA 1
ATOM 1684 C C . GLY A 1 220 ? 4.606 29.615 10.617 1.00 37.09 220 GLY A C 1
ATOM 1685 O O . GLY A 1 220 ? 4.087 28.800 9.862 1.00 37.09 220 GLY A O 1
ATOM 1686 N N . GLU A 1 221 ? 4.327 29.671 11.922 1.00 37.47 221 GLU A N 1
ATOM 1687 C CA . GLU A 1 221 ? 3.687 28.664 12.798 1.00 37.47 221 GLU A CA 1
ATOM 1688 C C . GLU A 1 221 ? 2.266 28.154 12.441 1.00 37.47 221 GLU A C 1
ATOM 1690 O O . GLU A 1 221 ? 1.622 27.518 13.271 1.00 37.47 221 GLU A O 1
ATOM 1695 N N . ASN A 1 222 ? 1.756 28.358 11.226 1.00 34.00 222 ASN A N 1
ATOM 1696 C CA . ASN A 1 222 ? 0.431 27.893 10.804 1.00 34.00 222 ASN A CA 1
ATOM 1697 C C . ASN A 1 222 ? 0.521 26.909 9.633 1.00 34.00 222 ASN A C 1
ATOM 1699 O O . ASN A 1 222 ? 0.060 27.180 8.529 1.00 34.00 222 ASN A O 1
ATOM 1703 N N . VAL A 1 223 ? 1.101 25.739 9.897 1.00 31.80 223 VAL A N 1
ATOM 1704 C CA . VAL A 1 223 ? 1.092 24.599 8.973 1.00 31.80 223 VAL A CA 1
ATOM 1705 C C . VAL A 1 223 ? -0.165 23.765 9.235 1.00 31.80 223 VAL A C 1
ATOM 1707 O O . VAL A 1 223 ? -0.304 23.157 10.298 1.00 31.80 223 VAL A O 1
ATOM 1710 N N . GLN A 1 224 ? -1.084 23.713 8.268 1.00 29.45 224 GLN A N 1
ATOM 1711 C CA . GLN A 1 224 ? -2.099 22.660 8.216 1.00 29.45 224 GLN A CA 1
ATOM 1712 C C . GLN A 1 224 ? -1.480 21.419 7.572 1.00 29.45 224 GLN A C 1
ATOM 1714 O O . GLN A 1 224 ? -1.175 21.401 6.382 1.00 29.45 224 GLN A O 1
ATOM 1719 N N . TYR A 1 225 ? -1.285 20.383 8.383 1.00 30.17 225 TYR A N 1
ATOM 1720 C CA . TYR A 1 225 ? -0.812 19.079 7.937 1.00 30.17 225 TYR A CA 1
ATOM 1721 C C . TYR A 1 225 ? -1.869 18.429 7.035 1.00 30.17 225 TYR A C 1
ATOM 1723 O O . TYR A 1 225 ? -2.942 18.051 7.503 1.00 30.17 225 TYR A O 1
ATOM 1731 N N . PHE A 1 226 ? -1.560 18.288 5.748 1.00 26.56 226 PHE A N 1
ATOM 1732 C CA . PHE A 1 226 ? -2.235 17.332 4.876 1.00 26.56 226 PHE A CA 1
ATOM 1733 C C . PHE A 1 226 ? -1.345 16.092 4.766 1.00 26.56 226 PHE A C 1
ATOM 1735 O O . PHE A 1 226 ? -0.288 16.120 4.136 1.00 26.56 226 PHE A O 1
ATOM 1742 N N . ASP A 1 227 ? -1.767 15.020 5.442 1.00 26.89 227 ASP A N 1
ATOM 1743 C CA . ASP A 1 227 ? -1.070 13.735 5.514 1.00 26.89 227 ASP A CA 1
ATOM 1744 C C . ASP A 1 227 ? -0.879 13.131 4.110 1.00 26.89 227 ASP A C 1
ATOM 1746 O O . ASP A 1 227 ? -1.793 12.547 3.526 1.00 26.89 227 ASP A O 1
ATOM 1750 N N . THR A 1 228 ? 0.335 13.257 3.570 1.00 27.52 228 THR A N 1
ATOM 1751 C CA . THR A 1 228 ? 0.797 12.497 2.402 1.00 27.52 228 THR A CA 1
ATOM 1752 C C . THR A 1 228 ? 1.545 11.272 2.923 1.00 27.52 228 THR A C 1
ATOM 1754 O O . THR A 1 228 ? 2.637 11.379 3.479 1.00 27.52 228 THR A O 1
ATOM 1757 N N . TYR A 1 229 ? 0.914 10.104 2.805 1.00 29.77 229 TYR A N 1
ATOM 1758 C CA . TYR A 1 229 ? 1.411 8.830 3.317 1.00 29.77 229 TYR A CA 1
ATOM 1759 C C . TYR A 1 229 ? 2.663 8.362 2.553 1.00 29.77 229 TYR A C 1
ATOM 1761 O O . TYR A 1 229 ? 2.583 7.914 1.410 1.00 29.77 229 TYR A O 1
ATOM 1769 N N . VAL A 1 230 ? 3.819 8.421 3.218 1.00 26.22 230 VAL A N 1
ATOM 1770 C CA . VAL A 1 230 ? 5.049 7.709 2.847 1.00 26.22 230 VAL A CA 1
ATOM 1771 C C . VAL A 1 230 ? 5.091 6.417 3.660 1.00 26.22 230 VAL A C 1
ATOM 1773 O O . VAL A 1 230 ? 5.232 6.441 4.881 1.00 26.22 230 VAL A O 1
ATOM 1776 N N . ILE A 1 231 ? 4.943 5.273 2.991 1.00 31.69 231 ILE A N 1
ATOM 1777 C CA . ILE A 1 231 ? 5.099 3.954 3.611 1.00 31.69 231 ILE A CA 1
ATOM 1778 C C . ILE A 1 231 ? 6.594 3.684 3.765 1.00 31.69 231 ILE A C 1
ATOM 1780 O O . ILE A 1 231 ? 7.210 3.195 2.831 1.00 31.69 231 ILE A O 1
ATOM 1784 N N . PHE A 1 232 ? 7.160 3.985 4.932 1.00 25.94 232 PHE A N 1
ATOM 1785 C CA . PHE A 1 232 ? 8.213 3.183 5.563 1.00 25.94 232 PHE A CA 1
ATOM 1786 C C . PHE A 1 232 ? 8.217 3.479 7.069 1.00 25.94 232 PHE A C 1
ATOM 1788 O O . PHE A 1 232 ? 8.620 4.552 7.500 1.00 25.94 232 PHE A O 1
ATOM 1795 N N . GLY A 1 233 ? 7.767 2.498 7.860 1.00 28.61 233 GLY A N 1
ATOM 1796 C CA . GLY A 1 233 ? 7.874 2.493 9.322 1.00 28.61 233 GLY A CA 1
ATOM 1797 C C . GLY A 1 233 ? 6.722 3.189 10.053 1.00 28.61 233 GLY A C 1
ATOM 1798 O O . GLY A 1 233 ? 6.705 4.405 10.202 1.00 28.61 233 GLY A O 1
ATOM 1799 N N . SER A 1 234 ? 5.797 2.389 10.599 1.00 32.62 234 SER A N 1
ATOM 1800 C CA . SER A 1 234 ? 4.741 2.796 11.550 1.00 32.62 234 SER A CA 1
ATOM 1801 C C . SER A 1 234 ? 3.694 3.800 11.038 1.00 32.62 234 SER A C 1
ATOM 1803 O O . SER A 1 234 ? 3.423 4.814 11.677 1.00 32.62 234 SER A O 1
ATOM 1805 N N . SER A 1 235 ? 3.028 3.494 9.918 1.00 37.19 235 SER A N 1
ATOM 1806 C CA . SER A 1 235 ? 1.741 4.134 9.619 1.00 37.19 235 SER A CA 1
ATOM 1807 C C . SER A 1 235 ? 0.654 3.508 10.492 1.00 37.19 235 SER A C 1
ATOM 1809 O O . SER A 1 235 ? 0.442 2.298 10.413 1.00 37.19 235 SER A O 1
ATOM 1811 N N . PHE A 1 236 ? -0.047 4.324 11.279 1.00 49.09 236 PHE A N 1
ATOM 1812 C CA . PHE A 1 236 ? -1.291 3.932 11.944 1.00 49.09 236 PHE A CA 1
ATOM 1813 C C . PHE A 1 236 ? -2.190 3.197 10.944 1.00 49.09 236 PHE A C 1
ATOM 1815 O O . PHE A 1 236 ? -2.563 3.781 9.922 1.00 49.09 236 PHE A O 1
ATOM 1822 N N . ALA A 1 237 ? -2.514 1.932 11.199 1.00 66.12 237 ALA A N 1
ATOM 1823 C CA . ALA A 1 237 ? -3.347 1.150 10.292 1.00 66.12 237 ALA A CA 1
ATOM 1824 C C . ALA A 1 237 ? -4.773 1.730 10.293 1.00 66.12 237 ALA A C 1
ATOM 1826 O O . ALA A 1 237 ? -5.524 1.572 11.245 1.00 66.12 237 ALA A O 1
ATOM 1827 N N . ALA A 1 238 ? -5.151 2.488 9.269 1.00 76.50 238 ALA A N 1
ATOM 1828 C CA . ALA A 1 238 ? -6.503 3.028 9.138 1.00 76.50 238 ALA A CA 1
ATOM 1829 C C . ALA A 1 238 ? -7.360 2.119 8.249 1.00 76.50 238 ALA A C 1
ATOM 1831 O O . ALA A 1 238 ? -6.831 1.352 7.443 1.00 76.50 238 ALA A O 1
ATOM 1832 N N . VAL A 1 239 ? -8.687 2.224 8.354 1.00 76.31 239 VAL A N 1
ATOM 1833 C CA . VAL A 1 239 ? -9.575 1.623 7.346 1.00 76.31 239 VAL A CA 1
ATOM 1834 C C . VAL A 1 239 ? -9.312 2.307 6.000 1.00 76.31 239 VAL A C 1
ATOM 1836 O O . VAL A 1 239 ? -9.626 3.484 5.836 1.00 76.31 239 VAL A O 1
ATOM 1839 N N . THR A 1 240 ? -8.725 1.583 5.046 1.00 78.31 240 THR A N 1
ATOM 1840 C CA . THR A 1 240 ? -8.463 2.069 3.683 1.00 78.31 240 THR A CA 1
ATOM 1841 C C . THR A 1 240 ? -9.524 1.575 2.703 1.00 78.31 240 THR A C 1
ATOM 1843 O O . THR A 1 240 ? -10.129 0.520 2.903 1.00 78.31 240 THR A O 1
ATOM 1846 N N . GLU A 1 241 ? -9.726 2.309 1.606 1.00 78.00 241 GLU A N 1
ATOM 1847 C CA . GLU A 1 241 ? -10.655 1.897 0.545 1.00 78.00 241 GLU A CA 1
ATOM 1848 C C . GLU A 1 241 ? -10.266 0.531 -0.042 1.00 78.00 241 GLU A C 1
ATOM 1850 O O . GLU A 1 241 ? -11.122 -0.321 -0.272 1.00 78.00 241 GLU A O 1
ATOM 1855 N N . GLU A 1 242 ? -8.966 0.287 -0.217 1.00 75.00 242 GLU A N 1
ATOM 1856 C CA . GLU A 1 242 ? -8.427 -0.987 -0.702 1.00 75.00 242 GLU A CA 1
ATOM 1857 C C . GLU A 1 242 ? -8.768 -2.156 0.228 1.00 75.00 242 GLU A C 1
ATOM 1859 O O . GLU A 1 242 ? -9.175 -3.220 -0.244 1.00 75.00 242 GLU A O 1
ATOM 1864 N N . LEU A 1 243 ? -8.653 -1.963 1.549 1.00 78.50 243 LEU A N 1
ATOM 1865 C CA . LEU A 1 243 ? -9.005 -2.984 2.536 1.00 78.50 243 LEU A CA 1
ATOM 1866 C C . LEU A 1 243 ? -10.496 -3.330 2.452 1.00 78.50 243 LEU A C 1
ATOM 1868 O O . LEU A 1 243 ? -10.854 -4.508 2.471 1.00 78.50 243 LEU A O 1
ATOM 1872 N N . VAL A 1 244 ? -11.357 -2.321 2.302 1.00 80.50 244 VAL A N 1
ATOM 1873 C CA . VAL A 1 244 ? -12.805 -2.514 2.143 1.00 80.50 244 VAL A CA 1
ATOM 1874 C C . VAL A 1 244 ? -13.121 -3.221 0.820 1.00 80.50 244 VAL A C 1
ATOM 1876 O O . VAL A 1 244 ? -13.867 -4.198 0.821 1.00 80.50 244 VAL A O 1
ATOM 1879 N N . ARG A 1 245 ? -12.502 -2.818 -0.298 1.00 79.00 245 ARG A N 1
ATOM 1880 C CA . ARG A 1 245 ? -12.684 -3.466 -1.613 1.00 79.00 245 ARG A CA 1
ATOM 1881 C C . ARG A 1 245 ? -12.240 -4.922 -1.622 1.00 79.00 245 ARG A C 1
ATOM 1883 O O . ARG A 1 245 ? -12.935 -5.760 -2.187 1.00 79.00 245 ARG A O 1
ATOM 1890 N N . 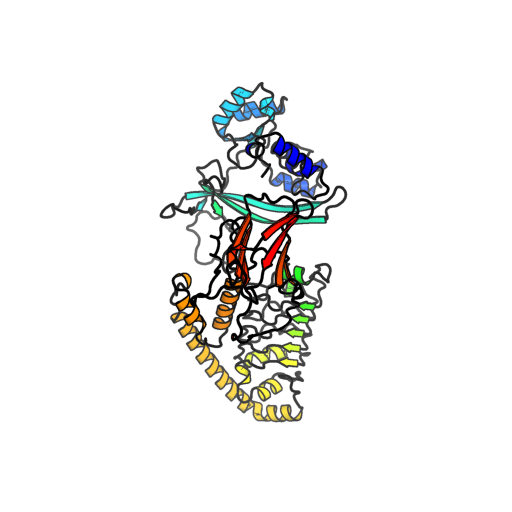LYS A 1 246 ? -11.120 -5.237 -0.967 1.00 77.19 246 LYS A N 1
ATOM 1891 C CA . LYS A 1 246 ? -10.632 -6.615 -0.813 1.00 77.19 246 LYS A CA 1
ATOM 1892 C C . LYS A 1 246 ? -11.624 -7.485 -0.039 1.00 77.19 246 LYS A C 1
ATOM 1894 O O . LYS A 1 246 ? -11.775 -8.665 -0.324 1.00 77.19 246 LYS A O 1
ATOM 1899 N N . ARG A 1 247 ? -12.319 -6.918 0.948 1.00 75.56 247 ARG A N 1
ATOM 1900 C CA . ARG A 1 247 ? -13.348 -7.643 1.711 1.00 75.56 247 ARG A CA 1
ATOM 1901 C C . ARG A 1 247 ? -14.703 -7.690 1.001 1.00 75.56 247 ARG A C 1
ATOM 1903 O O . ARG A 1 247 ? -15.491 -8.581 1.292 1.00 75.56 247 ARG A O 1
ATOM 1910 N N . ALA A 1 248 ? -14.933 -6.813 0.025 1.00 72.56 248 ALA A N 1
ATOM 1911 C CA . ALA A 1 248 ? -16.105 -6.800 -0.849 1.00 72.56 248 ALA A CA 1
ATOM 1912 C C . ALA A 1 248 ? -15.956 -7.687 -2.108 1.00 72.56 248 ALA A C 1
ATOM 1914 O O . ALA A 1 248 ? -16.720 -7.530 -3.057 1.00 72.56 248 ALA A O 1
ATOM 1915 N N . GLU A 1 249 ? -15.004 -8.630 -2.150 1.00 62.28 249 GLU A N 1
ATOM 1916 C CA . GLU A 1 249 ? -14.800 -9.541 -3.296 1.00 62.28 249 GLU A CA 1
ATOM 1917 C C . GLU A 1 249 ? -16.064 -10.333 -3.673 1.00 62.28 249 GLU A C 1
ATOM 1919 O O . GLU A 1 249 ? -16.313 -10.571 -4.853 1.00 62.28 249 GLU A O 1
ATOM 1924 N N . HIS A 1 250 ? -16.895 -10.684 -2.688 1.00 63.94 250 HIS A N 1
ATOM 1925 C CA . HIS A 1 250 ? -18.173 -11.371 -2.903 1.00 63.94 250 HIS A CA 1
ATOM 1926 C C . HIS A 1 250 ? -19.309 -10.449 -3.378 1.00 63.94 250 HIS A C 1
ATOM 1928 O O . HIS A 1 250 ? -20.359 -10.946 -3.769 1.00 63.94 250 HIS A O 1
ATOM 1934 N N . ASN A 1 251 ? -19.090 -9.133 -3.367 1.00 68.62 251 ASN A N 1
ATOM 1935 C CA . ASN A 1 251 ? -20.015 -8.103 -3.841 1.00 68.62 251 ASN A CA 1
ATOM 1936 C C . ASN A 1 251 ? -19.444 -7.383 -5.076 1.00 68.62 251 ASN A C 1
ATOM 1938 O O . ASN A 1 251 ? -19.478 -6.160 -5.158 1.00 68.62 251 ASN A O 1
ATOM 1942 N N . GLU A 1 252 ? -18.792 -8.126 -5.979 1.00 63.62 252 GLU A N 1
ATOM 1943 C CA . GLU A 1 252 ? -18.179 -7.600 -7.215 1.00 63.62 252 GLU A CA 1
ATOM 1944 C C . GLU A 1 252 ? -17.194 -6.429 -6.994 1.00 63.62 252 GLU A C 1
ATOM 1946 O O . GLU A 1 252 ? -16.901 -5.659 -7.906 1.00 63.62 252 GLU A O 1
ATOM 1951 N N . LYS A 1 253 ? -16.640 -6.299 -5.776 1.00 65.38 253 LYS A N 1
ATOM 1952 C CA . LYS A 1 253 ? -15.808 -5.165 -5.324 1.00 65.38 253 LYS A CA 1
ATOM 1953 C C . LYS A 1 253 ? -16.531 -3.810 -5.332 1.00 65.38 253 LYS A C 1
ATOM 1955 O O . LYS A 1 253 ? -15.877 -2.762 -5.238 1.00 65.38 253 LYS A O 1
ATOM 1960 N N . GLU A 1 254 ? -17.861 -3.812 -5.390 1.00 68.44 254 GLU A N 1
ATOM 1961 C CA . GLU A 1 254 ? -18.685 -2.635 -5.154 1.00 68.44 254 GLU A CA 1
ATOM 1962 C C . GLU A 1 254 ? -18.792 -2.355 -3.651 1.00 68.44 254 GLU A C 1
ATOM 1964 O O . GLU A 1 254 ? -19.272 -3.170 -2.866 1.00 68.44 254 GLU A O 1
ATOM 1969 N N . ILE A 1 255 ? -18.345 -1.167 -3.244 1.00 79.00 255 ILE A N 1
ATOM 1970 C CA . ILE A 1 255 ? -18.339 -0.739 -1.835 1.00 79.00 255 ILE A CA 1
ATOM 1971 C C . ILE A 1 255 ? -19.554 0.125 -1.469 1.00 79.00 255 ILE A C 1
ATOM 1973 O O . ILE A 1 255 ? -19.921 0.213 -0.303 1.00 79.00 255 ILE A O 1
ATOM 1977 N N . PHE A 1 256 ? -20.216 0.732 -2.460 1.00 76.19 256 PHE A N 1
ATOM 1978 C CA . PHE A 1 256 ? -21.365 1.619 -2.236 1.00 76.19 256 PHE A CA 1
ATOM 1979 C C . PHE A 1 256 ? -22.655 0.871 -1.880 1.00 76.19 256 PHE A C 1
ATOM 1981 O O . PHE A 1 256 ? -23.494 1.406 -1.154 1.00 76.19 256 PHE A O 1
ATOM 1988 N N . SER A 1 257 ? -22.818 -0.343 -2.409 1.00 80.12 257 SER A N 1
ATOM 1989 C CA . SER A 1 257 ? -23.978 -1.219 -2.213 1.00 80.12 257 SER A CA 1
ATOM 1990 C C . SER A 1 257 ? -23.806 -2.191 -1.040 1.00 80.12 257 SER A C 1
ATOM 1992 O O . SER A 1 257 ? -24.708 -2.977 -0.773 1.00 80.12 257 SER A O 1
ATOM 1994 N N . LEU A 1 258 ? -22.669 -2.140 -0.339 1.00 84.25 258 LEU A N 1
ATOM 1995 C CA . LEU A 1 258 ? -22.299 -3.131 0.663 1.00 84.25 258 LEU A CA 1
ATOM 1996 C C . LEU A 1 258 ? -23.171 -3.024 1.925 1.00 84.25 258 LEU A C 1
ATOM 1998 O O . LEU A 1 258 ? -23.169 -1.992 2.598 1.00 84.25 258 LEU A O 1
ATOM 2002 N N . GLU A 1 259 ? -23.867 -4.112 2.264 1.00 86.38 259 GLU A N 1
ATOM 2003 C CA . GLU A 1 259 ? -24.706 -4.207 3.469 1.00 86.38 259 GLU A CA 1
ATOM 2004 C C . GLU A 1 259 ? -23.952 -4.780 4.681 1.00 86.38 259 GLU A C 1
ATOM 2006 O O . GLU A 1 259 ? -24.259 -4.438 5.821 1.00 86.38 259 GLU A O 1
ATOM 2011 N N . GLU A 1 260 ? -22.939 -5.619 4.462 1.00 87.56 260 GLU A N 1
ATOM 2012 C CA . GLU A 1 260 ? -22.169 -6.266 5.527 1.00 87.56 260 GLU A CA 1
ATOM 2013 C C . GLU A 1 260 ? -20.667 -6.124 5.274 1.00 87.56 260 GLU A C 1
ATOM 2015 O O . GLU A 1 260 ? -20.171 -6.442 4.193 1.00 87.56 260 GLU A O 1
ATOM 2020 N N . LEU A 1 261 ? -19.929 -5.664 6.287 1.00 87.88 261 LEU A N 1
ATOM 2021 C CA . LEU A 1 261 ? -18.477 -5.524 6.221 1.00 87.88 261 LEU A CA 1
ATOM 2022 C C . LEU A 1 261 ? -17.805 -6.137 7.445 1.00 87.88 261 LEU A C 1
ATOM 2024 O O . LEU A 1 261 ? -18.057 -5.742 8.587 1.00 87.88 261 LEU A O 1
ATOM 2028 N N . SER A 1 262 ? -16.884 -7.067 7.178 1.00 87.75 262 SER A N 1
ATOM 2029 C CA . SER A 1 262 ? -16.067 -7.710 8.201 1.00 87.75 262 SER A CA 1
ATOM 2030 C C . SER A 1 262 ? -14.602 -7.294 8.129 1.00 87.75 262 SER A C 1
ATOM 2032 O O . SER A 1 262 ? -13.883 -7.634 7.190 1.00 87.75 262 SER A O 1
ATOM 2034 N N . LEU A 1 263 ? -14.166 -6.568 9.158 1.00 85.12 263 LEU A N 1
ATOM 2035 C CA . LEU A 1 263 ? -12.817 -6.035 9.351 1.00 85.12 263 LEU A CA 1
ATOM 2036 C C . LEU A 1 263 ? -12.239 -6.492 10.697 1.00 85.12 263 LEU A C 1
ATOM 2038 O O . LEU A 1 263 ? -11.604 -5.722 11.413 1.00 85.12 263 LEU A O 1
ATOM 2042 N N . HIS A 1 264 ? -12.472 -7.749 11.067 1.00 83.19 264 HIS A N 1
ATOM 2043 C CA . HIS A 1 264 ? -11.893 -8.327 12.275 1.00 83.19 264 HIS A CA 1
ATOM 2044 C C . HIS A 1 264 ? -10.389 -8.576 12.108 1.00 83.19 264 HIS A C 1
ATOM 2046 O O . HIS A 1 264 ? -9.956 -8.999 11.035 1.00 83.19 264 HIS A O 1
ATOM 2052 N N . GLN A 1 265 ? -9.606 -8.349 13.171 1.00 79.06 265 GLN A N 1
ATOM 2053 C CA . GLN A 1 265 ? -8.165 -8.659 13.209 1.00 79.06 265 GLN A CA 1
ATOM 2054 C C . GLN A 1 265 ? -7.380 -8.058 12.027 1.00 79.06 265 GLN A C 1
ATOM 2056 O O . GLN A 1 265 ? -6.558 -8.726 11.400 1.00 79.06 265 GLN A O 1
ATOM 2061 N N . CYS A 1 266 ? -7.695 -6.812 11.673 1.00 79.94 266 CYS A N 1
ATOM 2062 C CA . CYS A 1 266 ? -7.053 -6.081 10.577 1.00 79.94 266 CYS A CA 1
ATOM 2063 C C . CYS A 1 266 ? -6.123 -4.974 11.098 1.00 79.94 266 CYS A C 1
ATOM 2065 O O . CYS A 1 266 ? -5.757 -4.074 10.346 1.00 79.94 266 CYS A O 1
ATOM 2067 N N . ASP A 1 267 ? -5.775 -5.037 12.383 1.00 79.88 267 ASP A N 1
ATOM 2068 C CA . ASP A 1 267 ? -4.861 -4.139 13.088 1.00 79.88 267 ASP A CA 1
ATOM 2069 C C . ASP A 1 267 ? -5.290 -2.665 13.043 1.00 79.88 267 ASP A C 1
ATOM 2071 O O . ASP A 1 267 ? -4.479 -1.770 13.237 1.00 79.88 267 ASP A O 1
ATOM 2075 N N . VAL A 1 268 ? -6.580 -2.398 12.814 1.00 84.88 268 VAL A N 1
ATOM 2076 C CA . VAL A 1 268 ? -7.094 -1.051 12.542 1.00 84.88 268 VAL A CA 1
ATOM 2077 C C . VAL A 1 268 ? -7.017 -0.165 13.789 1.00 84.88 268 VAL A C 1
ATOM 2079 O O . VAL A 1 268 ? -7.654 -0.428 14.799 1.00 84.88 268 VAL A O 1
ATOM 2082 N N . GLU A 1 269 ? -6.295 0.942 13.711 1.00 83.31 269 GLU A N 1
ATOM 2083 C CA . GLU A 1 269 ? -6.151 1.961 14.750 1.00 83.31 269 GLU A CA 1
ATOM 2084 C C . GLU A 1 269 ? -7.168 3.102 14.618 1.00 83.31 269 GLU A C 1
ATOM 2086 O O . GLU A 1 269 ? -7.526 3.727 15.619 1.00 83.31 269 GLU A O 1
ATOM 2091 N N . ARG A 1 270 ? -7.640 3.394 13.395 1.00 83.88 270 ARG A N 1
ATOM 2092 C CA . ARG A 1 270 ? -8.613 4.467 13.127 1.00 83.88 270 ARG A CA 1
ATOM 2093 C C . ARG A 1 270 ? -9.648 4.082 12.074 1.00 83.88 270 ARG A C 1
ATOM 2095 O O . ARG A 1 270 ? -9.314 3.572 11.004 1.00 83.88 270 ARG A O 1
ATOM 2102 N N . ILE A 1 271 ? -10.904 4.410 12.360 1.00 84.88 271 ILE A N 1
ATOM 2103 C CA . ILE A 1 271 ? -12.016 4.316 11.412 1.00 84.88 271 ILE A CA 1
ATOM 2104 C C . ILE A 1 271 ? -11.976 5.568 10.530 1.00 84.88 271 ILE A C 1
ATOM 2106 O O . ILE A 1 271 ? -12.180 6.672 11.027 1.00 84.88 271 ILE A O 1
ATOM 2110 N N . GLN A 1 272 ? -11.711 5.434 9.232 1.00 82.38 272 GLN A N 1
ATOM 2111 C CA . GLN A 1 272 ? -11.671 6.574 8.309 1.00 82.38 272 GLN A CA 1
ATOM 2112 C C . GLN A 1 272 ? -12.586 6.334 7.110 1.00 82.38 272 GLN A C 1
ATOM 2114 O O . GLN A 1 272 ? -12.672 5.219 6.609 1.00 82.38 272 GLN A O 1
ATOM 2119 N N . HIS A 1 273 ? -13.290 7.392 6.689 1.00 79.69 273 HIS A N 1
ATOM 2120 C CA . HIS A 1 273 ? -14.073 7.494 5.445 1.00 79.69 273 HIS A CA 1
ATOM 2121 C C . HIS A 1 273 ? -15.163 6.428 5.184 1.00 79.69 273 HIS A C 1
ATOM 2123 O O . HIS A 1 273 ? -15.796 6.449 4.124 1.00 79.69 273 HIS A O 1
ATOM 2129 N N . LEU A 1 274 ? -15.453 5.548 6.147 1.00 80.38 274 LEU A N 1
ATOM 2130 C CA . LEU A 1 274 ? -16.536 4.558 6.080 1.00 80.38 274 LEU A CA 1
ATOM 2131 C C . LEU A 1 274 ? -17.904 5.206 5.822 1.00 80.38 274 LEU A C 1
ATOM 2133 O O . LEU A 1 274 ? -18.676 4.716 4.999 1.00 80.38 274 LEU A O 1
ATOM 2137 N N . ASP A 1 275 ? -18.152 6.363 6.435 1.00 78.44 275 ASP A N 1
ATOM 2138 C CA . ASP A 1 275 ? -19.325 7.218 6.225 1.00 78.44 275 ASP A CA 1
ATOM 2139 C C . ASP A 1 275 ? -19.492 7.738 4.780 1.00 78.44 275 ASP A C 1
ATOM 2141 O O . ASP A 1 275 ? -20.593 8.129 4.372 1.00 78.44 275 ASP A O 1
ATOM 2145 N N . ARG A 1 276 ? -18.412 7.771 3.990 1.00 81.06 276 ARG A N 1
ATOM 2146 C CA . ARG A 1 276 ? -18.431 8.192 2.580 1.00 81.06 276 ARG A CA 1
ATOM 2147 C C . ARG A 1 276 ? -18.600 7.015 1.634 1.00 81.06 276 ARG A C 1
ATOM 2149 O O . ARG A 1 276 ? -19.338 7.152 0.660 1.00 81.0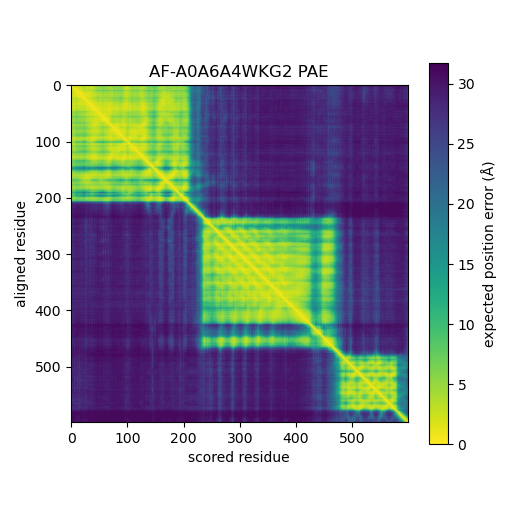6 276 ARG A O 1
ATOM 2156 N N . TRP A 1 277 ? -17.926 5.905 1.919 1.00 79.69 277 TRP A N 1
ATOM 2157 C CA . TRP A 1 277 ? -17.853 4.752 1.026 1.00 79.69 277 TRP A CA 1
ATOM 2158 C C . TRP A 1 277 ? -19.073 3.834 1.130 1.00 79.69 277 TRP A C 1
ATOM 2160 O O . TRP A 1 277 ? -19.655 3.491 0.108 1.00 79.69 277 TRP A O 1
ATOM 2170 N N . CYS A 1 278 ? -19.490 3.471 2.346 1.00 81.00 278 CYS A N 1
ATOM 2171 C CA . CYS A 1 278 ? -20.445 2.381 2.581 1.00 81.00 278 CYS A CA 1
ATOM 2172 C C . CYS A 1 278 ? -21.738 2.895 3.233 1.00 81.00 278 CYS A C 1
ATOM 2174 O O . CYS A 1 278 ? -22.038 2.574 4.376 1.00 81.00 278 CYS A O 1
ATOM 2176 N N . ARG A 1 279 ? -22.521 3.733 2.541 1.00 83.44 279 ARG A N 1
ATOM 2177 C CA . ARG A 1 279 ? -23.705 4.380 3.155 1.00 83.44 279 ARG A CA 1
ATOM 2178 C C . ARG A 1 279 ? -24.868 3.437 3.477 1.00 83.44 279 ARG A C 1
ATOM 2180 O O . ARG A 1 279 ? -25.684 3.789 4.323 1.00 83.44 279 ARG A O 1
ATOM 2187 N N . ARG A 1 280 ? -24.936 2.285 2.804 1.00 85.31 280 ARG A N 1
ATOM 2188 C CA . ARG A 1 280 ? -25.976 1.255 2.978 1.00 85.31 280 ARG A CA 1
ATOM 2189 C C . ARG A 1 280 ? -25.567 0.131 3.927 1.00 85.31 280 ARG A C 1
ATOM 2191 O O . ARG A 1 280 ? -26.152 -0.947 3.919 1.00 85.31 280 ARG A O 1
ATOM 2198 N N . LEU A 1 281 ? -24.522 0.360 4.719 1.00 88.81 281 LEU A N 1
ATOM 2199 C CA . LEU A 1 281 ? -24.015 -0.667 5.606 1.00 88.81 281 LEU A CA 1
ATOM 2200 C C . LEU A 1 281 ? -24.998 -0.920 6.749 1.00 88.81 281 LEU A C 1
ATOM 2202 O O . LEU A 1 281 ? -25.357 0.012 7.466 1.00 88.81 281 LEU A O 1
ATOM 2206 N N . ARG A 1 282 ? -25.369 -2.184 6.939 1.00 91.06 282 ARG A N 1
ATOM 2207 C CA . ARG A 1 282 ? -26.266 -2.672 7.991 1.00 91.06 282 ARG A CA 1
ATOM 2208 C C . ARG A 1 282 ? -25.502 -3.364 9.110 1.00 91.06 282 ARG A C 1
ATOM 2210 O O . ARG A 1 282 ? -25.868 -3.220 10.274 1.00 91.06 282 ARG A O 1
ATOM 2217 N N . ILE A 1 283 ? -24.423 -4.075 8.786 1.00 91.81 283 ILE A N 1
ATOM 2218 C CA . ILE A 1 283 ? -23.633 -4.836 9.760 1.00 91.81 283 ILE A CA 1
ATOM 2219 C C . ILE A 1 283 ? -22.146 -4.497 9.618 1.00 91.81 283 ILE A C 1
ATOM 2221 O O . ILE A 1 283 ? -21.557 -4.692 8.554 1.00 91.81 283 ILE A O 1
ATOM 2225 N N . LEU A 1 284 ? -21.529 -4.025 10.707 1.00 92.56 284 LEU A N 1
ATOM 2226 C CA . LEU A 1 284 ? -20.104 -3.694 10.770 1.00 92.56 284 LEU A CA 1
ATOM 2227 C C . LEU A 1 284 ? -19.390 -4.478 11.872 1.00 92.56 284 LEU A C 1
ATOM 2229 O O . LEU A 1 284 ? -19.616 -4.250 13.063 1.00 92.56 284 LEU A O 1
ATOM 2233 N N . TYR A 1 285 ? -18.465 -5.344 11.468 1.00 91.75 285 TYR A N 1
ATOM 2234 C CA . TYR A 1 285 ? -17.593 -6.089 12.372 1.00 91.75 285 TYR A CA 1
ATOM 2235 C C . TYR A 1 285 ? -16.198 -5.468 12.416 1.00 91.75 285 TYR A C 1
ATOM 2237 O O . TYR A 1 285 ? -15.435 -5.567 11.457 1.00 91.75 285 TYR A O 1
ATOM 2245 N N . LEU A 1 286 ? -15.852 -4.857 13.545 1.00 90.44 286 LEU A N 1
ATOM 2246 C CA . LEU A 1 286 ? -14.548 -4.254 13.825 1.00 90.44 286 LEU A CA 1
ATOM 2247 C C . LEU A 1 286 ? -13.900 -4.870 15.077 1.00 90.44 286 LEU A C 1
ATOM 2249 O O . LEU A 1 286 ? -13.067 -4.225 15.720 1.00 90.44 286 LEU A O 1
ATOM 2253 N N . GLN A 1 287 ? -14.253 -6.111 15.433 1.00 88.50 287 GLN A N 1
ATOM 2254 C CA . GLN A 1 287 ? -13.698 -6.755 16.622 1.00 88.50 287 GLN A CA 1
ATOM 2255 C C . GLN A 1 287 ? -12.188 -7.015 16.528 1.00 88.50 287 GLN A C 1
ATOM 2257 O O . GLN A 1 287 ? -11.654 -7.312 15.456 1.00 88.50 287 GLN A O 1
ATOM 2262 N N . SER A 1 288 ? -11.520 -6.984 17.685 1.00 86.25 288 SER A N 1
ATOM 2263 C CA . SER A 1 288 ? -10.082 -7.267 17.818 1.00 86.25 288 SER A CA 1
ATOM 2264 C C . SER A 1 288 ? -9.216 -6.376 16.922 1.00 86.25 288 SER A C 1
ATOM 2266 O O . SER A 1 288 ? -8.391 -6.868 16.157 1.00 86.25 288 SER A O 1
ATOM 2268 N N . ASN A 1 289 ? -9.427 -5.066 17.016 1.00 88.94 289 ASN A N 1
ATOM 2269 C CA . ASN A 1 289 ? -8.591 -4.044 16.393 1.00 88.94 289 ASN A CA 1
ATOM 2270 C C . ASN A 1 289 ? -8.014 -3.113 17.485 1.00 88.94 289 ASN A C 1
ATOM 2272 O O . ASN A 1 289 ? -8.082 -3.405 18.679 1.00 88.94 289 ASN A O 1
ATOM 2276 N N . LEU A 1 290 ? -7.404 -1.998 17.091 1.00 86.44 290 LEU A N 1
ATOM 2277 C CA . LEU A 1 290 ? -6.713 -1.047 17.969 1.00 86.44 290 LEU A CA 1
ATOM 2278 C C . LEU A 1 290 ? -7.391 0.334 17.986 1.00 86.44 290 LEU A C 1
ATOM 2280 O O . LEU A 1 290 ? -6.737 1.353 18.237 1.00 86.44 290 LEU A O 1
ATOM 2284 N N . ILE A 1 291 ? -8.698 0.370 17.712 1.00 89.75 291 ILE A N 1
ATOM 2285 C CA . ILE A 1 291 ? -9.470 1.604 17.566 1.00 89.75 291 ILE A CA 1
ATOM 2286 C C . ILE A 1 291 ? -9.561 2.308 18.920 1.00 89.75 291 ILE A C 1
ATOM 2288 O O . ILE A 1 291 ? -10.058 1.735 19.885 1.00 89.75 291 ILE A O 1
ATOM 2292 N N . GLU A 1 292 ? -9.098 3.555 18.998 1.00 87.06 292 GLU A N 1
ATOM 2293 C CA . GLU A 1 292 ? -9.184 4.374 20.223 1.00 87.06 292 GLU A CA 1
ATOM 2294 C C . GLU A 1 292 ? -10.439 5.232 20.300 1.00 87.06 292 GLU A C 1
ATOM 2296 O O . GLU A 1 292 ? -10.920 5.558 21.386 1.00 87.06 292 GLU A O 1
ATOM 2301 N N . LYS A 1 293 ? -10.948 5.632 19.137 1.00 87.38 293 LYS A N 1
ATOM 2302 C CA . LYS A 1 293 ? -12.029 6.596 19.025 1.00 87.38 293 LYS A CA 1
ATOM 2303 C C . LYS A 1 293 ? -13.029 6.133 17.984 1.00 87.38 293 LYS A C 1
ATOM 2305 O O . LYS A 1 293 ? -12.655 5.732 16.883 1.00 87.38 293 LYS A O 1
ATOM 2310 N N . ILE A 1 294 ? -14.303 6.216 18.341 1.00 89.94 294 ILE A N 1
ATOM 2311 C CA . ILE A 1 294 ? -15.400 6.000 17.405 1.00 89.94 294 ILE A CA 1
ATOM 2312 C C . ILE A 1 294 ? -15.544 7.288 16.594 1.00 89.94 294 ILE A C 1
ATOM 2314 O O . ILE A 1 294 ? -15.879 8.339 17.135 1.00 89.94 294 ILE A O 1
ATOM 2318 N N . GLU A 1 295 ? -15.245 7.231 15.304 1.00 87.75 295 GLU A N 1
ATOM 2319 C CA . GLU A 1 295 ? -15.345 8.360 14.378 1.00 87.75 295 GLU A CA 1
ATOM 2320 C C . GLU A 1 295 ? -15.728 7.858 12.980 1.00 87.75 295 GLU A C 1
ATOM 2322 O O . GLU A 1 295 ? -15.623 6.669 12.696 1.00 87.75 295 GLU A O 1
ATOM 2327 N N . ASN A 1 296 ? -16.219 8.749 12.111 1.00 85.44 296 ASN A N 1
ATOM 2328 C CA . ASN A 1 296 ? -16.578 8.425 10.720 1.00 85.44 296 ASN A CA 1
ATOM 2329 C C . ASN A 1 296 ? -17.608 7.282 10.555 1.00 85.44 296 ASN A C 1
ATOM 2331 O O . ASN A 1 296 ? -17.608 6.585 9.542 1.00 85.44 296 ASN A O 1
ATOM 2335 N N . VAL A 1 297 ? -18.509 7.117 11.531 1.00 87.00 297 VAL A N 1
ATOM 2336 C CA . VAL A 1 297 ? -19.681 6.216 11.467 1.00 87.00 297 VAL A CA 1
ATOM 2337 C C . VAL A 1 297 ? -21.014 6.969 11.506 1.00 87.00 297 VAL A C 1
ATOM 2339 O O . VAL A 1 297 ? -22.058 6.411 11.194 1.00 87.00 297 VAL A O 1
ATOM 2342 N N . SER A 1 298 ? -20.999 8.268 11.813 1.00 84.38 298 SER A N 1
ATOM 2343 C CA . SER A 1 298 ? -22.205 9.062 12.084 1.00 84.38 298 SER A CA 1
ATOM 2344 C C . SER A 1 298 ? -23.166 9.217 10.901 1.00 84.38 298 SER A C 1
ATOM 2346 O O . SER A 1 298 ? -24.321 9.561 11.113 1.00 84.38 298 SER A O 1
ATOM 2348 N N . ARG A 1 299 ? -22.734 8.979 9.655 1.00 84.19 299 ARG A N 1
ATOM 2349 C CA . ARG A 1 299 ? -23.618 9.053 8.471 1.00 84.19 299 ARG A CA 1
ATOM 2350 C C . ARG A 1 299 ? -24.177 7.695 8.035 1.00 84.19 299 ARG A C 1
ATOM 2352 O O . ARG A 1 299 ? -24.886 7.642 7.031 1.00 84.19 299 ARG A O 1
ATOM 2359 N N . LEU A 1 300 ? -23.872 6.618 8.761 1.00 87.25 300 LEU A N 1
ATOM 2360 C CA . LEU A 1 300 ? -24.340 5.260 8.475 1.00 87.25 300 LEU A CA 1
ATOM 2361 C C . LEU A 1 300 ? -25.759 5.061 9.027 1.00 87.25 300 LEU A C 1
ATOM 2363 O O . LEU A 1 300 ? -25.971 4.429 10.059 1.00 87.25 300 LEU A O 1
ATOM 2367 N N . LYS A 1 301 ? -26.746 5.648 8.346 1.00 87.81 301 LYS A N 1
ATOM 2368 C CA . LYS A 1 301 ? -28.143 5.669 8.812 1.00 87.81 301 LYS A CA 1
ATOM 2369 C C . LYS A 1 301 ? -28.801 4.290 8.854 1.00 87.81 301 LYS A C 1
ATOM 2371 O O . LYS A 1 301 ? -29.697 4.079 9.666 1.00 87.81 301 LYS A O 1
ATOM 2376 N N . GLU A 1 302 ? -28.363 3.382 7.987 1.00 90.62 302 GLU A N 1
ATOM 2377 C CA . GLU A 1 302 ? -28.898 2.020 7.841 1.00 90.62 302 GLU A CA 1
ATOM 2378 C C . GLU A 1 302 ? -28.185 1.000 8.747 1.00 90.62 302 GLU A C 1
ATOM 2380 O O . GLU A 1 302 ? -28.543 -0.174 8.740 1.00 90.62 302 GLU A O 1
ATOM 2385 N N . LEU A 1 303 ? -27.203 1.431 9.551 1.00 93.00 303 LEU A N 1
ATOM 2386 C CA . LEU A 1 303 ? -26.419 0.537 10.400 1.00 93.00 303 LEU A CA 1
ATOM 2387 C C . LEU A 1 303 ? -27.281 -0.036 11.526 1.00 93.00 303 LEU A C 1
ATOM 2389 O O . LEU A 1 303 ? -27.704 0.700 12.410 1.00 93.00 303 LEU A O 1
ATOM 2393 N N . GLU A 1 304 ? -27.496 -1.349 11.513 1.00 94.75 304 GLU A N 1
ATOM 2394 C CA . GLU A 1 304 ? -28.290 -2.093 12.492 1.00 94.75 304 GLU A CA 1
ATOM 2395 C C . GLU A 1 304 ? -27.420 -2.725 13.582 1.00 94.75 304 GLU A C 1
ATOM 2397 O O . GLU A 1 304 ? -27.835 -2.767 14.745 1.00 94.75 304 GLU A O 1
ATOM 2402 N N . TYR A 1 305 ? -26.222 -3.203 13.231 1.00 95.25 305 TYR A N 1
ATOM 2403 C CA . TYR A 1 305 ? -25.303 -3.860 14.161 1.00 95.25 305 TYR A CA 1
ATOM 2404 C C . TYR A 1 305 ? -23.869 -3.344 14.016 1.00 95.25 305 TYR A C 1
ATOM 2406 O O . TYR A 1 305 ? -23.268 -3.425 12.944 1.00 95.25 305 TYR A O 1
ATOM 2414 N N . LEU A 1 306 ? -23.303 -2.867 15.128 1.00 95.31 306 LEU A N 1
ATOM 2415 C CA . LEU A 1 306 ? -21.906 -2.457 15.239 1.00 95.31 306 LEU A CA 1
ATOM 2416 C C . LEU A 1 306 ? -21.184 -3.284 16.306 1.00 95.31 306 LEU A C 1
ATOM 2418 O O . LEU A 1 306 ? -21.526 -3.220 17.490 1.00 95.31 306 LEU A O 1
ATOM 2422 N N . ASN A 1 307 ? -20.161 -4.030 15.892 1.00 94.69 307 ASN A N 1
ATOM 2423 C CA . ASN A 1 307 ? -19.291 -4.769 16.799 1.00 94.69 307 ASN A CA 1
ATOM 2424 C C . ASN A 1 307 ? -17.910 -4.112 16.897 1.00 94.69 307 ASN A C 1
ATOM 2426 O O . ASN A 1 307 ? -17.122 -4.160 15.956 1.00 94.69 307 ASN A O 1
ATOM 2430 N N . LEU A 1 308 ? -17.617 -3.532 18.057 1.00 93.50 308 LEU A N 1
ATOM 2431 C CA . LEU A 1 308 ? -16.347 -2.903 18.418 1.00 93.50 308 LEU A CA 1
ATOM 2432 C C . LEU A 1 308 ? -15.684 -3.622 19.605 1.00 93.50 308 LEU A C 1
ATOM 2434 O O . LEU A 1 308 ? -14.866 -3.031 20.315 1.00 93.50 308 LEU A O 1
ATOM 2438 N N . ALA A 1 309 ? -16.002 -4.897 19.837 1.00 92.12 309 ALA A N 1
ATOM 2439 C CA . ALA A 1 309 ? -15.417 -5.668 20.926 1.00 92.12 309 ALA A CA 1
ATOM 2440 C C . ALA A 1 309 ? -13.882 -5.762 20.811 1.00 92.12 309 ALA A C 1
ATOM 2442 O O . ALA A 1 309 ? -13.329 -5.806 19.711 1.00 92.12 309 ALA A O 1
ATOM 2443 N N . LEU A 1 310 ? -13.187 -5.838 21.951 1.00 89.44 310 LEU A N 1
ATOM 2444 C CA . LEU A 1 310 ? -11.725 -5.979 22.026 1.00 89.44 310 LEU A CA 1
ATOM 2445 C C . LEU A 1 310 ? -10.954 -4.852 21.300 1.00 89.44 310 LEU A C 1
ATOM 2447 O O . LEU A 1 310 ? -9.953 -5.124 20.643 1.00 89.44 310 LEU A O 1
ATOM 2451 N N . ASN A 1 311 ? -11.407 -3.600 21.417 1.00 91.62 311 ASN A N 1
ATOM 2452 C CA . ASN A 1 311 ? -10.717 -2.405 20.907 1.00 91.62 311 ASN A CA 1
ATOM 2453 C C . ASN A 1 311 ? -10.133 -1.554 22.049 1.00 91.62 311 ASN A C 1
ATOM 2455 O O . ASN A 1 311 ? -10.159 -1.946 23.214 1.00 91.62 311 ASN A O 1
ATOM 2459 N N . SER A 1 312 ? -9.561 -0.394 21.735 1.00 90.25 312 SER A N 1
ATOM 2460 C CA . SER A 1 312 ? -8.925 0.511 22.700 1.00 90.25 312 SER A CA 1
ATOM 2461 C C . SER A 1 312 ? -9.796 1.728 23.049 1.00 90.25 312 SER A C 1
ATOM 2463 O O . SER A 1 312 ? -9.270 2.783 23.394 1.00 90.25 312 SER A O 1
ATOM 2465 N N . ILE A 1 313 ? -11.125 1.605 22.961 1.00 92.38 313 ILE A N 1
ATOM 2466 C CA . ILE A 1 313 ? -12.048 2.740 23.101 1.00 92.38 313 ILE A CA 1
ATOM 2467 C C . ILE A 1 313 ? -12.175 3.153 24.571 1.00 92.38 313 ILE A C 1
ATOM 2469 O O . ILE A 1 313 ? -12.517 2.333 25.420 1.00 92.38 313 ILE A O 1
ATOM 2473 N N . GLU A 1 314 ? -11.945 4.433 24.873 1.00 89.12 314 GLU A N 1
ATOM 2474 C CA . GLU A 1 314 ? -12.059 4.982 26.240 1.00 89.12 314 GLU A CA 1
ATOM 2475 C C . GLU A 1 314 ? -13.391 5.717 26.506 1.00 89.12 314 GLU A C 1
ATOM 2477 O O . GLU A 1 314 ? -13.735 5.986 27.662 1.00 89.12 314 GLU A O 1
ATOM 2482 N N . ARG A 1 315 ? -14.158 6.045 25.457 1.00 91.00 315 ARG A N 1
ATOM 2483 C CA . ARG A 1 315 ? -15.368 6.879 25.534 1.00 91.00 315 ARG A CA 1
ATOM 2484 C C . ARG A 1 315 ? -16.349 6.555 24.403 1.00 91.00 315 ARG A C 1
ATOM 2486 O O . ARG A 1 315 ? -15.926 6.308 23.277 1.00 91.00 315 ARG A O 1
ATOM 2493 N N . VAL A 1 316 ? -17.652 6.596 24.691 1.00 92.31 316 VAL A N 1
ATOM 2494 C CA . VAL A 1 316 ? -18.717 6.430 23.687 1.00 92.31 316 VAL A CA 1
ATOM 2495 C C . VAL A 1 316 ? -19.086 7.788 23.084 1.00 92.31 316 VAL A C 1
ATOM 2497 O O . VAL A 1 316 ? -19.507 8.693 23.800 1.00 92.31 316 VAL A O 1
ATOM 2500 N N . GLU A 1 317 ? -18.922 7.952 21.773 1.00 91.56 317 GLU A N 1
ATOM 2501 C CA . GLU A 1 317 ? -19.232 9.199 21.061 1.00 91.56 317 GLU A CA 1
ATOM 2502 C C . GLU A 1 317 ? -19.430 8.982 19.555 1.00 91.56 317 GLU A C 1
ATOM 2504 O O . GLU A 1 317 ? -19.075 7.929 19.031 1.00 91.56 317 GLU A O 1
ATOM 2509 N N . ASN A 1 318 ? -19.975 9.990 18.860 1.00 88.62 318 ASN A N 1
ATOM 2510 C CA . ASN A 1 318 ? -20.164 10.022 17.400 1.00 88.62 318 ASN A CA 1
ATOM 2511 C C . ASN A 1 318 ? -21.086 8.924 16.837 1.00 88.62 318 ASN A C 1
ATOM 2513 O O . ASN A 1 318 ? -21.004 8.586 15.652 1.00 88.62 318 ASN A O 1
ATOM 2517 N N . LEU A 1 319 ? -21.970 8.378 17.673 1.00 90.44 319 LEU A N 1
ATOM 2518 C CA . LEU A 1 319 ? -22.973 7.377 17.295 1.00 90.44 319 LEU A CA 1
ATOM 2519 C C . LEU A 1 319 ? -24.378 7.973 17.130 1.00 90.44 319 LEU A C 1
ATOM 2521 O O . LEU A 1 319 ? -25.291 7.258 16.718 1.00 90.44 319 LEU A O 1
ATOM 2525 N N . GLU A 1 320 ? -24.564 9.275 17.382 1.00 87.38 320 GLU A N 1
ATOM 2526 C CA . GLU A 1 320 ? -25.892 9.906 17.390 1.00 87.38 320 GLU A CA 1
ATOM 2527 C C . GLU A 1 320 ? -26.593 9.844 16.022 1.00 87.38 320 GLU A C 1
ATOM 2529 O O . GLU A 1 320 ? -27.816 9.812 15.958 1.00 87.38 320 GLU A O 1
ATOM 2534 N N . GLY A 1 321 ? -25.832 9.810 14.923 1.00 84.94 321 GLY A N 1
ATOM 2535 C CA . GLY A 1 321 ? -26.380 9.752 13.562 1.00 84.94 321 GLY A CA 1
ATOM 2536 C C . GLY A 1 321 ? -26.694 8.342 13.029 1.00 84.94 321 GLY A C 1
ATOM 2537 O O . GLY A 1 321 ? -27.216 8.215 11.921 1.00 84.94 321 GLY A O 1
ATOM 2538 N N . CYS A 1 322 ? -26.406 7.281 13.794 1.00 90.44 322 CYS A N 1
ATOM 2539 C CA . CYS A 1 322 ? -26.746 5.896 13.435 1.00 90.44 322 CYS A CA 1
ATOM 2540 C C . CYS A 1 322 ? -28.196 5.572 13.842 1.00 90.44 322 CYS A C 1
ATOM 2542 O O . CYS A 1 322 ? -28.443 4.865 14.819 1.00 90.44 322 CYS A O 1
ATOM 2544 N N . GLU A 1 323 ? -29.165 6.136 13.122 1.00 89.38 323 GLU A N 1
ATOM 2545 C CA . GLU A 1 323 ? -30.593 6.099 13.482 1.00 89.38 323 GLU A CA 1
ATOM 2546 C C . GLU A 1 323 ? -31.145 4.662 13.611 1.00 89.38 323 GLU A C 1
ATOM 2548 O O . GLU A 1 323 ? -31.902 4.379 14.539 1.00 89.38 323 GLU A O 1
ATOM 2553 N N . SER A 1 324 ? -30.711 3.735 12.747 1.00 92.19 324 SER A N 1
ATOM 2554 C CA . SER A 1 324 ? -31.201 2.344 12.716 1.00 92.19 324 SER A CA 1
ATOM 2555 C C . SER A 1 324 ? -30.475 1.384 13.667 1.00 92.19 324 SER A C 1
ATOM 2557 O O . SER A 1 324 ? -30.759 0.187 13.648 1.00 92.19 324 SER A O 1
ATOM 2559 N N . LEU A 1 325 ? -29.551 1.868 14.507 1.00 95.06 325 LEU A N 1
ATOM 2560 C CA . LEU A 1 325 ? -28.704 1.000 15.328 1.00 95.06 325 LEU A CA 1
ATOM 2561 C C . LEU A 1 325 ? -29.535 0.228 16.357 1.00 95.06 325 LEU A C 1
ATOM 2563 O O . LEU A 1 325 ? -30.151 0.821 17.240 1.00 95.06 325 LEU A O 1
ATOM 2567 N N . THR A 1 326 ? -29.518 -1.103 16.267 1.00 95.62 326 THR A N 1
ATOM 2568 C CA . THR A 1 326 ? -30.278 -2.010 17.144 1.00 95.62 326 THR A CA 1
ATOM 2569 C C . THR A 1 326 ? -29.396 -2.712 18.170 1.00 95.62 326 THR A C 1
ATOM 2571 O O . THR A 1 326 ? -29.826 -2.921 19.310 1.00 95.62 326 THR A O 1
ATOM 2574 N N . LYS A 1 327 ? -28.157 -3.040 17.788 1.00 96.19 327 LYS A N 1
ATOM 2575 C CA . LYS A 1 327 ? -27.201 -3.786 18.606 1.00 96.19 327 LYS A CA 1
ATOM 2576 C C . LYS A 1 327 ? -25.828 -3.118 18.571 1.00 96.19 327 LYS A C 1
ATOM 2578 O O . LYS A 1 327 ? -25.295 -2.842 17.498 1.00 96.19 327 LYS A O 1
ATOM 2583 N N . LEU A 1 328 ? -25.244 -2.896 19.746 1.00 96.12 328 LEU A N 1
ATOM 2584 C CA . LEU A 1 328 ? -23.906 -2.331 19.910 1.00 96.12 328 LEU A CA 1
ATOM 2585 C C . LEU A 1 328 ? -23.081 -3.188 20.869 1.00 96.12 328 LEU A C 1
ATOM 2587 O O . LEU A 1 328 ? -23.454 -3.376 22.028 1.00 96.12 328 LEU A O 1
ATOM 2591 N N . ASP A 1 329 ? -21.947 -3.685 20.387 1.00 95.62 329 ASP A N 1
ATOM 2592 C CA . ASP A 1 329 ? -21.010 -4.462 21.195 1.00 95.62 329 ASP A CA 1
ATOM 2593 C C . ASP A 1 329 ? -19.720 -3.674 21.444 1.00 95.62 329 ASP A C 1
ATOM 2595 O O . ASP A 1 329 ? -18.967 -3.383 20.516 1.00 95.62 329 ASP A O 1
ATOM 2599 N N . LEU A 1 330 ? -19.480 -3.315 22.704 1.00 94.56 330 LEU A N 1
ATOM 2600 C CA . LEU A 1 330 ? -18.294 -2.611 23.193 1.00 94.56 330 LEU A CA 1
ATOM 2601 C C . LEU A 1 330 ? -17.544 -3.448 24.242 1.00 94.56 330 LEU A C 1
ATOM 2603 O O . LEU A 1 330 ? -16.770 -2.909 25.036 1.00 94.56 330 LEU A O 1
ATOM 2607 N N . THR A 1 331 ? -17.738 -4.767 24.244 1.00 93.62 331 THR A N 1
ATOM 2608 C CA . THR A 1 331 ? -17.110 -5.698 25.191 1.00 93.62 331 THR A CA 1
ATOM 2609 C C . THR A 1 331 ? -15.581 -5.566 25.210 1.00 93.62 331 THR A C 1
ATOM 2611 O O . THR A 1 331 ? -14.944 -5.452 24.163 1.00 93.62 331 THR A O 1
ATOM 2614 N N . LEU A 1 332 ? -14.973 -5.607 26.400 1.00 91.00 332 LEU A N 1
ATOM 2615 C CA . LEU A 1 332 ? -13.516 -5.583 26.622 1.00 91.00 332 LEU A CA 1
ATOM 2616 C C . LEU A 1 332 ? -12.781 -4.373 25.999 1.00 91.00 332 LEU A C 1
ATOM 2618 O O . LEU A 1 332 ? -11.648 -4.490 25.514 1.00 91.00 332 LEU A O 1
ATOM 2622 N N . ASN A 1 333 ? -13.415 -3.201 26.052 1.00 92.81 333 ASN A N 1
ATOM 2623 C CA . ASN A 1 333 ? -12.797 -1.899 25.784 1.00 92.81 333 ASN A CA 1
ATOM 2624 C C . ASN A 1 333 ? -12.310 -1.243 27.098 1.00 92.81 333 ASN A C 1
ATOM 2626 O O . ASN A 1 333 ? -12.192 -1.900 28.133 1.00 92.81 333 ASN A O 1
ATOM 2630 N N . PHE A 1 334 ? -11.981 0.049 27.066 1.00 90.56 334 PHE A N 1
ATOM 2631 C CA . PHE A 1 334 ? -11.473 0.807 28.213 1.00 90.56 334 PHE A CA 1
ATOM 2632 C C . PHE A 1 334 ? -12.395 1.968 28.600 1.00 90.56 334 PHE A C 1
ATOM 2634 O O . PHE A 1 334 ? -11.935 2.995 29.101 1.00 90.56 334 PHE A O 1
ATOM 2641 N N . ILE A 1 335 ? -13.705 1.815 28.389 1.00 92.06 335 ILE A N 1
ATOM 2642 C CA . ILE A 1 335 ? -14.683 2.864 28.679 1.00 92.06 335 ILE A CA 1
ATOM 2643 C C . ILE A 1 335 ? -14.784 3.065 30.191 1.00 92.06 335 ILE A C 1
ATOM 2645 O O . ILE A 1 335 ? -15.306 2.217 30.910 1.00 92.06 335 ILE A O 1
ATOM 2649 N N . GLY A 1 336 ? -14.290 4.201 30.677 1.00 87.12 336 GLY A N 1
ATOM 2650 C CA . GLY A 1 336 ? -14.459 4.622 32.073 1.00 87.12 336 GLY A CA 1
ATOM 2651 C C . GLY A 1 336 ? -15.425 5.790 32.243 1.00 87.12 336 GLY A C 1
ATOM 2652 O O . GLY A 1 336 ? -15.942 6.025 33.329 1.00 87.12 336 GLY A O 1
ATOM 2653 N N . GLU A 1 337 ? -15.704 6.534 31.174 1.00 89.38 337 GLU A N 1
ATOM 2654 C CA . GLU A 1 337 ? -16.640 7.651 31.228 1.00 89.38 337 GLU A CA 1
ATOM 2655 C C . GLU A 1 337 ? -18.078 7.156 31.021 1.00 89.38 337 GLU A C 1
ATOM 2657 O O . GLU A 1 337 ? -18.593 7.169 29.904 1.00 89.38 337 GLU A O 1
ATOM 2662 N N . LEU A 1 338 ? -18.747 6.716 32.088 1.00 89.25 338 LEU A N 1
ATOM 2663 C CA . LEU A 1 338 ? -20.118 6.207 31.992 1.00 89.25 338 LEU A CA 1
ATOM 2664 C C . LEU A 1 338 ? -21.101 7.274 31.478 1.00 89.25 338 LEU A C 1
ATOM 2666 O O . LEU A 1 338 ? -21.988 6.950 30.694 1.00 89.25 338 LEU A O 1
ATOM 2670 N N . THR A 1 339 ? -20.885 8.558 31.795 1.00 87.88 339 THR A N 1
ATOM 2671 C CA . THR A 1 339 ? -21.698 9.668 31.257 1.00 87.88 339 THR A CA 1
ATOM 2672 C C . THR A 1 339 ? -21.733 9.724 29.731 1.00 87.88 339 THR A C 1
ATOM 2674 O O . THR A 1 339 ? -22.712 10.207 29.165 1.00 87.88 339 THR A O 1
ATOM 2677 N N . SER A 1 340 ? -20.712 9.194 29.051 1.00 89.50 340 SER A N 1
ATOM 2678 C CA . SER A 1 340 ? -20.643 9.169 27.587 1.00 89.50 340 SER A CA 1
ATOM 2679 C C . SER A 1 340 ? -21.736 8.308 26.940 1.00 89.50 340 SER A C 1
ATOM 2681 O O . SER A 1 340 ? -22.184 8.610 25.836 1.00 89.50 340 SER A O 1
ATOM 2683 N N . VAL A 1 341 ? -22.262 7.312 27.659 1.00 90.50 341 VAL A N 1
ATOM 2684 C CA . VAL A 1 341 ? -23.367 6.446 27.210 1.00 90.50 341 VAL A CA 1
ATOM 2685 C C . VAL A 1 341 ? -24.664 7.237 26.990 1.00 90.50 341 VAL A C 1
ATOM 2687 O O . VAL A 1 341 ? -25.507 6.812 26.206 1.00 90.50 341 VAL A O 1
ATOM 2690 N N . ALA A 1 342 ? -24.815 8.421 27.596 1.00 87.88 342 ALA A N 1
ATOM 2691 C CA . ALA A 1 342 ? -25.955 9.300 27.333 1.00 87.88 342 ALA A CA 1
ATOM 2692 C C . ALA A 1 342 ? -26.031 9.766 25.865 1.00 87.88 342 ALA A C 1
ATOM 2694 O O . ALA A 1 342 ? -27.117 10.088 25.392 1.00 87.88 342 ALA A O 1
ATOM 2695 N N . SER A 1 343 ? -24.919 9.746 25.116 1.00 88.38 343 SER A N 1
ATOM 2696 C CA . SER A 1 343 ? -24.932 10.013 23.667 1.00 88.38 343 SER A CA 1
ATOM 2697 C C . SER A 1 343 ? -25.863 9.060 22.904 1.00 88.38 343 SER A C 1
ATOM 2699 O O . SER A 1 343 ? -26.545 9.487 21.971 1.00 88.38 343 SER A O 1
ATOM 2701 N N . LEU A 1 344 ? -25.991 7.811 23.372 1.00 90.06 344 LEU A N 1
ATOM 2702 C CA . LEU A 1 344 ? -26.826 6.770 22.768 1.00 90.06 344 LEU A CA 1
ATOM 2703 C C . LEU A 1 344 ? -28.335 7.003 22.949 1.00 90.06 344 LEU A C 1
ATOM 2705 O O . LEU A 1 344 ? -29.143 6.255 22.402 1.00 90.06 344 LEU A O 1
ATOM 2709 N N . GLN A 1 345 ? -28.747 8.038 23.692 1.00 88.81 345 GLN A N 1
ATOM 2710 C CA . GLN A 1 345 ? -30.160 8.406 23.834 1.00 88.81 345 GLN A CA 1
ATOM 2711 C C . GLN A 1 345 ? -30.820 8.747 22.494 1.00 88.81 345 GLN A C 1
ATOM 2713 O O . GLN A 1 345 ? -32.015 8.512 22.341 1.00 88.81 345 GLN A O 1
ATOM 2718 N N . HIS A 1 346 ? -30.046 9.253 21.533 1.00 87.50 346 HIS A N 1
ATOM 2719 C CA . HIS A 1 346 ? -30.523 9.607 20.195 1.00 87.50 346 HIS A CA 1
ATOM 2720 C C . HIS A 1 346 ? -30.852 8.377 19.333 1.00 87.50 346 HIS A C 1
ATOM 2722 O O . HIS A 1 346 ? -31.617 8.482 18.379 1.00 87.50 346 HIS A O 1
ATOM 2728 N N . ASN A 1 347 ? -30.310 7.199 19.664 1.00 91.25 347 ASN A N 1
ATOM 2729 C CA . ASN A 1 347 ? -30.570 5.960 18.935 1.00 91.25 347 ASN A CA 1
ATOM 2730 C C . ASN A 1 347 ? -31.864 5.316 19.464 1.00 91.25 347 ASN A C 1
ATOM 2732 O O . ASN A 1 347 ? -31.837 4.488 20.379 1.00 91.25 347 ASN A O 1
ATOM 2736 N N . GLU A 1 348 ? -33.014 5.702 18.908 1.00 89.19 348 GLU A N 1
ATOM 2737 C CA . GLU A 1 348 ? -34.342 5.244 19.361 1.00 89.19 348 GLU A CA 1
ATOM 2738 C C . GLU A 1 348 ? -34.560 3.727 19.199 1.00 89.19 348 GLU A C 1
ATOM 2740 O O . GLU A 1 348 ? -35.340 3.107 19.933 1.00 89.19 348 GLU A O 1
ATOM 2745 N N . HIS A 1 349 ? -33.856 3.116 18.244 1.00 92.56 349 HIS A N 1
ATOM 2746 C CA . HIS A 1 349 ? -33.972 1.698 17.911 1.00 92.56 349 HIS A CA 1
ATOM 2747 C C . HIS A 1 349 ? -32.998 0.789 18.671 1.00 92.56 349 HIS A C 1
ATOM 2749 O O . HIS A 1 349 ? -33.110 -0.432 18.552 1.00 92.56 349 HIS A O 1
ATOM 2755 N N . LEU A 1 350 ? -32.115 1.341 19.510 1.00 94.88 350 LEU A N 1
ATOM 2756 C CA . LEU A 1 350 ? -31.114 0.563 20.238 1.00 94.88 350 LEU A CA 1
ATOM 2757 C C . LEU A 1 350 ? -31.773 -0.352 21.281 1.00 94.88 350 LEU A C 1
ATOM 2759 O O . LEU A 1 350 ? -32.424 0.113 22.219 1.00 94.88 350 LEU A O 1
ATOM 2763 N N . ARG A 1 351 ? -31.602 -1.670 21.126 1.00 94.62 351 ARG A N 1
ATOM 2764 C CA . ARG A 1 351 ? -32.187 -2.705 21.998 1.00 94.62 351 ARG A CA 1
ATOM 2765 C C . ARG A 1 351 ? -31.149 -3.459 22.815 1.00 94.62 351 ARG A C 1
ATOM 2767 O O . ARG A 1 351 ? -31.446 -3.807 23.957 1.00 94.62 351 ARG A O 1
ATOM 2774 N N . GLU A 1 352 ? -29.968 -3.695 22.256 1.00 96.12 352 GLU A N 1
ATOM 2775 C CA . GLU A 1 352 ? -28.919 -4.510 22.870 1.00 96.12 352 GLU A CA 1
ATOM 2776 C C . GLU A 1 352 ? -27.610 -3.727 22.991 1.00 96.12 352 GLU A C 1
ATOM 2778 O O . GLU A 1 352 ? -27.094 -3.211 21.999 1.00 96.12 352 GLU A O 1
ATOM 2783 N N . LEU A 1 353 ? -27.059 -3.672 24.205 1.00 95.88 353 LEU A N 1
ATOM 2784 C CA . LEU A 1 353 ? -25.784 -3.025 24.506 1.00 95.88 353 LEU A CA 1
ATOM 2785 C C . LEU A 1 353 ? -24.913 -3.965 25.338 1.00 95.88 353 LEU A C 1
ATOM 2787 O O . LEU A 1 353 ? -25.367 -4.504 26.349 1.00 95.88 353 LEU A O 1
ATOM 2791 N N . TYR A 1 354 ? -23.658 -4.129 24.929 1.00 95.12 354 TYR A N 1
ATOM 2792 C CA . TYR A 1 354 ? -22.661 -4.898 25.669 1.00 95.12 354 TYR A CA 1
ATOM 2793 C C . TYR A 1 354 ? -21.495 -3.997 26.060 1.00 95.12 354 TYR A C 1
ATOM 2795 O O . TYR A 1 354 ? -20.831 -3.414 25.209 1.00 95.12 354 TYR A O 1
ATOM 2803 N N . LEU A 1 355 ? -21.252 -3.889 27.359 1.00 92.94 355 LEU A N 1
ATOM 2804 C CA . LEU A 1 355 ? -20.180 -3.126 27.989 1.00 92.94 355 LEU A CA 1
ATOM 2805 C C . LEU A 1 355 ? -19.367 -3.997 28.963 1.00 92.94 355 LEU A C 1
ATOM 2807 O O . LEU A 1 355 ? -18.471 -3.485 29.634 1.00 92.94 355 LEU A O 1
ATOM 2811 N N . THR A 1 356 ? -19.617 -5.309 29.013 1.00 91.56 356 THR A N 1
ATOM 2812 C CA . THR A 1 356 ? -18.833 -6.255 29.821 1.00 91.56 356 THR A CA 1
ATOM 2813 C C . THR A 1 356 ? -17.321 -6.073 29.643 1.00 91.56 356 THR A C 1
ATOM 2815 O O . THR A 1 356 ? -16.816 -5.915 28.531 1.00 91.56 356 THR A O 1
ATOM 2818 N N . GLY A 1 357 ? -16.579 -6.073 30.753 1.00 85.69 357 GLY A N 1
ATOM 2819 C CA . GLY A 1 357 ? -15.120 -5.934 30.734 1.00 85.69 357 GLY A CA 1
ATOM 2820 C C . GLY A 1 357 ? -14.595 -4.517 30.470 1.00 85.69 357 GLY A C 1
ATOM 2821 O O . GLY A 1 357 ? -13.410 -4.371 30.175 1.00 85.69 357 GLY A O 1
ATOM 2822 N N . ASN A 1 358 ? -15.449 -3.491 30.570 1.00 91.81 358 ASN A N 1
ATOM 2823 C CA . ASN A 1 358 ? -15.040 -2.086 30.608 1.00 91.81 358 ASN A CA 1
ATOM 2824 C C . ASN A 1 358 ? -14.910 -1.585 32.058 1.00 91.81 358 ASN A C 1
ATOM 2826 O O . ASN A 1 358 ? -15.704 -1.992 32.903 1.00 91.81 358 ASN A O 1
ATOM 2830 N N . PRO A 1 359 ? -14.005 -0.630 32.348 1.00 88.12 359 PRO A N 1
ATOM 2831 C CA . PRO A 1 359 ? -13.867 -0.026 33.677 1.00 88.12 359 PRO A CA 1
ATOM 2832 C C . PRO A 1 359 ? -15.153 0.573 34.266 1.00 88.12 359 PRO A C 1
ATOM 2834 O O . PRO A 1 359 ? -15.283 0.651 35.483 1.00 88.12 359 PRO A O 1
ATOM 2837 N N . CYS A 1 360 ? -16.096 1.018 33.430 1.00 88.44 360 CYS A N 1
ATOM 2838 C CA . CYS A 1 360 ? -17.387 1.535 33.886 1.00 88.44 360 CYS A CA 1
ATOM 2839 C C . CYS A 1 360 ? -18.343 0.452 34.409 1.00 88.44 360 CYS A C 1
ATOM 2841 O O . CYS A 1 360 ? -19.236 0.781 35.187 1.00 88.44 360 CYS A O 1
ATOM 2843 N N . ALA A 1 361 ? -18.162 -0.813 34.015 1.00 88.94 361 ALA A N 1
ATOM 2844 C CA . ALA A 1 361 ? -19.000 -1.921 34.474 1.00 88.94 361 ALA A CA 1
ATOM 2845 C C . ALA A 1 361 ? -18.744 -2.281 35.949 1.00 88.94 361 ALA A C 1
ATOM 2847 O O . ALA A 1 361 ? -19.608 -2.875 36.588 1.00 88.94 361 ALA A O 1
ATOM 2848 N N . ASP A 1 362 ? -17.595 -1.875 36.502 1.00 88.88 362 ASP A N 1
ATOM 2849 C CA . ASP A 1 362 ? -17.241 -2.082 37.912 1.00 88.88 362 ASP A CA 1
ATOM 2850 C C . ASP A 1 362 ? -17.856 -1.023 38.849 1.00 88.88 362 ASP A C 1
ATOM 2852 O O . ASP A 1 362 ? -17.671 -1.096 40.064 1.00 88.88 362 ASP A O 1
ATOM 2856 N N . TYR A 1 363 ? -18.548 -0.008 38.316 1.00 89.94 363 TYR A N 1
ATOM 2857 C CA . TYR A 1 363 ? -19.120 1.061 39.138 1.00 89.94 363 TYR A CA 1
ATOM 2858 C C . TYR A 1 363 ? -20.359 0.589 39.898 1.00 89.94 363 TYR A C 1
ATOM 2860 O O . TYR A 1 363 ? -21.268 -0.023 39.333 1.00 89.94 363 TYR A O 1
ATOM 2868 N N . GLU A 1 364 ? -20.441 0.954 41.177 1.00 87.50 364 GLU A N 1
ATOM 2869 C CA . GLU A 1 364 ? -21.653 0.732 41.968 1.00 87.50 364 GLU A CA 1
ATOM 2870 C C . GLU A 1 364 ? -22.819 1.517 41.348 1.00 87.50 364 GLU A C 1
ATOM 2872 O O . GLU A 1 364 ? -22.705 2.717 41.090 1.00 87.50 364 GLU A O 1
ATOM 2877 N N . GLY A 1 365 ? -23.925 0.831 41.051 1.00 87.38 365 GLY A N 1
ATOM 2878 C CA . GLY A 1 365 ? -25.087 1.429 40.390 1.00 87.38 365 GLY A CA 1
ATOM 2879 C C . GLY A 1 365 ? -24.999 1.529 38.858 1.00 87.38 365 GLY A C 1
ATOM 2880 O O . GLY A 1 365 ? -25.869 2.149 38.239 1.00 87.38 365 GLY A O 1
ATOM 2881 N N . TYR A 1 366 ? -23.965 0.948 38.228 1.00 91.25 366 TYR A N 1
ATOM 2882 C CA . TYR A 1 366 ? -23.761 0.954 36.770 1.00 91.25 366 TYR A CA 1
ATOM 2883 C C . TYR A 1 366 ? -25.029 0.554 35.999 1.00 91.25 366 TYR A C 1
ATOM 2885 O O . TYR A 1 366 ? -25.481 1.263 35.093 1.00 91.25 366 TYR A O 1
ATOM 2893 N N . ARG A 1 367 ? -25.631 -0.570 36.392 1.00 91.38 367 ARG A N 1
ATOM 2894 C CA . ARG A 1 367 ? -26.779 -1.156 35.702 1.00 91.38 367 ARG A CA 1
ATOM 2895 C C . ARG A 1 367 ? -28.017 -0.270 35.820 1.00 91.38 367 ARG A C 1
ATOM 2897 O O . ARG A 1 367 ? -28.688 -0.009 34.823 1.00 91.38 367 ARG A O 1
ATOM 2904 N N . GLU A 1 368 ? -28.283 0.245 37.016 1.00 90.44 368 GLU A N 1
ATOM 2905 C CA . GLU A 1 368 ? -29.383 1.161 37.306 1.00 90.44 368 GLU A CA 1
ATOM 2906 C C . GLU A 1 368 ? -29.257 2.457 36.504 1.00 90.44 368 GLU A C 1
ATOM 2908 O O . GLU A 1 368 ? -30.241 2.945 35.942 1.00 90.44 368 GLU A O 1
ATOM 2913 N N . TRP A 1 369 ? -28.045 3.000 36.406 1.00 90.62 369 TRP A N 1
ATOM 2914 C CA . TRP A 1 369 ? -27.790 4.227 35.665 1.00 90.62 369 TRP A CA 1
ATOM 2915 C C . TRP A 1 369 ? -28.011 4.048 34.165 1.00 90.62 369 TRP A C 1
ATOM 2917 O O . TRP A 1 369 ? -28.697 4.873 33.558 1.00 90.62 369 TRP A O 1
ATOM 2927 N N . VAL A 1 370 ? -27.513 2.958 33.568 1.00 91.25 370 VAL A N 1
ATOM 2928 C CA . VAL A 1 370 ? -27.724 2.669 32.138 1.00 91.25 370 VAL A CA 1
ATOM 2929 C C . VAL A 1 370 ? -29.205 2.407 31.861 1.00 91.25 370 VAL A C 1
ATOM 2931 O O . VAL A 1 370 ? -29.759 2.960 30.911 1.00 91.25 370 VAL A O 1
ATOM 2934 N N . ALA A 1 371 ? -29.879 1.640 32.724 1.00 91.06 371 ALA A N 1
ATOM 2935 C CA . ALA A 1 371 ? -31.304 1.352 32.593 1.00 91.06 371 ALA A CA 1
ATOM 2936 C C . ALA A 1 371 ? -32.182 2.613 32.691 1.00 91.06 371 ALA A C 1
ATOM 2938 O O . ALA A 1 371 ? -33.232 2.680 32.054 1.00 91.06 371 ALA A O 1
ATOM 2939 N N . VAL A 1 372 ? -31.799 3.629 33.466 1.00 90.38 372 VAL A N 1
ATOM 2940 C CA . VAL A 1 372 ? -32.556 4.894 33.513 1.00 90.38 372 VAL A CA 1
ATOM 2941 C C . VAL A 1 372 ? -32.183 5.817 32.356 1.00 90.38 372 VAL A C 1
ATOM 2943 O O . VAL A 1 372 ? -33.068 6.436 31.766 1.00 90.38 372 VAL A O 1
ATOM 2946 N N . THR A 1 373 ? -30.898 5.887 32.010 1.00 90.50 373 THR A N 1
ATOM 2947 C CA . THR A 1 373 ? -30.380 6.785 30.969 1.00 90.50 373 THR A CA 1
ATOM 2948 C C . THR A 1 373 ? -30.846 6.375 29.575 1.00 90.50 373 THR A C 1
ATOM 2950 O O . THR A 1 373 ? -31.125 7.255 28.765 1.00 90.50 373 THR A O 1
ATOM 2953 N N . LEU A 1 374 ? -30.964 5.070 29.305 1.00 92.06 374 LEU A N 1
ATOM 2954 C CA . LEU A 1 374 ? -31.389 4.510 28.019 1.00 92.06 374 LEU A CA 1
ATOM 2955 C C . LEU A 1 374 ? -32.747 3.786 28.147 1.00 92.06 374 LEU A C 1
ATOM 2957 O O . LEU A 1 374 ? -32.792 2.553 28.267 1.00 92.06 374 LEU A O 1
ATOM 2961 N N . PRO A 1 375 ? -33.883 4.518 28.137 1.00 89.44 375 PRO A N 1
ATOM 2962 C CA . PRO A 1 375 ? -35.230 3.944 28.235 1.00 89.44 375 PRO A CA 1
ATOM 2963 C C . PRO A 1 375 ? -35.548 2.904 27.145 1.00 89.44 375 PRO A C 1
ATOM 2965 O O . PRO A 1 375 ? -36.320 1.978 27.388 1.00 89.44 375 PRO A O 1
ATOM 2968 N N . GLN A 1 376 ? -34.947 3.039 25.961 1.00 91.94 376 GLN A N 1
ATOM 2969 C CA . GLN A 1 376 ? -35.179 2.190 24.789 1.00 91.94 376 GLN A CA 1
ATOM 2970 C C . GLN A 1 376 ? -34.519 0.802 24.861 1.00 91.94 376 GLN A C 1
ATOM 2972 O O . GLN A 1 376 ? -34.944 -0.110 24.142 1.00 91.94 376 GLN A O 1
ATOM 2977 N N . LEU A 1 377 ? -33.508 0.646 25.725 1.00 93.75 377 LEU A N 1
ATOM 2978 C CA . LEU A 1 377 ? -32.668 -0.546 25.814 1.00 93.75 377 LEU A CA 1
ATOM 2979 C C . LEU A 1 377 ? -33.434 -1.719 26.439 1.00 93.75 377 LEU A C 1
ATOM 2981 O O . LEU A 1 377 ? -34.076 -1.554 27.474 1.00 93.75 377 LEU A O 1
ATOM 2985 N N . GLN A 1 378 ? -33.350 -2.911 25.849 1.00 93.44 378 GLN A N 1
ATOM 2986 C CA . GLN A 1 378 ? -34.017 -4.124 26.343 1.00 93.44 378 GLN A CA 1
ATOM 2987 C C . GLN A 1 378 ? -33.052 -5.081 27.044 1.00 93.44 378 GLN A C 1
ATOM 2989 O O . GLN A 1 378 ? -33.433 -5.719 28.027 1.00 93.44 378 GLN A O 1
ATOM 2994 N N . THR A 1 379 ? -31.814 -5.156 26.560 1.00 95.25 379 THR A N 1
ATOM 2995 C CA . THR A 1 379 ? -30.788 -6.088 27.031 1.00 95.25 379 THR A CA 1
ATOM 2996 C C . THR A 1 379 ? -29.496 -5.328 27.287 1.00 95.25 379 THR A C 1
ATOM 2998 O O . THR A 1 379 ? -29.009 -4.620 26.405 1.00 95.25 379 THR A O 1
ATOM 3001 N N . LEU A 1 380 ? -28.933 -5.508 28.479 1.00 94.38 380 LEU A N 1
ATOM 3002 C CA . LEU A 1 380 ? -27.620 -4.997 28.857 1.00 94.38 380 LEU A CA 1
ATOM 3003 C C . LEU A 1 380 ? -26.736 -6.177 29.254 1.00 94.38 380 LEU A C 1
ATOM 3005 O O . LEU A 1 380 ? -27.134 -6.983 30.097 1.00 94.38 380 LEU A O 1
ATOM 3009 N N . ASP A 1 381 ? -25.565 -6.306 28.636 1.00 91.94 381 ASP A N 1
ATOM 3010 C CA . ASP A 1 381 ? -24.581 -7.347 28.967 1.00 91.94 381 ASP A CA 1
ATOM 3011 C C . ASP A 1 381 ? -25.147 -8.777 28.889 1.00 91.94 381 ASP A C 1
ATOM 3013 O O . ASP A 1 381 ? -24.859 -9.643 29.712 1.00 91.94 381 ASP A O 1
ATOM 3017 N N . GLY A 1 382 ? -26.025 -9.024 27.910 1.00 87.31 382 GLY A N 1
ATOM 3018 C CA . GLY A 1 382 ? -26.682 -10.322 27.712 1.00 87.31 382 GLY A CA 1
ATOM 3019 C C . GLY A 1 382 ? -27.820 -10.630 28.692 1.00 87.31 382 GLY A C 1
ATOM 3020 O O . GLY A 1 382 ? -28.428 -11.694 28.607 1.00 87.31 382 GLY A O 1
ATOM 3021 N N . THR A 1 383 ? -28.157 -9.701 29.587 1.00 91.88 383 THR A N 1
ATOM 3022 C CA . THR A 1 383 ? -29.250 -9.854 30.556 1.00 91.88 383 THR A CA 1
ATOM 3023 C C . THR A 1 383 ? -30.376 -8.870 30.256 1.00 91.88 383 THR A C 1
ATOM 3025 O O . THR A 1 383 ? -30.152 -7.676 30.040 1.00 91.88 383 THR A O 1
ATOM 3028 N N . ARG A 1 384 ? -31.615 -9.366 30.232 1.00 92.38 384 ARG A N 1
ATOM 3029 C CA . ARG A 1 384 ? -32.797 -8.542 29.958 1.00 92.38 384 ARG A CA 1
ATOM 3030 C C . ARG A 1 384 ? -33.056 -7.587 31.124 1.00 92.38 384 ARG A C 1
ATOM 3032 O O . ARG A 1 384 ? -33.016 -8.005 32.276 1.00 92.38 384 ARG A O 1
ATOM 3039 N N . ILE A 1 385 ? -33.344 -6.326 30.820 1.00 91.88 385 ILE A N 1
ATOM 3040 C CA . ILE A 1 385 ? -33.744 -5.330 31.817 1.00 91.88 385 ILE A CA 1
ATOM 3041 C C . ILE A 1 385 ? -35.243 -5.481 32.060 1.00 91.88 385 ILE A C 1
ATOM 3043 O O . ILE A 1 385 ? -36.058 -5.276 31.153 1.00 91.88 385 ILE A O 1
ATOM 3047 N N . GLU A 1 386 ? -35.622 -5.828 33.286 1.00 90.44 386 GLU A N 1
ATOM 3048 C CA . GLU A 1 386 ? -37.030 -5.932 33.654 1.00 90.44 386 GLU A CA 1
ATOM 3049 C C . GLU A 1 386 ? -37.657 -4.557 33.919 1.00 90.44 386 GLU A C 1
ATOM 3051 O O . GLU A 1 386 ? -37.000 -3.575 34.274 1.00 90.44 386 GLU A O 1
ATOM 3056 N N . HIS A 1 387 ? -38.979 -4.468 33.769 1.00 87.12 387 HIS A N 1
ATOM 3057 C CA . HIS A 1 387 ? -39.698 -3.225 34.050 1.00 87.12 387 HIS A CA 1
ATOM 3058 C C . HIS A 1 387 ? -39.632 -2.839 35.542 1.00 87.12 387 HIS A C 1
ATOM 3060 O O . HIS A 1 387 ? -39.486 -1.663 35.876 1.00 87.12 387 HIS A O 1
ATOM 3066 N N . SER A 1 388 ? -39.682 -3.837 36.429 1.00 88.62 388 SER A N 1
ATOM 3067 C CA . SER A 1 388 ? -39.524 -3.729 37.888 1.00 88.62 388 SER A CA 1
ATOM 3068 C C . SER A 1 388 ? -38.180 -3.101 38.282 1.00 88.62 388 SER A C 1
ATOM 3070 O O . SER A 1 388 ? -38.127 -2.168 39.091 1.00 88.62 388 SER A O 1
ATOM 3072 N N . GLU A 1 389 ? -37.104 -3.577 37.657 1.00 89.94 389 GLU A N 1
ATOM 3073 C CA . GLU A 1 389 ? -35.741 -3.085 37.835 1.00 89.94 389 GLU A CA 1
ATOM 3074 C C . GLU A 1 389 ? -35.648 -1.603 37.462 1.00 89.94 389 GLU A C 1
ATOM 3076 O O . GLU A 1 389 ? -35.166 -0.788 38.248 1.00 89.94 389 GLU A O 1
ATOM 3081 N N . ARG A 1 390 ? -36.209 -1.217 36.310 1.00 89.81 390 ARG A N 1
ATOM 3082 C CA . ARG A 1 390 ? -36.162 0.171 35.832 1.00 89.81 390 ARG A CA 1
ATOM 3083 C C . ARG A 1 390 ? -36.923 1.145 36.733 1.00 89.81 390 ARG A C 1
ATOM 3085 O O . ARG A 1 390 ? -36.461 2.264 36.949 1.00 89.81 390 ARG A O 1
ATOM 3092 N N . ILE A 1 391 ? -38.074 0.741 37.275 1.00 87.62 391 ILE A N 1
ATOM 3093 C CA . ILE A 1 391 ? -38.832 1.562 38.236 1.00 87.62 391 ILE A CA 1
ATOM 3094 C C . ILE A 1 391 ? -38.000 1.793 39.503 1.00 87.62 391 ILE A C 1
ATOM 3096 O O . ILE A 1 391 ? -37.889 2.927 39.972 1.00 87.62 391 ILE A O 1
ATOM 3100 N N . THR A 1 392 ? -37.383 0.731 40.022 1.00 88.00 392 THR A N 1
ATOM 3101 C CA . THR A 1 392 ? -36.544 0.786 41.228 1.00 88.00 392 THR A CA 1
ATOM 3102 C C . THR A 1 392 ? -35.310 1.662 41.006 1.00 88.00 392 THR A C 1
ATOM 3104 O O . THR A 1 392 ? -35.011 2.535 41.824 1.00 88.00 392 THR A O 1
ATOM 3107 N N . ALA A 1 393 ? -34.646 1.503 39.859 1.00 88.25 393 ALA A N 1
ATOM 3108 C CA . ALA A 1 393 ? -33.514 2.327 39.452 1.00 88.25 393 ALA A CA 1
ATOM 3109 C C . ALA A 1 393 ? -33.895 3.814 39.365 1.00 88.25 393 ALA A C 1
ATOM 3111 O O . ALA A 1 393 ? -33.166 4.674 39.854 1.00 88.25 393 ALA A O 1
ATOM 3112 N N . ARG A 1 394 ? -35.083 4.136 38.832 1.00 89.25 394 ARG A N 1
ATOM 3113 C CA . ARG A 1 394 ? -35.558 5.523 38.698 1.00 89.25 394 ARG A CA 1
ATOM 3114 C C . ARG A 1 394 ? -35.812 6.208 40.042 1.00 89.25 394 ARG A C 1
ATOM 3116 O O . ARG A 1 394 ? -35.570 7.404 40.161 1.00 89.25 394 ARG A O 1
ATOM 3123 N N . GLN A 1 395 ? -36.259 5.466 41.055 1.00 88.12 395 GLN A N 1
ATOM 3124 C CA . GLN A 1 395 ? -36.441 5.994 42.414 1.00 88.12 395 GLN A CA 1
ATOM 3125 C C . GLN A 1 395 ? -35.108 6.331 43.092 1.00 88.12 395 GLN A C 1
ATOM 3127 O O . GLN A 1 395 ? -35.031 7.289 43.858 1.00 88.12 395 GLN A O 1
ATOM 3132 N N . ARG A 1 396 ? -34.054 5.558 42.802 1.00 86.81 396 ARG A N 1
ATOM 3133 C CA . ARG A 1 396 ? -32.709 5.739 43.374 1.00 86.81 396 ARG A CA 1
ATOM 3134 C C . ARG A 1 396 ? -31.766 6.561 42.492 1.00 86.81 396 ARG A C 1
ATOM 3136 O O . ARG A 1 396 ? -30.625 6.794 42.881 1.00 86.81 396 ARG A O 1
ATOM 3143 N N . PHE A 1 397 ? -32.244 7.042 41.344 1.00 86.44 397 PHE A N 1
ATOM 3144 C CA . PHE A 1 397 ? -31.412 7.649 40.307 1.00 86.44 397 PHE A CA 1
ATOM 3145 C C . PHE A 1 397 ? -30.589 8.842 40.800 1.00 86.44 397 PHE A C 1
ATOM 3147 O O . PHE A 1 397 ? -29.414 8.923 40.477 1.00 86.44 397 PHE A O 1
ATOM 3154 N N . SER A 1 398 ? -31.157 9.725 41.631 1.00 84.31 398 SER A N 1
ATOM 3155 C CA . SER A 1 398 ? -30.424 10.898 42.138 1.00 84.31 398 SER A CA 1
ATOM 3156 C C . SER A 1 398 ? -29.203 10.515 42.980 1.00 84.31 398 SER A C 1
ATOM 3158 O O . SER A 1 398 ? -28.170 11.160 42.865 1.00 84.31 398 SER A O 1
ATOM 3160 N N . ALA A 1 399 ? -29.309 9.471 43.808 1.00 86.19 399 ALA A N 1
ATOM 3161 C CA . ALA A 1 399 ? -28.199 9.014 44.642 1.00 86.19 399 ALA A CA 1
ATOM 3162 C C . ALA A 1 399 ? -27.139 8.284 43.801 1.00 86.19 399 ALA A C 1
ATOM 3164 O O . ALA A 1 399 ? -25.952 8.579 43.904 1.00 86.19 399 ALA A O 1
ATOM 3165 N N . VAL A 1 400 ? -27.591 7.392 42.912 1.00 87.38 400 VAL A N 1
ATOM 3166 C CA . VAL A 1 400 ? -26.728 6.630 41.995 1.00 87.38 400 VAL A CA 1
ATOM 3167 C C . VAL A 1 400 ? -25.977 7.559 41.033 1.00 87.38 400 VAL A C 1
ATOM 3169 O O . VAL A 1 400 ? -24.803 7.346 40.745 1.00 87.38 400 VAL A O 1
ATOM 3172 N N . GLN A 1 401 ? -26.623 8.625 40.556 1.00 86.69 401 GLN A N 1
ATOM 3173 C CA . GLN A 1 401 ? -26.016 9.605 39.659 1.00 86.69 401 GLN A CA 1
ATOM 3174 C C . GLN A 1 401 ? -24.833 10.327 40.317 1.00 86.69 401 GLN A C 1
ATOM 3176 O O . GLN A 1 401 ? -23.765 10.413 39.709 1.00 86.69 401 GLN A O 1
ATOM 3181 N N . ASP A 1 402 ? -24.996 10.826 41.544 1.00 86.38 402 ASP A N 1
ATOM 3182 C CA . ASP A 1 402 ? -23.916 11.512 42.262 1.00 86.38 402 ASP A CA 1
ATOM 3183 C C . ASP A 1 402 ? -22.744 10.568 42.549 1.00 86.38 402 ASP A C 1
ATOM 3185 O O . ASP A 1 402 ? -21.577 10.943 42.390 1.00 86.38 402 ASP A O 1
ATOM 3189 N N . GLU A 1 403 ? -23.049 9.328 42.924 1.00 89.56 403 GLU A N 1
ATOM 3190 C CA . GLU A 1 403 ? -22.058 8.301 43.214 1.00 89.56 403 GLU A CA 1
ATOM 3191 C C . GLU A 1 403 ? -21.248 7.912 41.970 1.00 89.56 403 GLU A C 1
ATOM 3193 O O . GLU A 1 403 ? -20.016 7.895 42.011 1.00 89.56 403 GLU A O 1
ATOM 3198 N N . ILE A 1 404 ? -21.910 7.706 40.831 1.00 89.62 404 ILE A N 1
ATOM 3199 C CA . ILE A 1 404 ? -21.251 7.421 39.551 1.00 89.62 404 ILE A CA 1
ATOM 3200 C C . ILE A 1 404 ? -20.375 8.585 39.104 1.00 89.62 404 ILE A C 1
ATOM 3202 O O . ILE A 1 404 ? -19.238 8.368 38.689 1.00 89.62 404 ILE A O 1
ATOM 3206 N N . ILE A 1 405 ? -20.848 9.829 39.225 1.00 88.94 405 ILE A N 1
ATOM 3207 C CA . ILE A 1 405 ? -20.045 11.006 38.868 1.00 88.94 405 ILE A CA 1
ATOM 3208 C C . ILE A 1 405 ? -18.776 11.069 39.731 1.00 88.94 405 ILE A C 1
ATOM 3210 O O . ILE A 1 405 ? -17.701 11.416 39.232 1.00 88.94 405 ILE A O 1
ATOM 3214 N N . GLN A 1 406 ? -18.864 10.726 41.019 1.00 88.75 406 GLN A N 1
ATOM 3215 C CA . GLN A 1 406 ? -17.698 10.662 41.902 1.00 88.75 406 GLN A CA 1
ATOM 3216 C C . GLN A 1 406 ? -16.747 9.515 41.534 1.00 88.75 406 GLN A C 1
ATOM 3218 O O . GLN A 1 406 ? -15.537 9.747 41.443 1.00 88.75 406 GLN A O 1
ATOM 3223 N N . GLN A 1 407 ? -17.265 8.307 41.292 1.00 91.06 407 GLN A N 1
ATOM 3224 C CA . GLN A 1 407 ? -16.474 7.144 40.866 1.00 91.06 407 GLN A CA 1
ATOM 3225 C C . GLN A 1 407 ? -15.752 7.416 39.538 1.00 91.06 407 GLN A C 1
ATOM 3227 O O . GLN A 1 407 ? -14.535 7.234 39.443 1.00 91.06 407 GLN A O 1
ATOM 3232 N N . GLN A 1 408 ? -16.461 7.979 38.558 1.00 91.50 408 GLN A N 1
ATOM 3233 C CA . GLN A 1 408 ? -15.916 8.388 37.267 1.00 91.50 408 GLN A CA 1
ATOM 3234 C C . GLN A 1 408 ? -14.806 9.435 37.424 1.00 91.50 408 GLN A C 1
ATOM 3236 O O . GLN A 1 408 ? -13.735 9.290 36.836 1.00 91.50 408 GLN A O 1
ATOM 3241 N N . LYS A 1 409 ? -15.006 10.477 38.246 1.00 89.56 409 LYS A N 1
ATOM 3242 C CA . LYS A 1 409 ? -13.964 11.488 38.511 1.00 89.56 409 LYS A CA 1
ATOM 3243 C C . LYS A 1 409 ? -12.700 10.864 39.101 1.00 89.56 409 LYS A C 1
ATOM 3245 O O . LYS A 1 409 ? -11.602 11.186 38.651 1.00 89.56 409 LYS A O 1
ATOM 3250 N N . ARG A 1 410 ? -12.843 9.947 40.066 1.00 89.81 410 ARG A N 1
ATOM 3251 C CA . ARG A 1 410 ? -11.707 9.222 40.665 1.00 89.81 410 ARG A CA 1
ATOM 3252 C C . ARG A 1 410 ? -10.970 8.379 39.625 1.00 89.81 410 ARG A C 1
ATOM 3254 O O . ARG A 1 410 ? -9.739 8.400 39.590 1.00 89.81 410 ARG A O 1
ATOM 3261 N N . TYR A 1 411 ? -11.703 7.673 38.766 1.00 89.25 411 TYR A N 1
ATOM 3262 C CA . TYR A 1 411 ? -11.121 6.889 37.679 1.00 89.25 411 TYR A CA 1
ATOM 3263 C C . TYR A 1 411 ? -10.352 7.772 36.688 1.00 89.25 411 TYR A C 1
ATOM 3265 O O . TYR A 1 411 ? -9.183 7.502 36.412 1.00 89.25 411 TYR A O 1
ATOM 3273 N N . LEU A 1 412 ? -10.965 8.861 36.211 1.00 87.31 412 LEU A N 1
ATOM 3274 C CA . LEU A 1 412 ? -10.342 9.800 35.275 1.00 87.31 412 LEU A CA 1
ATOM 3275 C C . LEU A 1 412 ? -9.086 10.445 35.868 1.00 87.31 412 LEU A C 1
ATOM 3277 O O . LEU A 1 412 ? -8.074 10.569 35.180 1.00 87.31 412 LEU A O 1
ATOM 3281 N N . GLU A 1 413 ? -9.102 10.807 37.153 1.00 89.12 413 GLU A N 1
ATOM 3282 C CA . GLU A 1 413 ? -7.920 11.348 37.824 1.00 89.12 413 GLU A CA 1
ATOM 3283 C C . GLU A 1 413 ? -6.796 10.305 37.926 1.00 89.12 413 GLU A C 1
ATOM 3285 O O . GLU A 1 413 ? -5.634 10.620 37.649 1.00 89.12 413 GLU A O 1
ATOM 3290 N N . LYS A 1 414 ? -7.130 9.052 38.268 1.00 87.00 414 LYS A N 1
ATOM 3291 C CA . LYS A 1 414 ? -6.171 7.938 38.303 1.00 87.00 414 LYS A CA 1
ATOM 3292 C C . LYS A 1 414 ? -5.579 7.673 36.915 1.00 87.00 414 LYS A C 1
ATOM 3294 O O . LYS A 1 414 ? -4.360 7.564 36.799 1.00 87.00 414 LYS A O 1
ATOM 3299 N N . ARG A 1 415 ? -6.405 7.647 35.863 1.00 85.25 415 ARG A N 1
ATOM 3300 C CA . ARG A 1 415 ? -5.958 7.483 34.468 1.00 85.25 415 ARG A CA 1
ATOM 3301 C C . ARG A 1 415 ? -5.101 8.648 33.987 1.00 85.25 415 ARG A C 1
ATOM 3303 O O . ARG A 1 415 ? -4.091 8.406 33.337 1.00 85.25 415 ARG A O 1
ATOM 3310 N N . ARG A 1 416 ? -5.426 9.895 34.349 1.00 86.06 416 ARG A N 1
ATOM 3311 C CA . ARG A 1 416 ? -4.594 11.066 34.020 1.00 86.06 416 ARG A CA 1
ATOM 3312 C C . ARG A 1 416 ? -3.205 10.959 34.650 1.00 86.06 416 ARG A C 1
ATOM 3314 O O . ARG A 1 416 ? -2.210 11.142 33.956 1.00 86.06 416 ARG A O 1
ATOM 3321 N N . LYS A 1 417 ? -3.132 10.620 35.945 1.00 86.50 417 LYS A N 1
ATOM 3322 C CA . LYS A 1 417 ? -1.855 10.403 36.649 1.00 86.50 417 LYS A CA 1
ATOM 3323 C C . LYS A 1 417 ? -1.056 9.254 36.030 1.00 86.50 417 LYS A C 1
ATOM 3325 O O . LYS A 1 417 ? 0.155 9.379 35.886 1.00 86.50 417 LYS A O 1
ATOM 3330 N N . GLN A 1 418 ? -1.729 8.175 35.629 1.00 83.62 418 GLN A N 1
ATOM 3331 C CA . GLN A 1 418 ? -1.102 7.048 34.938 1.00 83.62 418 GLN A CA 1
ATOM 3332 C C . GLN A 1 418 ? -0.515 7.473 33.582 1.00 83.62 418 GLN A C 1
ATOM 3334 O O . GLN A 1 418 ? 0.678 7.296 33.381 1.00 83.62 418 GLN A O 1
ATOM 3339 N N . LYS A 1 419 ? -1.286 8.151 32.717 1.00 82.50 419 LYS A N 1
ATOM 3340 C CA . LYS A 1 419 ? -0.797 8.680 31.426 1.00 82.50 419 LYS A CA 1
ATOM 3341 C C . LYS A 1 419 ? 0.389 9.639 31.593 1.00 82.50 419 LYS A C 1
ATOM 3343 O O . LYS A 1 419 ? 1.326 9.609 30.800 1.00 82.50 419 LYS A O 1
ATOM 3348 N N . GLU A 1 420 ? 0.379 10.487 32.623 1.00 82.00 420 GLU A N 1
ATOM 3349 C CA . GLU A 1 420 ? 1.509 11.375 32.942 1.00 82.00 420 GLU A CA 1
ATOM 3350 C C . GLU A 1 420 ? 2.748 10.611 33.421 1.00 82.00 420 GLU A C 1
ATOM 3352 O O . GLU A 1 420 ? 3.864 10.973 33.044 1.00 82.00 420 GLU A O 1
ATOM 3357 N N . SER A 1 421 ? 2.563 9.568 34.234 1.00 78.75 421 SER A N 1
ATOM 3358 C CA . SER A 1 421 ? 3.638 8.670 34.662 1.00 78.75 421 SER A CA 1
ATOM 3359 C C . SER A 1 421 ? 4.237 7.936 33.465 1.00 78.75 421 SER A C 1
ATOM 3361 O O . SER A 1 421 ? 5.445 8.001 33.267 1.00 78.75 421 SER A O 1
ATOM 3363 N N . ASP A 1 422 ? 3.403 7.335 32.617 1.00 72.62 422 ASP A N 1
ATOM 3364 C CA . ASP A 1 422 ? 3.826 6.580 31.435 1.00 72.62 422 ASP A CA 1
ATOM 3365 C C . ASP A 1 422 ? 4.533 7.486 30.416 1.00 72.62 422 ASP A C 1
ATOM 3367 O O . ASP A 1 422 ? 5.546 7.109 29.833 1.00 72.62 422 ASP A O 1
ATOM 3371 N N . ARG A 1 423 ? 4.070 8.734 30.247 1.00 69.69 423 ARG A N 1
ATOM 3372 C CA . ARG A 1 423 ? 4.739 9.736 29.400 1.00 69.69 423 ARG A CA 1
ATOM 3373 C C . ARG A 1 423 ? 6.117 10.135 29.937 1.00 69.69 423 ARG A C 1
ATOM 3375 O O . ARG A 1 423 ? 7.013 10.389 29.138 1.00 69.69 423 ARG A O 1
ATOM 3382 N N . LYS A 1 424 ? 6.287 10.218 31.262 1.00 67.44 424 LYS A N 1
ATOM 3383 C CA . LYS A 1 424 ? 7.578 10.527 31.911 1.00 67.44 424 LYS A CA 1
ATOM 3384 C C . LYS A 1 424 ? 8.514 9.318 31.964 1.00 67.44 424 LYS A C 1
ATOM 3386 O O . LYS A 1 424 ? 9.724 9.498 31.936 1.00 67.44 424 LYS A O 1
ATOM 3391 N N . ALA A 1 425 ? 7.959 8.113 32.029 1.00 61.84 425 ALA A N 1
ATOM 3392 C CA . ALA A 1 425 ? 8.669 6.841 32.084 1.00 61.84 425 ALA A CA 1
ATOM 3393 C C . ALA A 1 425 ? 8.987 6.259 30.696 1.00 61.84 425 ALA A C 1
ATOM 3395 O O . ALA A 1 425 ? 9.257 5.067 30.602 1.00 61.84 425 ALA A O 1
ATOM 3396 N N . LYS A 1 426 ? 8.991 7.074 29.631 1.00 49.38 426 LYS A N 1
ATOM 3397 C CA . LYS A 1 426 ? 9.602 6.721 28.341 1.00 49.38 426 LYS A CA 1
ATOM 3398 C C . LYS A 1 426 ? 11.072 7.177 28.299 1.00 49.38 426 LYS A C 1
ATOM 3400 O O . LYS A 1 426 ? 11.340 8.249 27.759 1.00 49.38 426 LYS A O 1
ATOM 3405 N N . PRO A 1 427 ? 12.050 6.417 28.824 1.00 44.03 427 PRO A N 1
ATOM 3406 C CA . PRO A 1 427 ? 13.344 6.377 28.172 1.00 44.03 427 PRO A CA 1
ATOM 3407 C C . PRO A 1 427 ? 13.148 5.746 26.789 1.00 44.03 427 PRO A C 1
ATOM 3409 O O . PRO A 1 427 ? 12.359 4.812 26.635 1.00 44.03 427 PRO A O 1
ATOM 3412 N N . GLU A 1 428 ? 13.867 6.243 25.787 1.00 43.16 428 GLU A N 1
ATOM 3413 C CA . GLU A 1 428 ? 14.150 5.493 24.563 1.00 43.16 428 GLU A CA 1
ATOM 3414 C C . GLU A 1 428 ? 14.943 4.242 24.962 1.00 43.16 428 GLU A C 1
ATOM 3416 O O . GLU A 1 428 ? 16.170 4.216 24.921 1.00 43.16 428 GLU A O 1
ATOM 3421 N N . VAL A 1 429 ? 14.262 3.208 25.452 1.00 48.97 429 VAL A N 1
ATOM 3422 C CA . VAL A 1 429 ? 14.883 1.896 25.590 1.00 48.97 429 VAL A CA 1
ATOM 3423 C C . VAL A 1 429 ? 14.988 1.369 24.172 1.00 48.97 429 VAL A C 1
ATOM 3425 O O . VAL A 1 429 ? 13.994 0.942 23.588 1.00 48.97 429 VAL A O 1
ATOM 3428 N N . ASN A 1 430 ? 16.180 1.473 23.590 1.00 46.97 430 ASN A N 1
ATOM 3429 C CA . ASN A 1 430 ? 16.470 0.865 22.305 1.00 46.97 430 ASN A CA 1
ATOM 3430 C C . ASN A 1 430 ? 16.493 -0.656 22.496 1.00 46.97 430 ASN A C 1
ATOM 3432 O O . ASN A 1 430 ? 17.506 -1.243 22.865 1.00 46.97 430 ASN A O 1
ATOM 3436 N N . ILE A 1 431 ? 15.338 -1.296 22.308 1.00 50.94 431 ILE A N 1
ATOM 3437 C CA . ILE A 1 431 ? 15.168 -2.744 22.492 1.00 50.94 431 ILE A CA 1
ATOM 3438 C C . ILE A 1 431 ? 16.068 -3.519 21.513 1.00 50.94 431 ILE A C 1
ATOM 3440 O O . ILE A 1 431 ? 16.341 -4.694 21.744 1.00 50.94 431 ILE A O 1
ATOM 3444 N N . ASP A 1 432 ? 16.539 -2.893 20.429 1.00 53.03 432 ASP A N 1
ATOM 3445 C CA . ASP A 1 432 ? 17.501 -3.482 19.487 1.00 53.03 432 ASP A CA 1
ATOM 3446 C C . ASP A 1 432 ? 18.929 -3.598 20.045 1.00 53.03 432 ASP A C 1
ATOM 3448 O O . ASP A 1 432 ? 19.692 -4.423 19.548 1.00 53.03 432 ASP A O 1
ATOM 3452 N N . ASP A 1 433 ? 19.267 -2.871 21.116 1.00 53.59 433 ASP A N 1
ATOM 3453 C CA . ASP A 1 433 ? 20.560 -2.992 21.810 1.00 53.59 433 ASP A CA 1
ATOM 3454 C C . ASP A 1 433 ? 20.543 -4.054 22.932 1.00 53.59 433 ASP A C 1
ATOM 3456 O O . ASP A 1 433 ? 21.574 -4.331 23.546 1.00 53.59 433 ASP A O 1
ATOM 3460 N N . MET A 1 434 ? 19.380 -4.654 23.222 1.00 59.53 434 MET A N 1
ATOM 3461 C CA . MET A 1 434 ? 19.208 -5.652 24.286 1.00 59.53 434 MET A CA 1
ATOM 3462 C C . MET A 1 434 ? 19.496 -7.070 23.778 1.00 59.53 434 MET A C 1
ATOM 3464 O O . MET A 1 434 ? 19.063 -7.455 22.688 1.00 59.53 434 MET A O 1
ATOM 3468 N N . SER A 1 435 ? 20.164 -7.888 24.594 1.00 66.12 435 SER A N 1
ATOM 3469 C CA . SER A 1 435 ? 20.406 -9.301 24.271 1.00 66.12 435 SER A CA 1
ATOM 3470 C C . SER A 1 435 ? 19.095 -10.104 24.161 1.00 66.12 435 SER A C 1
ATOM 3472 O O . SER A 1 435 ? 18.069 -9.734 24.736 1.00 66.12 435 SER A O 1
ATOM 3474 N N . GLU A 1 436 ? 19.100 -11.234 23.441 1.00 63.00 436 GLU A N 1
ATOM 3475 C CA . GLU A 1 436 ? 17.919 -12.114 23.306 1.00 63.00 436 GLU A CA 1
ATOM 3476 C C . GLU A 1 436 ? 17.349 -12.563 24.663 1.00 63.00 436 GLU A C 1
ATOM 3478 O O . GLU A 1 436 ? 16.131 -12.667 24.830 1.00 63.00 436 GLU A O 1
ATOM 3483 N N . GLU A 1 437 ? 18.219 -12.789 25.648 1.00 64.12 437 GLU A N 1
ATOM 3484 C CA . GLU A 1 437 ? 17.844 -13.197 27.003 1.00 64.12 437 GLU A CA 1
ATOM 3485 C C . GLU A 1 437 ? 17.169 -12.053 27.775 1.00 64.12 437 GLU A C 1
ATOM 3487 O O . GLU A 1 437 ? 16.139 -12.264 28.422 1.00 64.12 437 GLU A O 1
ATOM 3492 N N . GLU A 1 438 ? 17.687 -10.827 27.657 1.00 61.06 438 GLU A N 1
ATOM 3493 C CA . GLU A 1 438 ? 17.098 -9.626 28.262 1.00 61.06 438 GLU A CA 1
ATOM 3494 C C . GLU A 1 438 ? 15.763 -9.261 27.615 1.00 61.06 438 GLU A C 1
ATOM 3496 O O . GLU A 1 438 ? 14.812 -8.938 28.326 1.00 61.06 438 GLU A O 1
ATOM 3501 N N . ARG A 1 439 ? 15.651 -9.394 26.286 1.00 62.47 439 ARG A N 1
ATOM 3502 C CA . ARG A 1 439 ? 14.386 -9.241 25.553 1.00 62.47 439 ARG A CA 1
ATOM 3503 C C . ARG A 1 439 ? 13.350 -10.236 26.061 1.00 62.47 439 ARG A C 1
ATOM 3505 O O . ARG A 1 439 ? 12.249 -9.848 26.439 1.00 62.47 439 ARG A O 1
ATOM 3512 N N . LYS A 1 440 ? 13.693 -11.525 26.113 1.00 65.50 440 LYS A N 1
ATOM 3513 C CA . LYS A 1 440 ? 12.763 -12.579 26.545 1.00 65.50 440 LYS A CA 1
ATOM 3514 C C . LYS A 1 440 ? 12.307 -12.388 27.992 1.00 65.50 440 LYS A C 1
ATOM 3516 O O . LYS A 1 440 ? 11.145 -12.641 28.298 1.00 65.50 440 LYS A O 1
ATOM 3521 N N . LYS A 1 441 ? 13.200 -11.909 28.860 1.00 68.69 441 LYS A N 1
ATOM 3522 C CA . LYS A 1 441 ? 12.886 -11.579 30.252 1.00 68.69 441 LYS A CA 1
ATOM 3523 C C . LYS A 1 441 ? 11.965 -10.360 30.354 1.00 68.69 441 LYS A C 1
ATOM 3525 O O . LYS A 1 441 ? 10.933 -10.464 31.006 1.00 68.69 441 LYS A O 1
ATOM 3530 N N . PHE A 1 442 ? 12.276 -9.271 29.650 1.00 63.12 442 PHE A N 1
ATOM 3531 C CA . PHE A 1 442 ? 11.456 -8.055 29.596 1.00 63.12 442 PHE A CA 1
ATOM 3532 C C . PHE A 1 442 ? 10.017 -8.344 29.139 1.00 63.12 442 PHE A C 1
ATOM 3534 O O . PHE A 1 442 ? 9.062 -7.914 29.776 1.00 63.12 442 PHE A O 1
ATOM 3541 N N . TRP A 1 443 ? 9.844 -9.162 28.096 1.00 56.81 443 TRP A N 1
ATOM 3542 C CA . TRP A 1 443 ? 8.519 -9.525 27.573 1.00 56.81 443 TRP A CA 1
ATOM 3543 C C . TRP A 1 443 ? 7.785 -10.610 28.378 1.00 56.81 443 TRP A C 1
ATOM 3545 O O . TRP A 1 443 ? 6.614 -10.877 28.116 1.00 56.81 443 TRP A O 1
ATOM 3555 N N . SER A 1 444 ? 8.449 -11.244 29.349 1.00 63.97 444 SER A N 1
ATOM 3556 C CA . SER A 1 444 ? 7.818 -12.192 30.281 1.00 63.97 444 SER A CA 1
ATOM 3557 C C . SER A 1 444 ? 7.236 -11.522 31.530 1.00 63.97 444 SER A C 1
ATOM 3559 O O . SER A 1 444 ? 6.546 -12.174 32.315 1.00 63.97 444 SER A O 1
ATOM 3561 N N . GLU A 1 445 ? 7.499 -10.227 31.722 1.00 69.44 445 GLU A N 1
ATOM 3562 C CA . GLU A 1 445 ? 6.950 -9.453 32.829 1.00 69.44 445 GLU A CA 1
ATOM 3563 C C . GLU A 1 445 ? 5.481 -9.085 32.570 1.00 69.44 445 GLU A C 1
ATOM 3565 O O . GLU A 1 445 ? 5.069 -8.751 31.459 1.00 69.44 445 GLU A O 1
ATOM 3570 N N . THR A 1 446 ? 4.654 -9.147 33.614 1.00 63.41 446 THR A N 1
ATOM 3571 C CA . THR A 1 446 ? 3.238 -8.776 33.527 1.00 63.41 446 THR A CA 1
ATOM 3572 C C . THR A 1 446 ? 3.092 -7.269 33.320 1.00 63.41 446 THR A C 1
ATOM 3574 O O . THR A 1 446 ? 3.420 -6.487 34.214 1.00 63.41 446 THR A O 1
ATOM 3577 N N . THR A 1 447 ? 2.554 -6.855 32.174 1.00 64.62 447 THR A N 1
ATOM 3578 C CA . THR A 1 447 ? 2.272 -5.446 31.865 1.00 64.62 447 THR A CA 1
ATOM 3579 C C . THR A 1 447 ? 0.909 -4.999 32.398 1.00 64.62 447 THR A C 1
ATOM 3581 O O . THR A 1 447 ? -0.010 -5.803 32.562 1.00 64.62 447 THR A O 1
ATOM 3584 N N . ALA A 1 448 ? 0.742 -3.696 32.630 1.00 69.50 448 ALA A N 1
ATOM 3585 C CA . ALA A 1 448 ? -0.549 -3.128 33.013 1.00 69.50 448 ALA A CA 1
ATOM 3586 C C . ALA A 1 448 ? -1.609 -3.304 31.901 1.00 69.50 448 ALA A C 1
ATOM 3588 O O . ALA A 1 448 ? -1.299 -3.250 30.713 1.00 69.50 448 ALA A O 1
ATOM 3589 N N . TYR A 1 449 ? -2.879 -3.488 32.278 1.00 76.44 449 TYR A N 1
ATOM 3590 C CA . TYR A 1 449 ? -4.000 -3.569 31.332 1.00 76.44 449 TYR A CA 1
ATOM 3591 C C . TYR A 1 449 ? -4.462 -2.158 30.936 1.00 76.44 449 TYR A C 1
ATOM 3593 O O . TYR A 1 449 ? -5.347 -1.577 31.567 1.00 76.44 449 TYR A O 1
ATOM 3601 N N . THR A 1 450 ? -3.820 -1.580 29.919 1.00 81.06 450 THR A N 1
ATOM 3602 C CA . THR A 1 450 ? -4.124 -0.240 29.386 1.00 81.06 450 THR A CA 1
ATOM 3603 C C . THR A 1 450 ? -4.191 -0.242 27.848 1.00 81.06 450 THR A C 1
ATOM 3605 O O . THR A 1 450 ? -3.621 -1.141 27.218 1.00 81.06 450 THR A O 1
ATOM 3608 N N . PRO A 1 451 ? -4.860 0.749 27.219 1.00 80.25 451 PRO A N 1
ATOM 3609 C CA . PRO A 1 451 ? -4.838 0.941 25.765 1.00 80.25 451 PRO A CA 1
ATOM 3610 C C . PRO A 1 451 ? -3.418 0.987 25.187 1.00 80.25 451 PRO A C 1
ATOM 3612 O O . PRO A 1 451 ? -3.136 0.395 24.146 1.00 80.25 451 PRO A O 1
ATOM 3615 N N . GLU A 1 452 ? -2.508 1.659 25.892 1.00 81.44 452 GLU A N 1
ATOM 3616 C CA . GLU A 1 452 ? -1.123 1.854 25.480 1.00 81.44 452 GLU A CA 1
ATOM 3617 C C . GLU A 1 452 ? -0.347 0.528 25.472 1.00 81.44 452 GLU A C 1
ATOM 3619 O O . GLU A 1 452 ? 0.319 0.206 24.487 1.00 81.44 452 GLU A O 1
ATOM 3624 N N . SER A 1 453 ? -0.490 -0.286 26.524 1.00 79.88 453 SER A N 1
ATOM 3625 C CA . SER A 1 453 ? 0.128 -1.615 26.596 1.00 79.88 453 SER A CA 1
ATOM 3626 C C . SER A 1 453 ? -0.461 -2.583 25.568 1.00 79.88 453 SER A C 1
ATOM 3628 O O . SER A 1 453 ? 0.277 -3.371 24.981 1.00 79.88 453 SER A O 1
ATOM 3630 N N . ARG A 1 454 ? -1.772 -2.494 25.286 1.00 81.25 454 ARG A N 1
ATOM 3631 C CA . ARG A 1 454 ? -2.427 -3.282 24.226 1.00 81.25 454 ARG A CA 1
ATOM 3632 C C . ARG A 1 454 ? -1.830 -2.983 22.851 1.00 81.25 454 ARG A C 1
ATOM 3634 O O . ARG A 1 454 ? -1.553 -3.912 22.096 1.00 81.25 454 ARG A O 1
ATOM 3641 N N . ARG A 1 455 ? -1.594 -1.706 22.538 1.00 77.25 455 ARG A N 1
ATOM 3642 C CA . ARG A 1 455 ? -0.943 -1.290 21.287 1.00 77.25 455 ARG A CA 1
ATOM 3643 C C . ARG A 1 455 ? 0.494 -1.773 21.182 1.00 77.25 455 ARG A C 1
ATOM 3645 O O . ARG A 1 455 ? 0.894 -2.228 20.116 1.00 77.25 455 ARG A O 1
ATOM 3652 N N . GLU A 1 456 ? 1.254 -1.686 22.268 1.00 75.25 456 GLU A N 1
ATOM 3653 C CA . GLU A 1 456 ? 2.649 -2.126 22.272 1.00 75.25 456 GLU A CA 1
ATOM 3654 C C . GLU A 1 456 ? 2.762 -3.633 22.019 1.00 75.25 456 GLU A C 1
ATOM 3656 O O . GLU A 1 456 ? 3.496 -4.060 21.128 1.00 75.25 456 GLU A O 1
ATOM 3661 N N . LEU A 1 457 ? 1.945 -4.429 22.717 1.00 75.50 457 LEU A N 1
ATOM 3662 C CA . LEU A 1 457 ? 1.861 -5.871 22.499 1.00 75.50 457 LEU A CA 1
ATOM 3663 C C . LEU A 1 457 ? 1.513 -6.193 21.038 1.00 75.50 457 LEU A C 1
ATOM 3665 O O . LEU A 1 457 ? 2.129 -7.058 20.418 1.00 75.50 457 LEU A O 1
ATOM 3669 N N . HIS A 1 458 ? 0.554 -5.465 20.465 1.00 73.44 458 HIS A N 1
ATOM 3670 C CA . HIS A 1 458 ? 0.153 -5.658 19.079 1.00 73.44 458 HIS A CA 1
ATOM 3671 C C . HIS A 1 458 ? 1.264 -5.290 18.085 1.00 73.44 458 HIS A C 1
ATOM 3673 O O . HIS A 1 458 ? 1.515 -6.031 17.132 1.00 73.44 458 HIS A O 1
ATOM 3679 N N . ARG A 1 459 ? 1.968 -4.172 18.308 1.00 72.94 459 ARG A N 1
ATOM 3680 C CA . ARG A 1 459 ? 3.108 -3.749 17.481 1.00 72.94 459 ARG A CA 1
ATOM 3681 C C . ARG A 1 459 ? 4.207 -4.805 17.486 1.00 72.94 459 ARG A C 1
ATOM 3683 O O . ARG A 1 459 ? 4.788 -5.084 16.442 1.00 72.94 459 ARG A O 1
ATOM 3690 N N . GLN A 1 460 ? 4.452 -5.433 18.630 1.00 66.38 460 GLN A N 1
ATOM 3691 C CA . GLN A 1 460 ? 5.443 -6.493 18.749 1.00 66.38 460 GLN A CA 1
ATOM 3692 C C . GLN A 1 460 ? 5.025 -7.775 18.017 1.00 66.38 460 GLN A C 1
ATOM 3694 O O . GLN A 1 460 ? 5.840 -8.378 17.322 1.00 66.38 460 GLN A O 1
ATOM 3699 N N . VAL A 1 461 ? 3.759 -8.187 18.134 1.00 68.44 461 VAL A N 1
ATOM 3700 C CA . VAL A 1 461 ? 3.227 -9.337 17.383 1.00 68.44 461 VAL A CA 1
ATOM 3701 C C . VAL A 1 461 ? 3.277 -9.073 15.875 1.00 68.44 461 VAL A C 1
ATOM 3703 O O . VAL A 1 461 ? 3.601 -9.971 15.101 1.00 68.44 461 VAL A O 1
ATOM 3706 N N . ALA A 1 462 ? 3.013 -7.841 15.438 1.00 67.50 462 ALA A N 1
ATOM 3707 C CA . ALA A 1 462 ? 3.179 -7.447 14.043 1.00 67.50 462 ALA A CA 1
ATOM 3708 C C . ALA A 1 462 ? 4.658 -7.467 13.613 1.00 67.50 462 ALA A C 1
ATOM 3710 O O . ALA A 1 462 ? 4.978 -7.998 12.551 1.00 67.50 462 ALA A O 1
ATOM 3711 N N . ALA A 1 463 ? 5.573 -6.966 14.451 1.00 66.75 463 ALA A N 1
ATOM 3712 C CA . ALA A 1 463 ? 7.011 -6.984 14.185 1.00 66.75 463 ALA A CA 1
ATOM 3713 C C . ALA A 1 463 ? 7.569 -8.413 14.091 1.00 66.75 463 ALA A C 1
ATOM 3715 O O . ALA A 1 463 ? 8.332 -8.707 13.176 1.00 66.75 463 ALA A O 1
ATOM 3716 N N . SER A 1 464 ? 7.147 -9.329 14.970 1.00 62.47 464 SER A N 1
ATOM 3717 C CA . SER A 1 464 ? 7.571 -10.734 14.916 1.00 62.47 464 SER A CA 1
ATOM 3718 C C . SER A 1 464 ? 7.033 -11.471 13.687 1.00 62.47 464 SER A C 1
ATOM 3720 O O . SER A 1 464 ? 7.717 -12.342 13.159 1.00 62.47 464 SER A O 1
ATOM 3722 N N . ARG A 1 465 ? 5.850 -11.089 13.183 1.00 61.88 465 ARG A N 1
ATOM 3723 C CA . ARG A 1 465 ? 5.299 -11.579 11.907 1.00 61.88 465 ARG A CA 1
ATOM 3724 C C . ARG A 1 465 ? 6.000 -10.990 10.678 1.00 61.88 465 ARG A C 1
ATOM 3726 O O . ARG A 1 465 ? 6.013 -11.633 9.634 1.00 61.88 465 ARG A O 1
ATOM 3733 N N . ALA A 1 466 ? 6.540 -9.775 10.784 1.00 56.56 466 ALA A N 1
ATOM 3734 C CA . ALA A 1 466 ? 7.196 -9.065 9.686 1.00 56.56 466 ALA A CA 1
ATOM 3735 C C . ALA A 1 466 ? 8.663 -9.474 9.477 1.00 56.56 466 ALA A C 1
ATOM 3737 O O . ALA A 1 466 ? 9.215 -9.201 8.412 1.00 56.56 466 ALA A O 1
ATOM 3738 N N . VAL A 1 467 ? 9.295 -10.128 10.458 1.00 55.03 467 VAL A N 1
ATOM 3739 C CA . VAL A 1 467 ? 10.613 -10.743 10.276 1.00 55.03 467 VAL A CA 1
ATOM 3740 C C . VAL A 1 467 ? 10.432 -11.975 9.382 1.00 55.03 467 VAL A C 1
ATOM 3742 O O . VAL A 1 467 ? 9.818 -12.950 9.823 1.00 55.03 467 VAL A O 1
ATOM 3745 N N . PRO A 1 468 ? 10.925 -11.965 8.127 1.00 52.56 468 PRO A N 1
ATOM 3746 C CA . PRO A 1 468 ? 10.902 -13.167 7.309 1.00 52.56 468 PRO A CA 1
ATOM 3747 C C . PRO A 1 468 ? 11.693 -14.259 8.040 1.00 52.56 468 PRO A C 1
ATOM 3749 O O . PRO A 1 468 ? 12.703 -13.943 8.683 1.00 52.56 468 PRO A O 1
ATOM 3752 N N . PRO A 1 469 ? 11.276 -15.535 7.960 1.00 51.84 469 PRO A N 1
ATOM 3753 C CA . PRO A 1 469 ? 12.109 -16.612 8.469 1.00 51.84 469 PRO A CA 1
ATOM 3754 C C . PRO A 1 469 ? 13.515 -16.460 7.865 1.00 51.84 469 PRO A C 1
ATOM 3756 O O . PRO A 1 469 ? 13.631 -16.062 6.697 1.00 51.84 469 PRO A O 1
ATOM 3759 N N . PRO A 1 470 ? 14.584 -16.704 8.646 1.00 49.25 470 PRO A N 1
ATOM 3760 C CA . PRO A 1 470 ? 15.940 -16.599 8.128 1.00 49.25 470 PRO A CA 1
ATOM 3761 C C . PRO A 1 470 ? 16.037 -17.416 6.834 1.00 49.25 470 PRO A C 1
ATOM 3763 O O . PRO A 1 470 ? 15.419 -18.482 6.764 1.00 49.25 470 PRO A O 1
ATOM 3766 N N . PRO A 1 471 ? 16.762 -16.929 5.808 1.00 48.97 471 PRO A N 1
ATOM 3767 C CA . PRO A 1 471 ? 16.856 -17.636 4.541 1.00 48.97 471 PRO A CA 1
ATOM 3768 C C . PRO A 1 471 ? 17.293 -19.070 4.823 1.00 48.97 471 PRO A C 1
ATOM 3770 O O . PRO A 1 471 ? 18.341 -19.289 5.441 1.00 48.97 471 PRO A O 1
ATOM 3773 N N . GLU A 1 472 ? 16.472 -20.041 4.416 1.00 47.66 472 GLU A N 1
ATOM 3774 C CA . GLU A 1 472 ? 16.881 -21.437 4.434 1.00 47.66 472 GLU A CA 1
ATOM 3775 C C . GLU A 1 472 ? 18.193 -21.520 3.658 1.00 47.66 472 GLU A C 1
ATOM 3777 O O . GLU A 1 472 ? 18.256 -21.199 2.467 1.00 47.66 472 GLU A O 1
ATOM 3782 N N . ARG A 1 473 ? 19.275 -21.877 4.356 1.00 50.34 473 ARG A N 1
ATOM 3783 C CA . ARG A 1 473 ? 20.561 -22.080 3.696 1.00 50.34 473 ARG A CA 1
ATOM 3784 C C . ARG A 1 473 ? 20.362 -23.158 2.634 1.00 50.34 473 ARG A C 1
ATOM 3786 O O . ARG A 1 473 ? 19.759 -24.190 2.947 1.00 50.34 473 ARG A O 1
ATOM 3793 N N . PRO A 1 474 ? 20.881 -22.973 1.410 1.00 54.00 474 PRO A N 1
ATOM 3794 C CA . PRO A 1 474 ? 20.847 -24.021 0.410 1.00 54.00 474 PRO A CA 1
ATOM 3795 C C . PRO A 1 474 ? 21.439 -25.314 0.998 1.00 54.00 474 PRO A C 1
ATOM 3797 O O . PRO A 1 474 ? 22.468 -25.246 1.676 1.00 54.00 474 PRO A O 1
ATOM 3800 N N . PRO A 1 475 ? 20.853 -26.498 0.742 1.00 51.19 475 PRO A N 1
ATOM 3801 C CA . PRO A 1 475 ? 21.281 -27.761 1.359 1.00 51.19 475 PRO A CA 1
ATOM 3802 C C . PRO A 1 475 ? 22.773 -28.094 1.186 1.00 51.19 475 PRO A C 1
ATOM 3804 O O . PRO A 1 475 ? 23.312 -28.921 1.916 1.00 51.19 475 PRO A O 1
ATOM 3807 N N . TRP A 1 476 ? 23.436 -27.469 0.210 1.00 57.19 476 TRP A N 1
ATOM 3808 C CA . TRP A 1 476 ? 24.843 -27.670 -0.130 1.00 57.19 476 TRP A CA 1
ATOM 3809 C C . TRP A 1 476 ? 25.827 -26.815 0.689 1.00 57.19 476 TRP A C 1
ATOM 3811 O O . TRP A 1 476 ? 27.030 -27.036 0.593 1.00 57.19 476 TRP A O 1
ATOM 3821 N N . GLU A 1 477 ? 25.342 -25.875 1.502 1.00 46.84 477 GLU A N 1
ATOM 3822 C CA . GLU A 1 47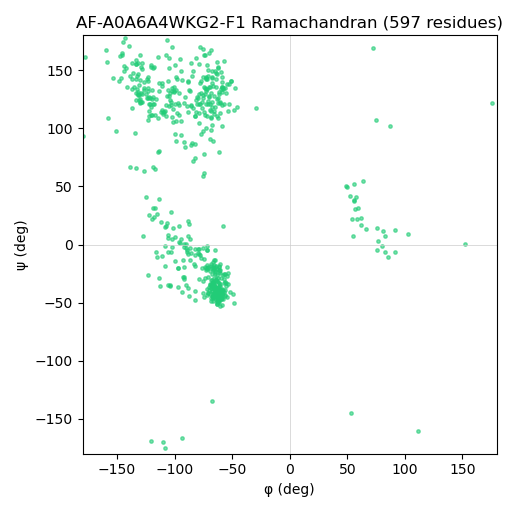7 ? 26.162 -24.938 2.289 1.00 46.84 477 GLU A CA 1
ATOM 3823 C C . GLU A 1 477 ? 26.145 -25.245 3.802 1.00 46.84 477 GLU A C 1
ATOM 3825 O O . GLU A 1 477 ? 26.814 -24.587 4.603 1.00 46.84 477 GLU A O 1
ATOM 3830 N N . ALA A 1 478 ? 25.394 -26.270 4.217 1.00 45.69 478 ALA A N 1
ATOM 3831 C CA . ALA A 1 478 ? 25.463 -26.803 5.571 1.00 45.69 478 ALA A CA 1
ATOM 3832 C C . ALA A 1 478 ? 26.679 -27.743 5.695 1.00 45.69 478 ALA A C 1
ATOM 3834 O O . ALA A 1 478 ? 26.789 -28.688 4.909 1.00 45.69 478 ALA A O 1
ATOM 3835 N N . PRO A 1 479 ? 27.581 -27.553 6.680 1.00 47.38 479 PRO A N 1
ATOM 3836 C CA . PRO A 1 479 ? 28.595 -28.561 6.964 1.00 47.38 479 PRO A CA 1
ATOM 3837 C C . PRO A 1 479 ? 27.882 -29.884 7.297 1.00 47.38 479 PRO A C 1
ATOM 3839 O O . PRO A 1 479 ? 26.902 -29.862 8.055 1.00 47.38 479 PRO A O 1
ATOM 3842 N N . PRO A 1 480 ? 28.304 -31.030 6.726 1.00 51.28 480 PRO A N 1
ATOM 3843 C CA . PRO A 1 480 ? 27.644 -32.303 6.979 1.00 51.28 480 PRO A CA 1
ATOM 3844 C C . PRO A 1 480 ? 27.662 -32.571 8.482 1.00 51.28 480 PRO A C 1
ATOM 3846 O O . PRO A 1 480 ? 28.725 -32.614 9.102 1.00 51.28 480 PRO A O 1
ATOM 3849 N N . ARG A 1 481 ? 26.475 -32.721 9.084 1.00 54.25 481 ARG A N 1
ATOM 3850 C CA . ARG A 1 481 ? 26.377 -33.123 10.489 1.00 54.25 481 ARG A CA 1
ATOM 3851 C C . ARG A 1 481 ? 27.044 -34.500 10.602 1.00 54.25 481 ARG A C 1
ATOM 3853 O O . ARG A 1 481 ? 26.632 -35.405 9.869 1.00 54.25 481 ARG A O 1
ATOM 3860 N N . PRO A 1 482 ? 28.068 -34.680 11.455 1.00 57.88 482 PRO A N 1
ATOM 3861 C CA . PRO A 1 482 ? 28.710 -35.977 11.606 1.00 57.88 482 PRO A CA 1
ATOM 3862 C C . PRO A 1 482 ? 27.648 -36.984 12.050 1.00 57.88 482 PRO A C 1
ATOM 3864 O O . PRO A 1 482 ? 26.966 -36.786 13.057 1.00 57.88 482 PRO A O 1
ATOM 3867 N N . THR A 1 483 ? 27.442 -38.029 11.249 1.00 62.75 483 THR A N 1
ATOM 3868 C CA . THR A 1 483 ? 26.446 -39.054 11.561 1.00 62.75 483 THR A CA 1
ATOM 3869 C C . THR A 1 483 ? 27.005 -39.907 12.690 1.00 62.75 483 THR A C 1
ATOM 3871 O O . THR A 1 483 ? 28.026 -40.569 12.527 1.00 62.75 483 THR A O 1
ATOM 3874 N N . ARG A 1 484 ? 26.373 -39.844 13.861 1.00 72.50 484 ARG A N 1
ATOM 3875 C CA . ARG A 1 484 ? 26.803 -40.585 15.046 1.00 72.50 484 ARG A CA 1
ATOM 3876 C C . ARG A 1 484 ? 26.468 -42.071 14.875 1.00 72.50 484 ARG A C 1
ATOM 3878 O O . ARG A 1 484 ? 25.297 -42.432 14.864 1.00 72.50 484 ARG A O 1
ATOM 3885 N N . LEU A 1 485 ? 27.493 -42.911 14.731 1.00 71.12 485 LEU A N 1
ATOM 3886 C CA . LEU A 1 485 ? 27.358 -44.361 14.495 1.00 71.12 485 LEU A CA 1
ATOM 3887 C C . LEU A 1 485 ? 27.348 -45.204 15.778 1.00 71.12 485 LEU A C 1
ATOM 3889 O O . LEU A 1 485 ? 26.892 -46.347 15.770 1.00 71.12 485 LEU A O 1
ATOM 3893 N N . VAL A 1 486 ? 27.839 -44.638 16.880 1.00 76.75 486 VAL A N 1
ATOM 3894 C CA . VAL A 1 486 ? 28.015 -45.324 18.165 1.00 76.75 486 VAL A CA 1
ATOM 3895 C C . VAL A 1 486 ? 27.553 -44.396 19.297 1.00 76.75 486 VAL A C 1
ATOM 3897 O O . VAL A 1 486 ? 27.722 -43.172 19.224 1.00 76.75 486 VAL A O 1
ATOM 3900 N N . THR A 1 487 ? 26.923 -44.953 20.332 1.00 72.62 487 THR A N 1
ATOM 3901 C CA . THR A 1 487 ? 26.600 -44.212 21.564 1.00 72.62 487 THR A CA 1
ATOM 3902 C C . THR A 1 487 ? 27.869 -43.885 22.364 1.00 72.62 487 THR A C 1
ATOM 3904 O O . THR A 1 487 ? 28.920 -44.471 22.124 1.00 72.62 487 THR A O 1
ATOM 3907 N N . ASP A 1 488 ? 27.794 -42.966 23.335 1.00 69.38 488 ASP A N 1
ATOM 3908 C CA . ASP A 1 488 ? 28.953 -42.619 24.191 1.00 69.38 488 ASP A CA 1
ATOM 3909 C C . ASP A 1 488 ? 29.442 -43.832 25.007 1.00 69.38 488 ASP A C 1
ATOM 3911 O O . ASP A 1 488 ? 30.610 -43.907 25.373 1.00 69.38 488 ASP A O 1
ATOM 3915 N N . ASP A 1 489 ? 28.564 -44.822 25.200 1.00 67.88 489 ASP A N 1
ATOM 3916 C CA . ASP A 1 489 ? 28.834 -46.093 25.882 1.00 67.88 489 ASP A CA 1
ATOM 3917 C C . ASP A 1 489 ? 29.373 -47.200 24.950 1.00 67.88 489 ASP A C 1
ATOM 3919 O O . ASP A 1 489 ? 29.456 -48.361 25.352 1.00 67.88 489 ASP A O 1
ATOM 3923 N N . GLY A 1 490 ? 29.689 -46.888 23.687 1.00 70.19 490 GLY A N 1
ATOM 3924 C CA . GLY A 1 490 ? 30.293 -47.840 22.749 1.00 70.19 490 GLY A CA 1
ATOM 3925 C C . GLY A 1 490 ? 29.322 -48.815 22.068 1.00 70.19 490 GLY A C 1
ATOM 3926 O O . GLY A 1 490 ? 29.773 -49.772 21.441 1.00 70.19 490 GLY A O 1
ATOM 3927 N N . ARG A 1 491 ? 27.998 -48.608 22.160 1.00 74.19 491 ARG A N 1
ATOM 3928 C CA . ARG A 1 491 ? 27.010 -49.484 21.499 1.00 74.19 491 ARG A CA 1
ATOM 3929 C C . ARG A 1 491 ? 26.752 -49.039 20.053 1.00 74.19 491 ARG A C 1
ATOM 3931 O O . ARG A 1 491 ? 26.505 -47.847 19.842 1.00 74.19 491 ARG A O 1
ATOM 3938 N N . PRO A 1 492 ? 26.768 -49.958 19.068 1.00 80.50 492 PRO A N 1
ATOM 3939 C CA . PRO A 1 492 ? 26.466 -49.621 17.681 1.00 80.50 492 PRO A CA 1
ATOM 3940 C C . PRO A 1 492 ? 24.992 -49.221 17.529 1.00 80.50 492 PRO A C 1
ATOM 3942 O O . PRO A 1 492 ? 24.113 -49.777 18.188 1.00 80.50 492 PRO A O 1
ATOM 3945 N N . LEU A 1 493 ? 24.720 -48.239 16.668 1.00 79.19 493 LEU A N 1
ATOM 3946 C CA . LEU A 1 493 ? 23.371 -47.762 16.353 1.00 79.19 493 LEU A CA 1
ATOM 3947 C C . LEU A 1 493 ? 22.910 -48.254 14.977 1.00 79.19 493 LEU A C 1
ATOM 3949 O O . LEU A 1 493 ? 23.722 -48.440 14.071 1.00 79.19 493 LEU A O 1
ATOM 3953 N N . ASN A 1 494 ? 21.594 -48.401 14.807 1.00 82.88 494 ASN A N 1
ATOM 3954 C CA . ASN A 1 494 ? 20.984 -48.583 13.489 1.00 82.88 494 ASN A CA 1
ATOM 3955 C C . ASN A 1 494 ? 20.890 -47.226 12.784 1.00 82.88 494 ASN A C 1
ATOM 3957 O O . ASN A 1 494 ? 20.263 -46.301 13.300 1.00 82.88 494 ASN A O 1
ATOM 3961 N N . VAL A 1 495 ? 21.512 -47.098 11.614 1.00 80.94 495 VAL A N 1
ATOM 3962 C CA . VAL A 1 495 ? 21.691 -45.824 10.908 1.00 80.94 495 VAL A CA 1
ATOM 3963 C C . VAL A 1 495 ? 21.402 -46.022 9.420 1.00 80.94 495 VAL A C 1
ATOM 3965 O O . VAL A 1 495 ? 22.093 -46.777 8.749 1.00 80.94 495 VAL A O 1
ATOM 3968 N N . ASN A 1 496 ? 20.385 -45.338 8.883 1.00 83.00 496 ASN A N 1
ATOM 3969 C CA . ASN A 1 496 ? 20.041 -45.362 7.451 1.00 83.00 496 ASN A CA 1
ATOM 3970 C C . ASN A 1 496 ? 19.664 -43.957 6.927 1.00 83.00 496 ASN A C 1
ATOM 3972 O O . ASN A 1 496 ? 18.518 -43.710 6.551 1.00 83.00 496 ASN A O 1
ATOM 3976 N N . PRO A 1 497 ? 20.612 -43.004 6.885 1.00 72.38 497 PRO A N 1
ATOM 3977 C CA . PRO A 1 497 ? 20.359 -41.621 6.474 1.00 72.38 497 PRO A CA 1
ATOM 3978 C C . PRO A 1 497 ? 20.014 -41.495 4.985 1.00 72.38 497 PRO A C 1
ATOM 3980 O O . PRO A 1 497 ? 19.531 -40.457 4.543 1.00 72.38 497 PRO A O 1
ATOM 3983 N N . ALA A 1 498 ? 20.304 -42.527 4.188 1.00 67.50 498 ALA A N 1
ATOM 3984 C CA . ALA A 1 498 ? 20.002 -42.568 2.764 1.00 67.50 498 ALA A CA 1
ATOM 3985 C C . ALA A 1 498 ? 18.617 -43.168 2.455 1.00 67.50 498 ALA A C 1
ATOM 3987 O O . ALA A 1 498 ? 18.237 -43.193 1.285 1.00 67.50 498 ALA A O 1
ATOM 3988 N N . GLY A 1 499 ? 17.875 -43.644 3.466 1.00 76.81 499 GLY A N 1
ATOM 3989 C CA . GLY A 1 499 ? 16.551 -44.244 3.283 1.00 76.81 499 GLY A CA 1
ATOM 3990 C C . GLY A 1 499 ? 16.566 -45.467 2.362 1.00 76.81 499 GLY A C 1
ATOM 3991 O O . GLY A 1 499 ? 15.610 -45.695 1.622 1.00 76.81 499 GLY A O 1
ATOM 3992 N N . LEU A 1 500 ? 17.667 -46.226 2.354 1.00 81.94 500 LEU A N 1
ATOM 3993 C CA . LEU A 1 500 ? 17.810 -47.406 1.505 1.00 81.94 500 LEU A CA 1
ATOM 3994 C C . LEU A 1 500 ? 16.820 -48.479 1.949 1.00 81.94 500 LEU A C 1
ATOM 3996 O O . LEU A 1 500 ? 16.672 -48.731 3.147 1.00 81.94 500 LEU A O 1
ATOM 4000 N N . LYS A 1 501 ? 16.158 -49.119 0.986 1.00 82.44 501 LYS A N 1
ATOM 4001 C CA . LYS A 1 501 ? 15.329 -50.290 1.270 1.00 82.44 501 LYS A CA 1
ATOM 4002 C C . LYS A 1 501 ? 16.246 -51.467 1.575 1.00 82.44 501 LYS A C 1
ATOM 4004 O O . LYS A 1 501 ? 17.212 -51.697 0.844 1.00 82.44 501 LYS A O 1
ATOM 4009 N N . PHE A 1 502 ? 15.955 -52.174 2.660 1.00 86.56 502 PHE A N 1
ATOM 4010 C CA . PHE A 1 502 ? 16.720 -53.338 3.069 1.00 86.56 502 PHE A CA 1
ATOM 4011 C C . PHE A 1 502 ? 15.812 -54.422 3.641 1.00 86.56 502 PHE A C 1
ATOM 4013 O O . PHE A 1 502 ? 14.760 -54.125 4.204 1.00 86.56 502 PHE A O 1
ATOM 4020 N N . GLU A 1 503 ? 16.253 -55.665 3.509 1.00 84.62 503 GLU A N 1
ATOM 4021 C CA . GLU A 1 503 ? 15.621 -56.850 4.079 1.00 84.62 503 GLU A CA 1
ATOM 4022 C C . GLU A 1 503 ? 16.708 -57.676 4.770 1.00 84.62 503 GLU A C 1
ATOM 4024 O O . GLU A 1 503 ? 17.751 -57.946 4.173 1.00 84.62 503 GLU A O 1
ATOM 4029 N N . LEU A 1 504 ? 16.489 -58.048 6.032 1.00 85.56 504 LEU A N 1
ATOM 4030 C CA . LEU A 1 504 ? 17.355 -58.969 6.764 1.00 85.56 504 LEU A CA 1
ATOM 4031 C C . LEU A 1 504 ? 16.598 -60.286 6.946 1.00 85.56 504 LEU A C 1
ATOM 4033 O O . LEU A 1 504 ? 15.577 -60.325 7.630 1.00 85.56 504 LEU A O 1
ATOM 4037 N N . GLU A 1 505 ? 17.096 -61.339 6.314 1.00 85.31 505 GLU A N 1
ATOM 4038 C CA . GLU A 1 505 ? 16.544 -62.689 6.359 1.00 85.31 505 GLU A CA 1
ATOM 4039 C C . GLU A 1 505 ? 17.408 -63.560 7.280 1.00 85.31 505 GLU A C 1
ATOM 4041 O O . GLU A 1 505 ? 18.637 -63.572 7.164 1.00 85.31 505 GLU A O 1
ATOM 4046 N N . ASP A 1 506 ? 16.764 -64.268 8.205 1.00 82.31 506 ASP A N 1
ATOM 4047 C CA . ASP A 1 506 ? 17.413 -65.239 9.083 1.00 82.31 506 ASP A CA 1
ATOM 4048 C C . ASP A 1 506 ? 17.153 -66.657 8.559 1.00 82.31 506 ASP A C 1
ATOM 4050 O O . ASP A 1 506 ? 16.038 -67.172 8.650 1.00 82.31 506 ASP A O 1
ATOM 4054 N N . ASP A 1 507 ? 18.178 -67.261 7.959 1.00 79.69 507 ASP A N 1
ATOM 4055 C CA . ASP A 1 507 ? 18.136 -68.618 7.420 1.00 79.69 507 ASP A CA 1
ATOM 4056 C C . ASP A 1 507 ? 18.617 -69.590 8.509 1.00 79.69 507 ASP A C 1
ATOM 4058 O O . ASP A 1 507 ? 19.812 -69.894 8.633 1.00 79.69 507 ASP A O 1
ATOM 4062 N N . GLU A 1 508 ? 17.668 -70.045 9.338 1.00 72.94 508 GLU A N 1
ATOM 4063 C CA . GLU A 1 508 ? 17.929 -70.987 10.434 1.00 72.94 508 GLU A CA 1
ATOM 4064 C C . GLU A 1 508 ? 18.409 -72.360 9.928 1.00 72.94 508 GLU A C 1
ATOM 4066 O O . GLU A 1 508 ? 19.207 -73.005 10.607 1.00 72.94 508 GLU A O 1
ATOM 4071 N N . GLU A 1 509 ? 17.986 -72.800 8.736 1.00 73.00 509 GLU A N 1
ATOM 4072 C CA . GLU A 1 509 ? 18.382 -74.100 8.169 1.00 73.00 509 GLU A CA 1
ATOM 4073 C C . GLU A 1 509 ? 19.863 -74.128 7.771 1.00 73.00 509 GLU A C 1
ATOM 4075 O O . GLU A 1 509 ? 20.528 -75.158 7.904 1.00 73.00 509 GLU A O 1
ATOM 4080 N N . GLN A 1 510 ? 20.393 -72.998 7.295 1.00 73.56 510 GLN A N 1
ATOM 4081 C CA . GLN A 1 510 ? 21.787 -72.868 6.858 1.00 73.56 510 GLN A CA 1
ATOM 4082 C C . GLN A 1 510 ? 22.666 -72.088 7.846 1.00 73.56 510 GLN A C 1
ATOM 4084 O O . GLN A 1 510 ? 23.819 -71.792 7.525 1.00 73.56 510 GLN A O 1
ATOM 4089 N N . HIS A 1 511 ? 22.145 -71.771 9.039 1.00 81.00 511 HIS A N 1
ATOM 4090 C CA . HIS A 1 511 ? 22.828 -71.020 10.099 1.00 81.00 511 HIS A CA 1
ATOM 4091 C C . HIS A 1 511 ? 23.500 -69.725 9.594 1.00 81.00 511 HIS A C 1
ATOM 4093 O O . HIS A 1 511 ? 24.676 -69.465 9.865 1.00 81.00 511 HIS A O 1
ATOM 4099 N N . ARG A 1 512 ? 22.766 -68.889 8.849 1.00 83.31 512 ARG A N 1
ATOM 4100 C CA . ARG A 1 512 ? 23.301 -67.646 8.260 1.00 83.31 512 ARG A CA 1
ATOM 4101 C C . ARG A 1 512 ? 22.276 -66.512 8.247 1.00 83.31 512 ARG A C 1
ATOM 4103 O O . ARG A 1 512 ? 21.085 -66.738 8.085 1.00 83.31 512 ARG A O 1
ATOM 4110 N N . LEU A 1 513 ? 22.760 -65.282 8.358 1.00 83.81 513 LEU A N 1
ATOM 4111 C CA . LEU A 1 513 ? 21.997 -64.053 8.158 1.00 83.81 513 LEU A CA 1
ATOM 4112 C C . LEU A 1 513 ? 22.254 -63.516 6.748 1.00 83.81 513 LEU A C 1
ATOM 4114 O O . LEU A 1 513 ? 23.403 -63.423 6.313 1.00 83.81 513 LEU A O 1
ATOM 4118 N N . VAL A 1 514 ? 21.200 -63.136 6.030 1.00 85.50 514 VAL A N 1
ATOM 4119 C CA . VAL A 1 514 ? 21.291 -62.576 4.677 1.00 85.50 514 VAL A CA 1
ATOM 4120 C C . VAL A 1 514 ? 20.703 -61.170 4.675 1.00 85.50 514 VAL A C 1
ATOM 4122 O O . VAL A 1 514 ? 19.500 -60.988 4.822 1.00 85.50 514 VAL A O 1
ATOM 4125 N N . LEU A 1 515 ? 21.551 -60.158 4.487 1.00 86.50 515 LEU A N 1
ATOM 4126 C CA . LEU A 1 515 ? 21.135 -58.766 4.326 1.00 86.50 515 LEU A CA 1
ATOM 4127 C C . LEU A 1 515 ? 21.055 -58.419 2.836 1.00 86.50 515 LEU A C 1
ATOM 4129 O O . LEU A 1 515 ? 22.061 -58.460 2.128 1.00 86.50 515 LEU A O 1
ATOM 4133 N N . ARG A 1 516 ? 19.873 -58.027 2.368 1.00 85.88 516 ARG A N 1
ATOM 4134 C CA . ARG A 1 516 ? 19.627 -57.504 1.020 1.00 85.88 516 ARG A CA 1
ATOM 4135 C C . ARG A 1 516 ? 19.434 -55.996 1.104 1.00 85.88 516 ARG A C 1
ATOM 4137 O O . ARG A 1 516 ? 18.613 -55.528 1.882 1.00 85.88 516 ARG A O 1
ATOM 4144 N N . LEU A 1 517 ? 20.180 -55.237 0.310 1.00 85.62 517 LEU A N 1
ATOM 4145 C CA . LEU A 1 517 ? 20.161 -53.775 0.280 1.00 85.62 517 LEU A CA 1
ATOM 4146 C C . LEU A 1 517 ? 19.957 -53.296 -1.162 1.00 85.62 517 LEU A C 1
ATOM 4148 O O . LEU A 1 517 ? 20.753 -53.612 -2.052 1.00 85.62 517 LEU A O 1
ATOM 4152 N N . ASP A 1 518 ? 18.913 -52.508 -1.405 1.00 83.81 518 ASP A N 1
ATOM 4153 C CA . ASP A 1 518 ? 18.622 -51.975 -2.736 1.00 83.81 518 ASP A CA 1
ATOM 4154 C C . ASP A 1 518 ? 19.460 -50.718 -3.013 1.00 83.81 518 ASP A C 1
ATOM 4156 O O . ASP A 1 518 ? 19.238 -49.656 -2.428 1.00 83.81 518 ASP A O 1
ATOM 4160 N N . LEU A 1 519 ? 20.421 -50.824 -3.939 1.00 80.88 519 LEU A N 1
ATOM 4161 C CA . LEU A 1 519 ? 21.267 -49.709 -4.374 1.00 80.88 519 LEU A CA 1
ATOM 4162 C C . LEU A 1 519 ? 20.901 -49.221 -5.783 1.00 80.88 519 LEU A C 1
ATOM 4164 O O . LEU A 1 519 ? 20.276 -49.916 -6.585 1.00 80.88 519 LEU A O 1
ATOM 4168 N N . TYR A 1 520 ? 21.356 -48.014 -6.126 1.00 76.50 520 TYR A N 1
ATOM 4169 C CA . TYR A 1 520 ? 21.165 -47.436 -7.458 1.00 76.50 520 TYR A CA 1
ATOM 4170 C C . TYR A 1 520 ? 21.835 -48.289 -8.554 1.00 76.50 520 TYR A C 1
ATOM 4172 O O . TYR A 1 520 ? 23.023 -48.615 -8.473 1.00 76.50 520 TYR A O 1
ATOM 4180 N N . LYS A 1 521 ? 21.088 -48.580 -9.630 1.00 70.56 521 LYS A N 1
ATOM 4181 C CA . LYS A 1 521 ? 21.509 -49.454 -10.747 1.00 70.56 521 LYS A CA 1
ATOM 4182 C C . LYS A 1 521 ? 22.849 -49.067 -11.387 1.00 70.56 521 LYS A C 1
ATOM 4184 O O . LYS A 1 521 ? 23.602 -49.942 -11.788 1.00 70.56 521 LYS A O 1
ATOM 4189 N N . HIS A 1 522 ? 23.166 -47.773 -11.441 1.00 70.31 522 HIS A N 1
ATOM 4190 C CA . HIS A 1 522 ? 24.372 -47.241 -12.094 1.00 70.31 522 HIS A CA 1
ATOM 4191 C C . HIS A 1 522 ? 25.456 -46.766 -11.110 1.00 70.31 522 HIS A C 1
ATOM 4193 O O . HIS A 1 522 ? 26.306 -45.958 -11.472 1.00 70.31 522 HIS A O 1
ATOM 4199 N N . LEU A 1 523 ? 25.416 -47.200 -9.844 1.00 76.31 523 LEU A N 1
ATOM 4200 C CA . LEU A 1 523 ? 26.458 -46.850 -8.875 1.00 76.31 523 LEU A CA 1
ATOM 4201 C C . LEU A 1 523 ? 27.753 -47.631 -9.160 1.00 76.31 523 LEU A C 1
ATOM 4203 O O . LEU A 1 523 ? 27.698 -48.838 -9.372 1.00 76.31 523 LEU A O 1
ATOM 4207 N N . ASP A 1 524 ? 28.911 -46.977 -9.142 1.00 72.56 524 ASP A N 1
ATOM 4208 C CA . ASP A 1 524 ? 30.213 -47.637 -9.309 1.00 72.56 524 ASP A CA 1
ATOM 4209 C C . ASP A 1 524 ? 30.591 -48.447 -8.049 1.00 72.56 524 ASP A C 1
ATOM 4211 O O . ASP A 1 524 ? 30.297 -48.025 -6.930 1.00 72.56 524 ASP A O 1
ATOM 4215 N N . THR A 1 525 ? 31.216 -49.618 -8.211 1.00 72.25 525 THR A N 1
ATOM 4216 C CA . THR A 1 525 ? 31.686 -50.453 -7.088 1.00 72.25 525 THR A CA 1
ATOM 4217 C C . THR A 1 525 ? 32.792 -49.792 -6.272 1.00 72.25 525 THR A C 1
ATOM 4219 O O . THR A 1 525 ? 32.927 -50.105 -5.099 1.00 72.25 525 THR A O 1
ATOM 4222 N N . SER A 1 526 ? 33.537 -48.847 -6.849 1.00 76.12 526 SER A N 1
ATOM 4223 C CA . SER A 1 526 ? 34.541 -48.042 -6.135 1.00 76.12 526 SER A CA 1
ATOM 4224 C C . SER A 1 526 ? 33.948 -47.090 -5.088 1.00 76.12 526 SER A C 1
ATOM 4226 O O . SER A 1 526 ? 34.673 -46.584 -4.239 1.00 76.12 526 SER A O 1
ATOM 4228 N N . LEU A 1 527 ? 32.634 -46.840 -5.134 1.00 76.25 527 LEU A N 1
ATOM 4229 C CA . LEU A 1 527 ? 31.916 -45.950 -4.213 1.00 76.25 527 LEU A CA 1
ATOM 4230 C C . LEU A 1 527 ? 31.146 -46.716 -3.123 1.00 76.25 527 LEU A C 1
ATOM 4232 O O . LEU A 1 527 ? 30.265 -46.133 -2.477 1.00 76.25 527 LEU A O 1
ATOM 4236 N N . LEU A 1 528 ? 31.448 -48.009 -2.975 1.00 79.81 528 LEU A N 1
ATOM 4237 C CA . LEU A 1 528 ? 30.864 -48.928 -2.008 1.00 79.81 528 LEU A CA 1
ATOM 4238 C C . LEU A 1 528 ? 31.967 -49.546 -1.153 1.00 79.81 528 LEU A C 1
ATOM 4240 O O . LEU A 1 528 ? 32.892 -50.155 -1.681 1.00 79.81 528 LEU A O 1
ATOM 4244 N N . GLU A 1 529 ? 31.824 -49.437 0.161 1.00 81.19 529 GLU A N 1
ATOM 4245 C CA . GLU A 1 529 ? 32.693 -50.098 1.134 1.00 81.19 529 GLU A CA 1
ATOM 4246 C C . GLU A 1 529 ? 31.807 -50.849 2.128 1.00 81.19 529 GLU A C 1
ATOM 4248 O O . GLU A 1 529 ? 30.821 -50.297 2.616 1.00 81.19 529 GLU A O 1
ATOM 4253 N N . VAL A 1 530 ? 32.099 -52.128 2.362 1.00 84.31 530 VAL A N 1
ATOM 4254 C CA . VAL A 1 530 ? 31.320 -52.995 3.253 1.00 84.31 530 VAL A CA 1
ATOM 4255 C C . VAL A 1 530 ? 32.249 -53.503 4.341 1.00 84.31 530 VAL A C 1
ATOM 4257 O O . VAL A 1 530 ? 33.231 -54.173 4.037 1.00 84.31 530 VAL A O 1
ATOM 4260 N N . ASP A 1 531 ? 31.910 -53.196 5.585 1.00 85.69 531 ASP A N 1
ATOM 4261 C CA . ASP A 1 531 ? 32.589 -53.663 6.785 1.00 85.69 531 ASP A CA 1
ATOM 4262 C C . ASP A 1 531 ? 31.629 -54.537 7.599 1.00 85.69 531 ASP A C 1
ATOM 4264 O O . ASP A 1 531 ? 30.508 -54.130 7.918 1.00 85.69 531 ASP A O 1
ATOM 4268 N N . VAL A 1 532 ? 32.050 -55.763 7.900 1.00 84.00 532 VAL A N 1
ATOM 4269 C CA . VAL A 1 532 ? 31.262 -56.730 8.672 1.00 84.00 532 VAL A CA 1
ATOM 4270 C C . VAL A 1 532 ? 31.965 -56.932 10.003 1.00 84.00 532 VAL A C 1
ATOM 4272 O O . VAL A 1 532 ? 33.064 -57.478 10.049 1.00 84.00 532 VAL A O 1
ATOM 4275 N N . GLN A 1 533 ? 31.315 -56.511 11.083 1.00 83.81 533 GLN A N 1
ATOM 4276 C CA . GLN A 1 533 ? 31.763 -56.722 12.454 1.00 83.81 533 GLN A CA 1
ATOM 4277 C C . GLN A 1 533 ? 30.919 -57.826 13.110 1.00 83.81 533 GLN A C 1
ATOM 4279 O O . GLN A 1 533 ? 29.796 -58.084 12.669 1.00 83.81 533 GLN A O 1
ATOM 4284 N N . PRO A 1 534 ? 31.395 -58.460 14.198 1.00 80.94 534 PRO A N 1
ATOM 4285 C CA . PRO A 1 534 ? 30.660 -59.548 14.846 1.00 80.94 534 PRO A CA 1
ATOM 4286 C C . PRO A 1 534 ? 29.240 -59.162 15.279 1.00 80.94 534 PRO A C 1
ATOM 4288 O O . PRO A 1 534 ? 28.349 -59.999 15.252 1.00 80.94 534 PRO A O 1
ATOM 4291 N N . THR A 1 535 ? 29.015 -57.898 15.653 1.00 80.25 535 THR A N 1
ATOM 4292 C CA . THR A 1 535 ? 27.746 -57.405 16.219 1.00 80.25 535 THR A CA 1
ATOM 4293 C C . THR A 1 535 ? 26.972 -56.451 15.307 1.00 80.25 535 THR A C 1
ATOM 4295 O O . THR A 1 535 ? 25.836 -56.092 15.617 1.00 80.25 535 THR A O 1
ATOM 4298 N N . HIS A 1 536 ? 27.563 -55.990 14.203 1.00 84.06 536 HIS A N 1
ATOM 4299 C CA . HIS A 1 536 ? 26.934 -55.035 13.290 1.00 84.06 536 HIS A CA 1
ATOM 4300 C C . HIS A 1 536 ? 27.567 -55.087 11.897 1.00 84.06 536 HIS A C 1
ATOM 4302 O O . HIS A 1 536 ? 28.718 -55.475 11.734 1.00 84.06 536 HIS A O 1
ATOM 4308 N N . VAL A 1 537 ? 26.823 -54.651 10.886 1.00 85.62 537 VAL A N 1
ATOM 4309 C CA . VAL A 1 537 ? 27.311 -54.500 9.511 1.00 85.62 537 VAL A CA 1
ATOM 4310 C C . VAL A 1 537 ? 27.194 -53.045 9.079 1.00 85.62 537 VAL A C 1
ATOM 4312 O O . VAL A 1 537 ? 26.147 -52.423 9.273 1.00 85.62 537 VAL A O 1
ATOM 4315 N N . THR A 1 538 ? 28.260 -52.515 8.483 1.00 84.31 538 THR A N 1
ATOM 4316 C CA . THR A 1 538 ? 28.348 -51.138 7.993 1.00 84.31 538 THR A CA 1
ATOM 4317 C C . THR A 1 538 ? 28.604 -51.136 6.489 1.00 84.31 538 THR A C 1
ATOM 4319 O O . THR A 1 538 ? 29.560 -51.727 6.002 1.00 84.31 538 THR A O 1
ATOM 4322 N N . VAL A 1 539 ? 27.760 -50.447 5.728 1.00 85.69 539 VAL A N 1
ATOM 4323 C CA . VAL A 1 539 ? 27.884 -50.263 4.280 1.00 85.69 539 VAL A CA 1
ATOM 4324 C C . VAL A 1 539 ? 27.986 -48.769 3.987 1.00 85.69 539 VAL A C 1
ATOM 4326 O O . VAL A 1 539 ? 27.012 -48.035 4.147 1.00 85.69 539 VAL A O 1
ATOM 4329 N N . LEU A 1 540 ? 29.145 -48.288 3.540 1.00 82.62 540 LEU A N 1
ATOM 4330 C CA . LEU A 1 540 ? 29.299 -46.914 3.068 1.00 82.62 540 LEU A CA 1
ATOM 4331 C C . LEU A 1 540 ? 28.910 -46.811 1.595 1.00 82.62 540 LEU A C 1
ATOM 4333 O O . LEU A 1 540 ? 29.532 -47.409 0.720 1.00 82.62 540 LEU A O 1
ATOM 4337 N N . VAL A 1 541 ? 27.906 -45.982 1.316 1.00 79.94 541 VAL A N 1
ATOM 4338 C CA . VAL A 1 541 ? 27.438 -45.668 -0.036 1.00 79.94 541 VAL A CA 1
ATOM 4339 C C . VAL A 1 541 ? 27.711 -44.191 -0.301 1.00 79.94 541 VAL A C 1
ATOM 4341 O O . VAL A 1 541 ? 27.052 -43.329 0.278 1.00 79.94 541 VAL A O 1
ATOM 4344 N N . ARG A 1 542 ? 28.687 -43.865 -1.163 1.00 75.75 542 ARG A N 1
ATOM 4345 C CA . ARG A 1 542 ? 29.102 -42.467 -1.441 1.00 75.75 542 ARG A CA 1
ATOM 4346 C C . ARG A 1 542 ? 29.368 -41.646 -0.163 1.00 75.75 542 ARG A C 1
ATOM 4348 O O . ARG A 1 542 ? 28.836 -40.546 -0.020 1.00 75.75 542 ARG A O 1
ATOM 4355 N N . GLN A 1 543 ? 30.166 -42.183 0.764 1.00 71.69 543 GLN A N 1
ATOM 4356 C CA . GLN A 1 543 ? 30.508 -41.537 2.048 1.00 71.69 543 GLN A CA 1
ATOM 4357 C C . GLN A 1 543 ? 29.328 -41.367 3.028 1.00 71.69 543 GLN A C 1
ATOM 4359 O O . GLN A 1 543 ? 29.441 -40.644 4.016 1.00 71.69 543 GLN A O 1
ATOM 4364 N N . ARG A 1 544 ? 28.187 -42.032 2.789 1.00 79.06 544 ARG A N 1
ATOM 4365 C CA . ARG A 1 544 ? 27.074 -42.109 3.746 1.00 79.06 544 ARG A CA 1
ATOM 4366 C C . ARG A 1 544 ? 26.999 -43.517 4.344 1.00 79.06 544 ARG A C 1
ATOM 4368 O O . ARG A 1 544 ? 26.830 -44.463 3.572 1.00 79.06 544 ARG A O 1
ATOM 4375 N N . PRO A 1 545 ? 27.121 -43.672 5.672 1.00 82.50 545 PRO A N 1
ATOM 4376 C CA . PRO A 1 545 ? 27.088 -44.980 6.313 1.00 82.50 545 PRO A CA 1
ATOM 4377 C C . PRO A 1 545 ? 25.649 -45.491 6.457 1.00 82.50 545 PRO A C 1
ATOM 4379 O O . PRO A 1 545 ? 24.778 -44.784 6.964 1.00 82.50 545 PRO A O 1
ATOM 4382 N N . PHE A 1 546 ? 25.413 -46.726 6.028 1.00 84.19 546 PHE A N 1
ATOM 4383 C CA . PHE A 1 546 ? 24.299 -47.568 6.454 1.00 84.19 546 PHE A CA 1
ATOM 4384 C C . PHE A 1 546 ? 24.840 -48.540 7.504 1.00 84.19 546 PHE A C 1
ATOM 4386 O O . PHE A 1 546 ? 25.760 -49.283 7.193 1.00 84.19 546 PHE A O 1
ATOM 4393 N N . GLN A 1 547 ? 24.312 -48.541 8.724 1.00 85.25 547 GLN A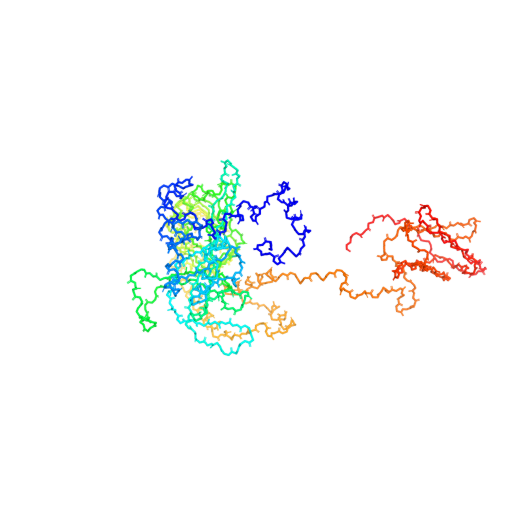 N 1
ATOM 4394 C CA . GLN A 1 547 ? 24.738 -49.459 9.782 1.00 85.25 547 GLN A CA 1
ATOM 4395 C C . GLN A 1 547 ? 23.530 -50.198 10.349 1.00 85.25 547 GLN A C 1
ATOM 4397 O O . GLN A 1 547 ? 22.516 -49.573 10.664 1.00 85.25 547 GLN A O 1
ATOM 4402 N N . LEU A 1 548 ? 23.645 -51.516 10.493 1.00 86.19 548 LEU A N 1
ATOM 4403 C CA . LEU A 1 548 ? 22.613 -52.367 11.076 1.00 86.19 548 LEU A CA 1
ATOM 4404 C C . LEU A 1 548 ? 23.230 -53.269 12.148 1.00 86.19 548 LEU A C 1
ATOM 4406 O O . LEU A 1 548 ? 24.183 -53.998 11.882 1.00 86.19 548 LEU A O 1
ATOM 4410 N N . VAL A 1 549 ? 22.680 -53.215 13.357 1.00 85.06 549 VAL A N 1
ATOM 4411 C CA . VAL A 1 549 ? 23.016 -54.101 14.475 1.00 85.06 549 VAL A CA 1
ATOM 4412 C C . VAL A 1 549 ? 22.414 -55.475 14.207 1.00 85.06 549 VAL A C 1
ATOM 4414 O O . VAL A 1 549 ? 21.229 -55.590 13.891 1.00 85.06 549 VAL A O 1
ATOM 4417 N N . LEU A 1 550 ? 23.242 -56.510 14.320 1.00 83.75 550 LEU A N 1
ATOM 4418 C CA . LEU A 1 550 ? 22.848 -57.887 14.048 1.00 83.75 550 LEU A CA 1
ATOM 4419 C C . LEU A 1 550 ? 22.194 -58.513 15.293 1.00 83.75 550 LEU A C 1
ATOM 4421 O O . LEU A 1 550 ? 22.601 -58.206 16.415 1.00 83.75 550 LEU A O 1
ATOM 4425 N N . PRO A 1 551 ? 21.184 -59.383 15.119 1.00 77.62 551 PRO A N 1
ATOM 4426 C CA . PRO A 1 551 ? 20.511 -60.051 16.234 1.00 77.62 551 PRO A CA 1
ATOM 4427 C C . PRO A 1 551 ? 21.389 -61.110 16.922 1.00 77.62 551 PRO A C 1
ATOM 4429 O O . PRO A 1 551 ? 21.215 -61.367 18.109 1.00 77.62 551 PRO A O 1
ATOM 4432 N N . GLU A 1 552 ? 22.334 -61.709 16.193 1.00 78.25 552 GLU A N 1
ATOM 4433 C CA . GLU A 1 552 ? 23.271 -62.725 16.685 1.00 78.25 552 GLU A CA 1
ATOM 4434 C C . GLU A 1 552 ? 24.680 -62.442 16.153 1.00 78.25 552 GLU A C 1
ATOM 4436 O O . GLU A 1 552 ? 24.840 -61.789 15.118 1.00 78.25 552 GLU A O 1
ATOM 4441 N N . GLU A 1 553 ? 25.701 -62.937 16.858 1.00 80.62 553 GLU A N 1
ATOM 4442 C CA . GLU A 1 553 ? 27.090 -62.778 16.429 1.00 80.62 553 GLU A CA 1
ATOM 4443 C C . GLU A 1 553 ? 27.370 -63.567 15.146 1.00 80.62 553 GLU A C 1
ATOM 4445 O O . GLU A 1 553 ? 26.927 -64.709 14.994 1.00 80.62 553 GLU A O 1
ATOM 4450 N N . VAL A 1 554 ? 28.129 -62.973 14.224 1.00 84.50 554 VAL A N 1
ATOM 4451 C CA . VAL A 1 554 ? 28.470 -63.579 12.928 1.00 84.50 554 VAL A CA 1
ATOM 4452 C C . VAL A 1 554 ? 29.971 -63.798 12.761 1.00 84.50 554 VAL A C 1
ATOM 4454 O O . VAL A 1 554 ? 30.800 -63.078 13.318 1.00 84.50 554 VAL A O 1
ATOM 4457 N N . LEU A 1 555 ? 30.330 -64.794 11.952 1.00 79.56 555 LEU A N 1
ATOM 4458 C CA . LEU A 1 555 ? 31.703 -65.050 11.530 1.00 79.56 555 LEU A CA 1
ATOM 4459 C C . LEU A 1 555 ? 32.090 -64.078 10.408 1.00 79.56 555 LEU A C 1
ATOM 4461 O O . LEU A 1 555 ? 31.701 -64.247 9.248 1.00 79.56 555 LEU A O 1
ATOM 4465 N N . THR A 1 556 ? 32.897 -63.076 10.749 1.00 78.94 556 THR A N 1
ATOM 4466 C CA . THR A 1 556 ? 33.390 -62.051 9.814 1.00 78.94 556 THR A CA 1
ATOM 4467 C C . THR A 1 556 ? 34.184 -62.664 8.659 1.00 78.94 556 THR A C 1
ATOM 4469 O O . THR A 1 556 ? 33.955 -62.325 7.502 1.00 78.94 556 THR A O 1
ATOM 4472 N N . ASP A 1 557 ? 35.035 -63.651 8.948 1.00 76.75 557 ASP A N 1
ATOM 4473 C CA . ASP A 1 557 ? 35.975 -64.234 7.977 1.00 76.75 557 ASP A CA 1
ATOM 4474 C C . ASP A 1 557 ? 35.298 -65.093 6.898 1.00 76.75 557 ASP A C 1
ATOM 4476 O O . ASP A 1 557 ? 35.870 -65.351 5.842 1.00 76.75 557 ASP A O 1
ATOM 4480 N N . SER A 1 558 ? 34.078 -65.564 7.169 1.00 79.56 558 SER A N 1
ATOM 4481 C CA . SER A 1 558 ? 33.293 -66.408 6.256 1.00 79.56 558 SER A CA 1
ATOM 4482 C C . SER A 1 558 ? 32.134 -65.655 5.598 1.00 79.56 558 SER A C 1
ATOM 4484 O O . SER A 1 558 ? 31.322 -66.259 4.894 1.00 79.56 558 SER A O 1
ATOM 4486 N N . SER A 1 559 ? 32.037 -64.344 5.826 1.00 84.88 559 SER A N 1
ATOM 4487 C CA . SER A 1 559 ? 30.989 -63.509 5.249 1.00 84.88 559 SER A CA 1
ATOM 4488 C C . SER A 1 559 ? 31.296 -63.172 3.789 1.00 84.88 559 SER A C 1
ATOM 4490 O O . SER A 1 559 ? 32.434 -62.890 3.419 1.00 84.88 559 SER A O 1
ATOM 4492 N N . THR A 1 560 ? 30.276 -63.202 2.931 1.00 84.06 560 THR A N 1
ATOM 4493 C CA . THR A 1 560 ? 30.420 -62.925 1.494 1.00 84.06 560 THR A CA 1
ATOM 4494 C C . THR A 1 560 ? 29.505 -61.792 1.056 1.00 84.06 560 THR A C 1
ATOM 4496 O O . THR A 1 560 ? 28.382 -61.656 1.538 1.00 84.06 560 THR A O 1
ATOM 4499 N N . VAL A 1 561 ? 29.986 -60.973 0.120 1.00 86.62 561 VAL A N 1
ATOM 4500 C CA . VAL A 1 561 ? 29.255 -59.825 -0.425 1.00 86.62 561 VAL A CA 1
ATOM 4501 C C . VAL A 1 561 ? 29.125 -59.995 -1.933 1.00 86.62 561 VAL A C 1
ATOM 4503 O O . VAL A 1 561 ? 30.118 -60.190 -2.632 1.00 86.62 561 VAL A O 1
ATOM 4506 N N . GLN A 1 562 ? 27.904 -59.909 -2.450 1.00 84.62 562 GLN A N 1
ATOM 4507 C CA . GLN A 1 562 ? 27.611 -60.018 -3.877 1.00 84.62 562 GLN A CA 1
ATOM 4508 C C . GLN A 1 562 ? 26.724 -58.865 -4.331 1.00 84.62 562 GLN A C 1
ATOM 4510 O O . GLN A 1 562 ? 25.804 -58.458 -3.629 1.00 84.62 562 GLN A O 1
ATOM 4515 N N . ARG A 1 563 ? 26.972 -58.340 -5.534 1.00 81.56 563 ARG A N 1
ATOM 4516 C CA . ARG A 1 563 ? 26.164 -57.268 -6.122 1.00 81.56 563 ARG A CA 1
ATOM 4517 C C . ARG A 1 563 ? 25.635 -57.670 -7.489 1.00 81.56 563 ARG A C 1
ATOM 4519 O O . ARG A 1 563 ? 26.398 -58.049 -8.374 1.00 81.56 563 ARG A O 1
ATOM 4526 N N . SER A 1 564 ? 24.333 -57.507 -7.684 1.00 79.56 564 SER A N 1
ATOM 4527 C CA . SER A 1 564 ? 23.688 -57.694 -8.981 1.00 79.56 564 SER A CA 1
ATOM 4528 C C . SER A 1 564 ? 23.879 -56.458 -9.861 1.00 79.56 564 SER A C 1
ATOM 4530 O O . SER A 1 564 ? 23.423 -55.368 -9.517 1.00 79.56 564 SER A O 1
ATOM 4532 N N . GLN A 1 565 ? 24.505 -56.621 -11.031 1.00 70.62 565 GLN A N 1
ATOM 4533 C CA . GLN A 1 565 ? 24.646 -55.528 -12.005 1.00 70.62 565 GLN A CA 1
ATOM 4534 C C . GLN A 1 565 ? 23.340 -55.198 -12.747 1.00 70.62 565 GLN A C 1
ATOM 4536 O O . GLN A 1 565 ? 23.200 -54.106 -13.286 1.00 70.62 565 GLN A O 1
ATOM 4541 N N . VAL A 1 566 ? 22.368 -56.117 -12.757 1.00 70.94 566 VAL A N 1
ATOM 4542 C CA . VAL A 1 566 ? 21.092 -55.938 -13.470 1.00 70.94 566 VAL A CA 1
ATOM 4543 C C . VAL A 1 566 ? 20.060 -55.230 -12.591 1.00 70.94 566 VAL A C 1
ATOM 4545 O O . VAL A 1 566 ? 19.367 -54.316 -13.041 1.00 70.94 566 VAL A O 1
ATOM 4548 N N . THR A 1 567 ? 19.955 -55.637 -11.324 1.00 71.75 567 THR A N 1
ATOM 4549 C CA . THR A 1 567 ? 18.967 -55.082 -10.383 1.00 71.75 567 THR A CA 1
ATOM 4550 C C . THR A 1 567 ? 19.543 -53.983 -9.495 1.00 71.75 567 THR A C 1
ATOM 4552 O O . THR A 1 567 ? 18.781 -53.164 -8.994 1.00 71.75 567 THR A O 1
ATOM 4555 N N . GLY A 1 568 ? 20.870 -53.916 -9.341 1.00 73.00 568 GLY A N 1
ATOM 4556 C CA . GLY A 1 568 ? 21.552 -52.985 -8.439 1.00 73.00 568 GLY A CA 1
ATOM 4557 C C . GLY A 1 568 ? 21.615 -53.461 -6.985 1.00 73.00 568 GLY A C 1
ATOM 4558 O O . GLY A 1 568 ? 22.307 -52.834 -6.193 1.00 73.00 568 GLY A O 1
ATOM 4559 N N . GLN A 1 569 ? 20.952 -54.567 -6.638 1.00 83.12 569 GLN A N 1
ATOM 4560 C CA . GLN A 1 569 ? 20.848 -55.074 -5.268 1.00 83.12 569 GLN A CA 1
ATOM 4561 C C . GLN A 1 569 ? 22.185 -55.633 -4.753 1.00 83.12 569 GLN A C 1
ATOM 4563 O O . GLN A 1 569 ? 22.875 -56.372 -5.463 1.00 83.12 569 GLN A O 1
ATOM 4568 N N . LEU A 1 570 ? 22.536 -55.276 -3.517 1.00 85.69 570 LEU A N 1
ATOM 4569 C CA . LEU A 1 570 ? 23.674 -55.798 -2.763 1.00 85.69 570 LEU A CA 1
ATOM 4570 C C . LEU A 1 570 ? 23.174 -56.854 -1.773 1.00 85.69 570 LEU A C 1
ATOM 4572 O O . LEU A 1 570 ? 22.205 -56.617 -1.059 1.00 85.69 570 LEU A O 1
ATOM 4576 N N . VAL A 1 571 ? 23.831 -58.006 -1.729 1.00 88.25 571 VAL A N 1
ATOM 4577 C CA . VAL A 1 571 ? 23.510 -59.121 -0.836 1.00 88.25 571 VAL A CA 1
ATOM 4578 C C . VAL A 1 571 ? 24.743 -59.442 0.000 1.00 88.25 571 VAL A C 1
ATOM 4580 O O . VAL A 1 571 ? 25.795 -59.765 -0.549 1.00 88.25 571 VAL A O 1
ATOM 4583 N N . VAL A 1 572 ? 24.612 -59.351 1.321 1.00 87.12 572 VAL A N 1
ATOM 4584 C CA . VAL A 1 572 ? 25.649 -59.698 2.298 1.00 87.12 572 VAL A CA 1
ATOM 4585 C C . VAL A 1 572 ? 25.195 -60.954 3.035 1.00 87.12 572 VAL A C 1
ATOM 4587 O O . VAL A 1 572 ? 24.175 -60.940 3.716 1.00 87.12 572 VAL A O 1
ATOM 4590 N N . THR A 1 573 ? 25.931 -62.049 2.870 1.00 86.25 573 THR A N 1
ATOM 4591 C CA . THR A 1 573 ? 25.653 -63.338 3.518 1.00 86.25 573 THR A CA 1
ATOM 4592 C C . THR A 1 573 ? 26.643 -63.542 4.654 1.00 86.25 573 THR A C 1
ATOM 4594 O O . THR A 1 573 ? 27.846 -63.599 4.407 1.00 86.25 573 THR A O 1
ATOM 4597 N N . MET A 1 574 ? 26.141 -63.658 5.880 1.00 87.00 574 MET A N 1
ATOM 4598 C CA . MET A 1 574 ? 26.921 -63.685 7.116 1.00 87.00 574 MET A CA 1
ATOM 4599 C C . MET A 1 574 ? 26.614 -64.971 7.896 1.00 87.00 574 MET A C 1
ATOM 4601 O O . MET A 1 574 ? 25.519 -65.100 8.442 1.00 87.00 574 MET A O 1
ATOM 4605 N N . PRO A 1 575 ? 27.529 -65.952 7.954 1.00 85.50 575 PRO A N 1
ATOM 4606 C CA . PRO A 1 575 ? 27.333 -67.153 8.764 1.00 85.50 575 PRO A CA 1
ATOM 4607 C C . PRO A 1 575 ? 27.265 -66.813 10.255 1.00 85.50 575 PRO A C 1
ATOM 4609 O O . PRO A 1 575 ? 28.081 -66.035 10.752 1.00 85.50 575 PRO A O 1
ATOM 4612 N N . LYS A 1 576 ? 26.314 -67.403 10.978 1.00 82.19 576 LYS A N 1
ATOM 4613 C CA . LYS A 1 576 ? 26.158 -67.209 12.423 1.00 82.19 576 LYS A CA 1
ATOM 4614 C C . LYS A 1 576 ? 27.293 -67.893 13.182 1.00 82.19 576 LYS A C 1
ATOM 4616 O O . LYS A 1 576 ? 27.763 -68.963 12.792 1.00 82.19 576 LYS A O 1
ATOM 4621 N N . TYR A 1 577 ? 27.725 -67.293 14.285 1.00 77.44 577 TYR A N 1
ATOM 4622 C CA . TYR A 1 577 ? 28.686 -67.912 15.186 1.00 77.44 577 TYR A CA 1
ATOM 4623 C C . TYR A 1 577 ? 28.027 -69.113 15.892 1.00 77.44 577 TYR A C 1
ATOM 4625 O O . TYR A 1 577 ? 26.922 -68.975 16.423 1.00 77.44 577 TYR A O 1
ATOM 4633 N N . PRO A 1 578 ? 28.652 -70.305 15.919 1.00 66.62 578 PRO A N 1
ATOM 4634 C CA . PRO A 1 578 ? 28.069 -71.462 16.586 1.00 66.62 578 PRO A CA 1
ATOM 4635 C C . PRO A 1 578 ? 28.000 -71.213 18.098 1.00 66.62 578 PRO A C 1
ATOM 4637 O O . PRO A 1 578 ? 29.026 -71.099 18.769 1.00 66.62 578 PRO A O 1
ATOM 4640 N N . ALA A 1 579 ? 26.785 -71.131 18.646 1.00 54.78 579 ALA A N 1
ATOM 4641 C CA . ALA A 1 579 ? 26.574 -70.972 20.080 1.00 54.78 579 ALA A CA 1
ATOM 4642 C C . ALA A 1 579 ? 27.169 -72.174 20.838 1.00 54.78 579 ALA A C 1
ATOM 4644 O O . ALA A 1 579 ? 26.694 -73.305 20.716 1.00 54.78 579 ALA A O 1
ATOM 4645 N N . GLY A 1 580 ? 28.217 -71.939 21.631 1.00 47.69 580 GLY A N 1
ATOM 4646 C CA . GLY A 1 580 ? 28.692 -72.918 22.606 1.00 47.69 580 GLY A CA 1
ATOM 4647 C C . GLY A 1 580 ? 27.605 -73.207 23.655 1.00 47.69 580 GLY A C 1
ATOM 4648 O O . GLY A 1 580 ? 26.760 -72.348 23.919 1.00 47.69 580 GLY A O 1
ATOM 4649 N N . PRO A 1 581 ? 27.588 -74.398 24.279 1.00 40.88 581 PRO A N 1
ATOM 4650 C CA . PRO A 1 581 ? 26.571 -74.736 25.265 1.00 40.88 581 PRO A CA 1
ATOM 4651 C C . PRO A 1 581 ? 26.769 -73.868 26.516 1.00 40.88 581 PRO A C 1
ATOM 4653 O O . PRO A 1 581 ? 27.627 -74.163 27.343 1.00 40.88 581 PRO A O 1
ATOM 4656 N N . GLY A 1 582 ? 25.999 -72.784 26.655 1.00 47.50 582 GLY A N 1
ATOM 4657 C CA . GLY A 1 582 ? 26.011 -71.985 27.885 1.00 47.50 582 GLY A CA 1
ATOM 4658 C C . GLY A 1 582 ? 25.664 -70.499 27.804 1.00 47.50 582 GLY A C 1
ATOM 4659 O O . GLY A 1 582 ? 25.673 -69.862 28.854 1.00 47.50 582 GLY A O 1
ATOM 4660 N N . THR A 1 583 ? 25.335 -69.918 26.647 1.00 37.12 583 THR A N 1
ATOM 4661 C CA . THR A 1 583 ? 24.924 -68.503 26.580 1.00 37.12 583 THR A CA 1
ATOM 4662 C C . THR A 1 583 ? 23.428 -68.375 26.292 1.00 37.12 583 THR A C 1
ATOM 4664 O O . THR A 1 583 ? 22.908 -68.808 25.268 1.00 37.12 583 THR A O 1
ATOM 4667 N N . ALA A 1 584 ? 22.708 -67.835 27.275 1.00 35.19 584 ALA A N 1
ATOM 4668 C CA . ALA A 1 584 ? 21.272 -67.602 27.229 1.00 35.19 584 ALA A CA 1
ATOM 4669 C C . ALA A 1 584 ? 20.899 -66.656 26.077 1.00 35.19 584 ALA A C 1
ATOM 4671 O O . ALA A 1 584 ? 21.512 -65.601 25.940 1.00 35.19 584 ALA A O 1
ATOM 4672 N N . ARG A 1 585 ? 19.865 -67.009 25.300 1.00 38.88 585 ARG A N 1
ATOM 4673 C CA . ARG A 1 585 ? 19.227 -66.123 24.312 1.00 38.88 585 ARG A CA 1
ATOM 4674 C C . ARG A 1 585 ? 18.606 -64.908 25.015 1.00 38.88 585 ARG A C 1
ATOM 4676 O O . ARG A 1 585 ? 17.687 -65.113 25.813 1.00 38.88 585 ARG A O 1
ATOM 4683 N N . PRO A 1 586 ? 18.986 -63.662 24.687 1.00 35.38 586 PRO A N 1
ATOM 4684 C CA . PRO A 1 586 ? 18.161 -62.507 24.975 1.00 35.38 586 PRO A CA 1
ATOM 4685 C C . PRO A 1 586 ? 17.490 -62.032 23.677 1.00 35.38 586 PRO A C 1
ATOM 4687 O O . PRO A 1 586 ? 18.158 -61.685 22.715 1.00 35.38 586 PRO A O 1
ATOM 4690 N N . PHE A 1 587 ? 16.160 -61.954 23.712 1.00 31.06 587 PHE A N 1
ATOM 4691 C CA . PHE A 1 587 ? 15.303 -61.206 22.783 1.00 31.06 587 PHE A CA 1
ATOM 4692 C C . PHE A 1 587 ? 15.077 -61.759 21.364 1.00 31.06 587 PHE A C 1
ATOM 4694 O O . PHE A 1 587 ? 15.871 -61.593 20.451 1.00 31.06 587 PHE A O 1
ATOM 4701 N N . SER A 1 588 ? 13.856 -62.261 21.158 1.00 28.70 588 SER A N 1
ATOM 4702 C CA . SER A 1 588 ? 13.063 -61.974 19.956 1.00 28.70 588 SER A CA 1
ATOM 4703 C C . SER A 1 588 ? 12.031 -60.900 20.330 1.00 28.70 588 SER A C 1
ATOM 4705 O O . SER A 1 588 ? 11.434 -60.968 21.409 1.00 28.70 588 SER A O 1
ATOM 4707 N N . PRO A 1 589 ? 11.843 -59.878 19.482 1.00 34.19 589 PRO A N 1
ATOM 4708 C CA . PRO A 1 589 ? 10.553 -59.806 18.814 1.00 34.19 589 PRO A CA 1
ATOM 4709 C C . PRO A 1 589 ? 10.656 -59.415 17.335 1.00 34.19 589 PRO A C 1
ATOM 4711 O O . PRO A 1 589 ? 11.462 -58.594 16.909 1.00 34.19 589 PRO A O 1
ATOM 4714 N N . THR A 1 590 ? 9.751 -60.025 16.585 1.00 31.59 590 THR A N 1
ATOM 4715 C CA . THR A 1 590 ? 9.265 -59.712 15.245 1.00 31.59 590 THR A CA 1
ATOM 4716 C C . THR A 1 590 ? 9.329 -58.215 14.906 1.00 31.59 590 THR A C 1
ATOM 4718 O O . THR A 1 590 ? 8.627 -57.410 15.517 1.00 31.59 590 THR A O 1
ATOM 4721 N N . LEU A 1 591 ? 10.115 -57.841 13.893 1.00 28.52 591 LEU A N 1
ATOM 4722 C CA . LEU A 1 591 ? 10.128 -56.493 13.313 1.00 28.52 591 LEU A CA 1
ATOM 4723 C C . LEU A 1 591 ? 9.627 -56.539 11.864 1.00 28.52 591 LEU A C 1
ATOM 4725 O O . LEU A 1 591 ? 10.387 -56.486 10.905 1.00 28.52 591 LEU A O 1
ATOM 4729 N N . THR A 1 592 ? 8.308 -56.593 11.704 1.00 28.86 592 THR A N 1
ATOM 4730 C CA . THR A 1 592 ? 7.643 -55.996 10.540 1.00 28.86 592 THR A CA 1
ATOM 4731 C C . THR A 1 592 ? 7.619 -54.483 10.744 1.00 28.86 592 THR A C 1
ATOM 4733 O O . THR A 1 592 ? 6.749 -53.978 11.451 1.00 28.86 592 THR A O 1
ATOM 4736 N N . LEU A 1 593 ? 8.561 -53.749 10.147 1.00 29.53 593 LEU A N 1
ATOM 4737 C CA . LEU A 1 593 ? 8.463 -52.292 10.030 1.00 29.53 593 LEU A CA 1
ATOM 4738 C C . LEU A 1 593 ? 7.856 -51.939 8.675 1.00 29.53 593 LEU A C 1
ATOM 4740 O O . LEU A 1 593 ? 8.526 -51.857 7.648 1.00 29.53 593 LEU A O 1
ATOM 4744 N N . ALA A 1 594 ? 6.538 -51.765 8.716 1.00 25.62 594 ALA A N 1
ATOM 4745 C CA . ALA A 1 594 ? 5.775 -51.074 7.699 1.00 25.62 594 ALA A CA 1
ATOM 4746 C C . ALA A 1 594 ? 6.211 -49.603 7.603 1.00 25.62 594 ALA A C 1
ATOM 4748 O O . ALA A 1 594 ? 6.658 -48.982 8.566 1.00 25.62 594 ALA A O 1
ATOM 4749 N N . SER A 1 595 ? 6.037 -49.059 6.405 1.00 31.20 595 SER A N 1
ATOM 4750 C CA . SER A 1 595 ? 6.165 -47.653 6.050 1.00 31.20 595 SER A CA 1
ATOM 4751 C C . SER A 1 595 ? 5.416 -46.714 7.003 1.00 31.20 595 SER A C 1
ATOM 4753 O O . SER A 1 595 ? 4.189 -46.705 6.993 1.00 31.20 595 SER A O 1
ATOM 4755 N N . SER A 1 596 ? 6.138 -45.862 7.725 1.00 27.50 596 SER A N 1
ATOM 4756 C CA . SER A 1 596 ? 5.699 -44.516 8.123 1.00 27.50 596 SER A CA 1
ATOM 4757 C C . SER A 1 596 ? 6.759 -43.898 9.024 1.00 27.50 596 SER A C 1
ATOM 4759 O O . SER A 1 596 ? 7.079 -44.488 10.048 1.00 27.50 596 SER A O 1
ATOM 4761 N N . CYS A 1 597 ? 7.289 -42.745 8.627 1.00 23.78 597 CYS A N 1
ATOM 4762 C CA . CYS A 1 597 ? 7.499 -41.569 9.477 1.00 23.78 597 CYS A CA 1
ATOM 4763 C C . CYS A 1 597 ? 8.113 -40.479 8.592 1.00 23.78 597 CYS A C 1
ATOM 4765 O O . CYS A 1 597 ? 9.314 -40.449 8.330 1.00 23.78 597 CYS A O 1
ATOM 4767 N N . ILE A 1 598 ? 7.213 -39.654 8.062 1.00 27.94 598 ILE A N 1
ATOM 4768 C CA . ILE A 1 598 ? 7.443 -38.226 7.881 1.00 27.94 598 ILE A CA 1
ATOM 4769 C C . ILE A 1 598 ? 7.410 -37.647 9.297 1.00 27.94 598 ILE A C 1
ATOM 4771 O O . ILE A 1 598 ? 6.442 -37.911 10.008 1.00 27.94 598 ILE A O 1
ATOM 4775 N N . ASP A 1 599 ? 8.481 -36.969 9.690 1.00 28.50 599 ASP A N 1
ATOM 4776 C CA . ASP A 1 599 ? 8.466 -35.655 10.349 1.00 28.50 599 ASP A CA 1
ATOM 4777 C C . ASP A 1 599 ? 9.873 -35.046 10.268 1.00 28.50 599 ASP A C 1
ATOM 4779 O O . ASP A 1 599 ? 10.849 -35.727 10.6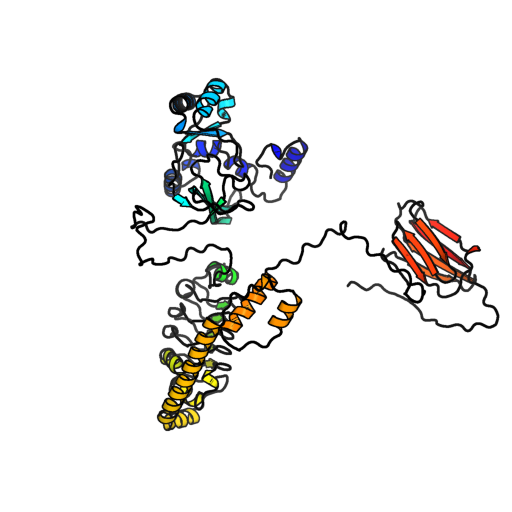72 1.00 28.50 599 ASP A O 1
#

Solvent-accessible surface area (backbone atoms only — not comparable to full-atom values): 34816 Å² total; per-residue (Å²): 136,77,68,46,70,85,66,44,86,49,72,63,50,53,53,51,51,53,51,55,70,72,39,91,64,87,61,90,69,39,75,67,57,53,54,60,68,32,56,65,46,57,35,54,50,67,40,90,72,44,41,66,77,80,42,56,76,70,57,43,53,57,56,55,74,73,58,73,61,52,38,58,36,43,102,46,74,65,13,54,49,43,52,52,50,39,51,74,47,22,74,54,33,35,40,39,48,79,71,59,86,66,93,66,69,38,53,31,73,55,37,30,55,52,48,65,74,31,68,90,41,78,70,36,55,54,33,36,42,30,55,54,81,86,72,74,74,41,84,41,72,69,85,55,90,94,54,77,84,74,53,84,38,53,22,31,73,47,81,45,75,42,67,52,72,44,65,62,100,88,49,76,80,44,78,47,77,74,53,71,49,30,39,32,21,44,66,89,52,91,58,59,36,50,91,75,68,50,19,40,85,50,77,85,81,90,75,65,92,87,63,82,80,85,57,92,86,72,80,61,99,77,77,82,86,75,90,75,88,73,94,75,85,84,73,78,38,51,52,43,72,66,60,53,31,66,65,22,58,90,48,83,46,44,48,58,78,31,40,70,47,77,50,55,67,63,59,28,35,38,58,46,61,45,36,74,48,28,43,49,23,28,35,40,36,40,29,47,24,48,28,44,58,63,44,52,45,36,60,18,41,50,22,30,35,43,34,42,24,42,22,33,27,42,54,56,54,58,54,52,44,19,47,42,24,30,36,41,34,40,28,46,21,48,31,42,50,61,75,31,57,56,52,55,54,60,21,70,51,27,31,37,41,29,46,51,70,15,66,32,64,76,41,75,52,38,67,40,52,51,47,55,60,34,76,59,50,44,28,50,62,90,39,74,64,52,71,70,56,39,54,55,25,56,76,46,36,73,61,39,50,56,50,39,55,51,53,35,50,55,49,53,52,52,51,51,54,49,55,55,48,55,66,69,67,59,70,88,72,61,68,86,79,48,53,74,67,56,48,54,51,63,73,67,53,90,72,72,97,44,60,68,48,54,50,51,55,48,53,48,56,51,53,64,68,67,52,71,77,76,80,78,72,59,85,87,76,56,78,80,75,81,79,80,56,54,49,100,86,70,47,76,41,75,38,60,88,81,70,65,57,69,48,79,44,78,40,76,93,75,46,27,39,37,39,38,36,58,43,64,60,86,63,62,71,91,46,51,48,78,49,67,49,46,56,33,39,38,39,31,53,76,90,43,62,32,28,44,61,48,95,59,51,33,38,53,93,72,42,48,78,49,71,41,77,84,72,18,35,34,39,39,40,32,34,47,51,82,81,64,98,83,74,81,88,78,84,87,79,92,79,86,81,71,95,80,82,91,130

InterPro domains:
  IPR001611 Leucine-rich repeat [PS51450] (280-301)
  IPR001611 Leucine-rich repeat [PS51450] (302-323)
  IPR001611 Leucine-rich repeat [PS51450] (324-345)
  IPR005615 Glutathione synthase [PF03917] (30-206)
  IPR005615 Glutathione synthase [PTHR11130] (2-207)
  IPR007052 CS domain [PS51203] (497-592)
  IPR014042 Glutathione synthase, alpha-helical [G3DSA:1.10.1080.10] (27-69)
  IPR014709 Glutathione synthase, C-terminal, eukaryotic [G3DSA:3.30.1490.50] (70-135)
  IPR032675 Leucine-rich repeat domain superfamily [G3DSA:3.80.10.10] (237-410)
  IPR037013 Glutathione synthase, substrate-binding domain superfamily [G3DSA:3.40.50.1760] (1-26)
  IPR056496 Dynein axonemal assembly factor 11-like, CS domain [PF23602] (479-576)

Sequence (599 aa):
MGYSPDHYPTDKEWSVRLLIERSKAIKSPSIQLHLSGTKKVQQELSRPGALELFLNEEEVKLCRSVFTGLYSLDMNEEGDAAVKMAIANPERFVLKPQREGGGNNVYGLEIAKTLSAIKNSPERTGYILMDLIEPHVQPNYLLRAGQGKPQLVQAVGELGIFGYILSDANQTYCNECCGFTLRSKPSTVLEGGVIGGSGAMDSPFLVSSDEHIRSASDLGENVQYFDTYVIFGSSFAAVTEELVRKRAEHNEKEIFSLEELSLHQCDVERIQHLDRWCRRLRILYLQSNLIEKIENVSRLKELEYLNLALNSIERVENLEGCESLTKLDLTLNFIGELTSVASLQHNEHLRELYLTGNPCADYEGYREWVAVTLPQLQTLDGTRIEHSERITARQRFSAVQDEIIQQQKRYLEKRRKQKESDRKAKPEVNIDDMSEEERKKFWSETTAYTPESRRELHRQVAASRAVPPPPERPPWEAPPRPTRLVTDDGRPLNVNPAGLKFELEDDEEQHRLVLRLDLYKHLDTSLLEVDVQPTHVTVLVRQRPFQLVLPEEVLTDSSTVQRSQVTGQLVVTMPKYPAGPGTARPFSPTLTLASSCID